Protein AF-A0A1F7AB33-F1 (afdb_monomer)

Mean predicted aligned error: 7.62 Å

pLDDT: mean 84.94, std 16.11, range [28.11, 98.56]

Sequence (469 aa):
MPIAGVINIPAQRDTFKGDIYNGSHLNGDQIRVYEGKLGSKKPYADSPWEANNLVTTDEFKSMKGKPRTVGSAVHKLANFASGGYGFSIGANCYIWDFAAALPIIRGAGGDMLIWDEEQWKRYEDIDPSKFDHKHSFPIIAASRENLSLLTKNITFSADKKQEFVSEPSNIPILQSDEKPTDYDPEVLKRFQALTPSICEISRKNILGASVGTVSFKEDQSEQTPADVRIEEELKALLLGEFPDFGFVGEETETQSTKSRYNFVVDPIDGTSNYSNGLPIFSTTISLTCDGKPIGGIIYFPKLDMVVFDDDKNTFVNRFNRHGDWRPEEVSIRDDIFDCEDDKIPFGFDSNARSKARYGQEISKILNQPRTFGGATSIIAYTACGKLGGFVLSDAKLFDYAGGVSLVGKAGGQVFVLDEESGEWKEFTDMADILLQNPNEKRFVVGGGPKTVKKILENIHPTPHKKTTG

Radius of gyration: 22.6 Å; Cα contacts (8 Å, |Δi|>4): 1037; chains: 1; bounding box: 60×55×63 Å

Nearest PDB structures (foldseek):
  2p3v-assembly1_A  TM=8.620E-01  e=3.550E-15  Thermotoga maritima MSB8
  5yht-assembly1_A  TM=7.913E-01  e=1.103E-15  Mycobacterium tuberculosis H37Rv
  1vdw-assembly1_A  TM=8.104E-01  e=1.411E-13  Pyrococcus horikoshii
  1xi6-assembly1_A  TM=8.121E-01  e=3.811E-13  Pyrococcus furiosus
  1g0i-assembly1_B  TM=7.352E-01  e=5.412E-13  Methanocaldococcus jannaschii

Foldseek 3Di:
DQFWAWDADVLLRWIWIFGLPQAIDIVNHGAAAAPDDFLPCQAEEEFVVLCLFKAFDVVVLNRNYFYFYPPAQLVRLRLRLRHLGQKYKDRFAACVRPVRSQRNNNSNQKHKWWDDPFDTDGPVPDDVVQRDPPDGTIMMIHHPVVVVVDRVGITGHPDGDDDFDDDDDDDDDDDDPDDDDPDDQVVQVVVVVCQVVLLVLLQVLQPPDDQADWDADPVRDIDTPSQVSSLVVVCCVVCVSVVQEWEAEPVDDTRDHPAQKYKQWGSWFQSSSSNSVHQDIWTKIFIGGNLAGQWIWTARNSSQKIWIDHNAFIWIARQDPVRDGDTDTAAADQCQVVDPPDQQEAEEESVCCSPVVNVVLCPSPHGHYGYHRGLVRRLRCRLRNRHQKYKYWQDFCSRPNNRQNSQVSNQKFKWKQDLVVLAIDTCVVCRNVRVVVRNGTIIMIMTHSNSVVVCRVRDRDNHDPPPPD

Solvent-accessible surface area (backbone atoms only — not comparable to full-atom values): 24727 Å² total; per-residue (Å²): 122,64,58,55,20,66,47,77,42,74,72,59,72,41,38,40,39,15,20,71,84,83,26,17,25,49,76,80,44,80,35,38,36,32,77,72,74,85,52,39,78,53,31,28,32,46,41,76,87,49,32,66,28,57,43,69,39,70,72,54,72,67,39,55,39,44,58,28,24,83,90,48,63,46,61,42,46,48,42,22,21,58,28,31,16,51,30,31,43,38,39,68,37,37,57,87,41,42,47,40,41,50,12,22,24,41,22,12,63,24,43,60,37,36,52,53,95,88,36,82,34,47,72,81,74,50,65,70,86,57,69,47,98,83,43,62,29,30,36,42,34,25,19,67,74,52,40,66,59,46,62,77,31,45,51,67,53,94,83,52,78,86,83,88,84,83,86,85,84,94,76,85,86,84,79,82,84,78,74,80,80,93,68,65,67,67,58,52,52,56,56,52,70,41,50,68,59,54,47,47,51,48,32,62,53,55,60,91,46,78,62,71,70,75,46,66,49,96,88,66,48,64,43,37,62,45,38,54,52,35,41,55,53,49,49,53,54,51,43,68,79,39,71,63,46,18,42,37,46,78,88,51,78,69,44,82,52,92,45,56,36,32,38,36,30,23,50,44,39,17,39,68,26,51,72,34,72,37,67,51,33,28,34,33,36,12,40,22,51,67,45,30,46,68,33,19,34,40,32,24,62,52,49,38,32,36,38,34,42,57,100,64,43,13,31,39,29,62,46,52,101,84,62,53,88,64,70,39,81,34,44,37,36,58,53,63,86,77,37,97,80,56,72,52,32,26,23,29,31,49,52,33,52,66,41,62,72,51,35,54,56,45,60,75,73,48,46,53,74,28,17,68,55,22,53,50,60,35,42,50,35,14,23,55,38,67,19,38,18,35,40,38,39,68,40,32,43,54,47,42,44,20,38,47,29,24,25,41,34,11,62,23,47,47,34,30,48,36,62,86,81,58,42,80,37,52,44,76,84,42,15,58,64,42,65,77,39,40,81,52,62,30,42,36,37,30,22,7,64,65,44,38,51,57,47,64,76,66,58,80,73,77,53,76,73,80,75,88,124

Structure (mmCIF, N/CA/C/O backbone):
data_AF-A0A1F7AB33-F1
#
_entry.id   AF-A0A1F7AB33-F1
#
loop_
_atom_site.group_PDB
_atom_site.id
_atom_site.type_symbol
_atom_site.label_atom_id
_atom_site.label_alt_id
_atom_site.label_comp_id
_atom_site.label_asym_id
_atom_site.label_entity_id
_atom_site.label_seq_id
_atom_site.pdbx_PDB_ins_code
_atom_site.Cartn_x
_atom_site.Cartn_y
_atom_site.Cartn_z
_atom_site.occupancy
_atom_site.B_iso_or_equiv
_atom_site.auth_seq_id
_atom_site.auth_comp_id
_atom_site.auth_asym_id
_atom_site.auth_atom_id
_atom_site.pdbx_PDB_model_num
ATOM 1 N N . MET A 1 1 ? 21.919 -8.267 -26.581 1.00 83.12 1 MET A N 1
ATOM 2 C CA . MET A 1 1 ? 20.583 -7.874 -26.087 1.00 83.12 1 MET A CA 1
ATOM 3 C C . MET A 1 1 ? 19.805 -9.125 -25.689 1.00 83.12 1 MET A C 1
ATOM 5 O O . MET A 1 1 ? 19.793 -10.063 -26.482 1.00 83.12 1 MET A O 1
ATOM 9 N N . PRO A 1 2 ? 19.178 -9.160 -24.501 1.00 90.00 2 PRO A N 1
ATOM 10 C CA . PRO A 1 2 ? 18.193 -10.178 -24.135 1.00 90.00 2 PRO A CA 1
ATOM 11 C C . PRO A 1 2 ? 17.045 -10.235 -25.155 1.00 90.00 2 PRO A C 1
ATOM 13 O O . PRO A 1 2 ? 16.421 -9.219 -25.445 1.00 90.00 2 PRO A O 1
ATOM 16 N N . ILE A 1 3 ? 16.779 -11.416 -25.714 1.00 92.69 3 ILE A N 1
ATOM 17 C CA . ILE A 1 3 ? 15.772 -11.605 -26.778 1.00 92.69 3 ILE A CA 1
ATOM 18 C C . ILE A 1 3 ? 14.394 -12.016 -26.246 1.00 92.69 3 ILE A C 1
ATOM 20 O O . ILE A 1 3 ? 13.385 -11.737 -26.885 1.00 92.69 3 ILE A O 1
ATOM 24 N N . ALA A 1 4 ? 14.360 -12.649 -25.074 1.00 96.06 4 ALA A N 1
ATOM 25 C CA . ALA A 1 4 ? 13.159 -13.104 -24.389 1.00 96.06 4 ALA A CA 1
ATOM 26 C C . ALA A 1 4 ? 13.372 -13.012 -22.875 1.00 96.06 4 ALA A C 1
ATOM 28 O O . ALA A 1 4 ? 14.509 -13.064 -22.397 1.00 96.06 4 ALA A O 1
ATOM 29 N N . GLY A 1 5 ? 12.282 -12.861 -22.131 1.00 96.69 5 GLY A N 1
ATOM 30 C CA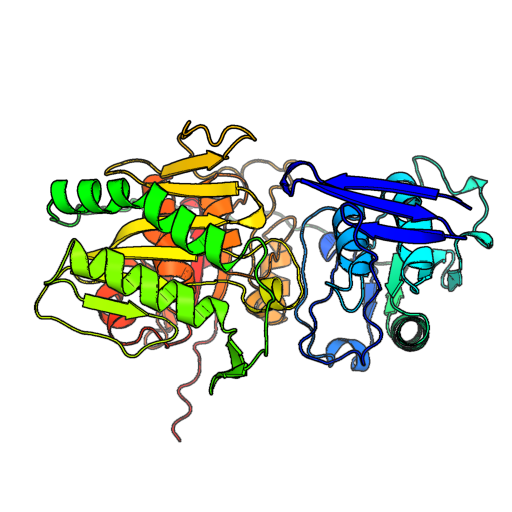 . GLY A 1 5 ? 12.323 -12.683 -20.688 1.00 96.69 5 GLY A CA 1
ATOM 31 C C . GLY A 1 5 ? 11.117 -13.294 -19.998 1.00 96.69 5 GLY A C 1
ATOM 32 O O . GLY A 1 5 ? 10.021 -13.366 -20.559 1.00 96.69 5 GLY A O 1
ATOM 33 N N . VAL A 1 6 ? 11.343 -13.734 -18.763 1.00 97.56 6 VAL A N 1
ATOM 34 C CA . VAL A 1 6 ? 10.303 -14.225 -17.861 1.00 97.56 6 VAL A CA 1
ATOM 35 C C . VAL A 1 6 ? 10.526 -13.593 -16.495 1.00 97.56 6 VAL A C 1
ATOM 37 O O . VAL A 1 6 ? 11.630 -13.666 -15.957 1.00 97.56 6 VAL A O 1
ATOM 40 N N . ILE A 1 7 ? 9.481 -12.992 -15.932 1.00 97.56 7 ILE A N 1
ATOM 41 C CA . ILE A 1 7 ? 9.468 -12.489 -14.556 1.00 97.56 7 ILE A CA 1
ATOM 42 C C . ILE A 1 7 ? 8.332 -13.198 -13.832 1.00 97.56 7 ILE A C 1
ATOM 44 O O . ILE A 1 7 ? 7.180 -13.116 -14.249 1.00 97.56 7 ILE A O 1
ATOM 48 N N . ASN A 1 8 ? 8.660 -13.899 -12.751 1.00 96.12 8 ASN A N 1
ATOM 49 C CA . ASN A 1 8 ? 7.684 -14.542 -11.881 1.00 96.12 8 ASN A CA 1
ATOM 50 C C . ASN A 1 8 ? 7.601 -13.762 -10.565 1.00 96.12 8 ASN A C 1
ATOM 52 O O . ASN A 1 8 ? 8.630 -13.547 -9.922 1.00 96.12 8 ASN A O 1
ATOM 56 N N . ILE A 1 9 ? 6.393 -13.369 -10.162 1.00 93.31 9 ILE A N 1
ATOM 57 C CA . ILE A 1 9 ? 6.098 -12.715 -8.884 1.00 93.31 9 ILE A CA 1
ATOM 58 C C . ILE A 1 9 ? 5.155 -13.640 -8.099 1.00 93.31 9 ILE A C 1
ATOM 60 O O . ILE A 1 9 ? 3.931 -13.500 -8.165 1.00 93.31 9 ILE A O 1
ATOM 64 N N . PRO A 1 10 ? 5.704 -14.607 -7.334 1.00 89.81 10 PRO A N 1
ATOM 65 C CA . PRO A 1 10 ? 4.907 -15.669 -6.718 1.00 89.81 10 PRO A CA 1
ATOM 66 C C . PRO A 1 10 ? 3.829 -15.159 -5.762 1.00 89.81 10 PRO A C 1
ATOM 68 O O . PRO A 1 10 ? 2.733 -15.710 -5.730 1.00 89.81 10 PRO A O 1
ATOM 71 N N . ALA A 1 11 ? 4.125 -14.090 -5.014 1.00 86.44 11 ALA A N 1
ATOM 72 C CA . ALA A 1 11 ? 3.200 -13.503 -4.045 1.00 86.44 11 ALA A CA 1
ATOM 73 C C . ALA A 1 11 ? 1.914 -12.950 -4.686 1.00 86.44 11 ALA A C 1
ATOM 75 O O . ALA A 1 11 ? 0.899 -12.860 -4.009 1.00 86.44 11 ALA A O 1
ATOM 76 N N . GLN A 1 12 ? 1.957 -12.602 -5.975 1.00 88.75 12 GLN A N 1
ATOM 77 C CA . GLN A 1 12 ? 0.811 -12.109 -6.751 1.00 88.75 12 GLN A CA 1
ATOM 78 C C . GLN A 1 12 ? 0.235 -13.186 -7.677 1.00 88.75 12 GLN A C 1
ATOM 80 O O . GLN A 1 12 ? -0.797 -12.979 -8.302 1.00 88.75 12 GLN A O 1
ATOM 85 N N . ARG A 1 13 ? 0.905 -14.347 -7.765 1.00 89.06 13 ARG A N 1
ATOM 86 C CA . ARG A 1 13 ? 0.657 -15.393 -8.770 1.00 89.06 13 ARG A CA 1
ATOM 87 C C . ARG A 1 13 ? 0.773 -14.870 -10.206 1.00 89.06 13 ARG A C 1
ATOM 89 O O . ARG A 1 13 ? 0.138 -15.404 -11.109 1.00 89.06 13 ARG A O 1
ATOM 96 N N . ASP A 1 14 ? 1.631 -13.874 -10.404 1.00 93.50 14 ASP A N 1
ATOM 97 C CA . ASP A 1 14 ? 1.826 -13.217 -11.688 1.00 93.50 14 ASP A CA 1
ATOM 98 C C . ASP A 1 14 ? 3.079 -13.732 -12.392 1.00 93.50 14 ASP A C 1
ATOM 100 O O . ASP A 1 14 ? 4.170 -13.789 -11.824 1.00 93.50 14 ASP A O 1
ATOM 104 N N . THR A 1 15 ? 2.930 -14.098 -13.661 1.00 97.38 15 THR A N 1
ATOM 105 C CA . THR A 1 15 ? 4.030 -14.453 -14.554 1.00 97.38 15 THR A CA 1
ATOM 106 C C . THR A 1 15 ? 3.970 -13.597 -15.810 1.00 97.38 15 THR A C 1
ATOM 108 O O . THR A 1 15 ? 3.083 -13.756 -16.650 1.00 97.38 15 THR A O 1
ATOM 111 N N . PHE A 1 16 ? 4.969 -12.736 -15.964 1.00 97.88 16 PHE A N 1
ATOM 112 C CA . PHE A 1 16 ? 5.192 -11.940 -17.161 1.00 97.88 16 PHE A CA 1
ATOM 113 C C . PHE A 1 16 ? 6.107 -12.709 -18.108 1.00 97.88 16 PHE A C 1
ATOM 115 O O . PHE A 1 16 ? 7.148 -13.225 -17.692 1.00 97.88 16 PHE A O 1
ATOM 122 N N . LYS A 1 17 ? 5.736 -12.777 -19.384 1.00 97.62 17 LYS A N 1
ATOM 123 C CA . LYS A 1 17 ? 6.534 -13.400 -20.446 1.00 97.62 17 LYS A CA 1
ATOM 124 C C . LYS A 1 17 ? 6.505 -12.510 -21.668 1.00 97.62 17 LYS A C 1
ATOM 126 O O . LYS A 1 17 ? 5.454 -11.980 -22.010 1.00 97.62 17 LYS A O 1
ATOM 131 N N . GLY A 1 18 ? 7.626 -12.379 -22.351 1.00 95.50 18 GLY A N 1
ATOM 132 C CA . GLY A 1 18 ? 7.654 -11.614 -23.585 1.00 95.50 18 GLY A CA 1
ATOM 133 C C . GLY A 1 18 ? 8.939 -11.803 -24.353 1.00 95.50 18 GLY A C 1
ATOM 134 O O . GLY A 1 18 ? 9.985 -12.140 -23.788 1.00 95.50 18 GLY A O 1
ATOM 135 N N . ASP A 1 19 ? 8.835 -11.571 -25.649 1.00 92.00 19 ASP A N 1
ATOM 136 C CA . ASP A 1 19 ? 9.962 -11.524 -26.559 1.00 92.00 19 ASP A CA 1
ATOM 137 C C . ASP A 1 19 ? 9.768 -10.395 -27.577 1.00 92.00 19 ASP A C 1
ATOM 139 O O . ASP A 1 19 ? 8.681 -9.836 -27.743 1.00 92.00 19 ASP A O 1
ATOM 143 N N . ILE A 1 20 ? 10.861 -10.029 -28.240 1.00 79.25 20 ILE A N 1
ATOM 144 C CA . ILE A 1 20 ? 10.900 -8.890 -29.165 1.00 79.25 20 ILE A CA 1
ATOM 145 C C . ILE A 1 20 ? 10.108 -9.110 -30.469 1.00 79.25 20 ILE A C 1
ATOM 147 O O . ILE A 1 20 ? 10.007 -8.178 -31.265 1.00 79.25 20 ILE A O 1
ATOM 151 N N . TYR A 1 21 ? 9.571 -10.311 -30.704 1.00 84.50 21 TYR A N 1
ATOM 152 C CA . TYR A 1 21 ? 8.867 -10.695 -31.929 1.00 84.50 21 TYR A CA 1
ATOM 153 C C . TYR A 1 21 ? 7.367 -10.922 -31.705 1.00 84.50 21 TYR A C 1
ATOM 155 O O . TYR A 1 21 ? 6.560 -10.494 -32.526 1.00 84.50 21 TYR A O 1
ATOM 163 N N . ASN A 1 22 ? 6.987 -11.575 -30.604 1.00 87.25 22 ASN A N 1
ATOM 164 C CA . ASN A 1 22 ? 5.622 -12.055 -30.352 1.00 87.25 22 ASN A CA 1
ATOM 165 C C . ASN A 1 22 ? 4.853 -11.216 -29.318 1.00 87.25 22 ASN A C 1
ATOM 167 O O . ASN A 1 22 ? 3.720 -11.546 -28.966 1.00 87.25 22 ASN A O 1
ATOM 171 N N . GLY A 1 23 ? 5.454 -10.129 -28.831 1.00 93.69 23 GLY A N 1
ATOM 172 C CA . GLY A 1 23 ? 4.859 -9.270 -27.815 1.00 93.69 23 GLY A CA 1
ATOM 173 C C . GLY A 1 23 ? 4.974 -9.843 -26.403 1.00 93.69 23 GLY A C 1
ATOM 174 O O . GLY A 1 23 ? 5.751 -10.765 -26.139 1.00 93.69 23 GLY A O 1
ATOM 175 N N . SER A 1 24 ? 4.199 -9.272 -25.482 1.00 97.50 24 SER A N 1
ATOM 176 C CA . SER A 1 24 ? 4.298 -9.560 -24.049 1.00 97.50 24 SER A CA 1
ATOM 177 C C . SER A 1 24 ? 2.955 -9.891 -23.428 1.00 97.50 24 SER A C 1
ATOM 179 O O . SER A 1 24 ? 1.921 -9.354 -23.827 1.00 97.50 24 SER A O 1
ATOM 181 N N . HIS A 1 25 ? 2.995 -10.756 -22.418 1.00 97.75 25 HIS A N 1
ATOM 182 C CA . HIS A 1 25 ? 1.828 -11.299 -21.746 1.00 97.75 25 HIS A CA 1
ATOM 183 C C . HIS A 1 25 ? 2.021 -11.330 -20.226 1.00 97.75 25 HIS A C 1
ATOM 185 O O . HIS A 1 25 ? 3.121 -11.612 -19.743 1.00 97.75 25 HIS A O 1
ATOM 191 N N . LEU A 1 26 ? 0.938 -11.112 -19.484 1.00 96.44 26 LEU A N 1
ATOM 192 C CA . LEU A 1 26 ? 0.802 -11.340 -18.047 1.00 96.44 26 LEU A CA 1
ATOM 193 C C . LEU A 1 26 ? -0.205 -12.472 -17.848 1.00 96.44 26 LEU A C 1
ATOM 195 O O . LEU A 1 26 ? -1.355 -12.346 -18.246 1.00 96.44 26 LEU A O 1
ATOM 199 N N . ASN A 1 27 ? 0.226 -13.600 -17.279 1.00 94.75 27 ASN A N 1
ATOM 200 C CA . ASN A 1 27 ? -0.622 -14.783 -17.054 1.00 94.75 27 ASN A CA 1
ATOM 201 C C . ASN A 1 27 ? -1.354 -15.308 -18.308 1.00 94.75 27 ASN A C 1
ATOM 203 O O . ASN A 1 27 ? -2.338 -16.030 -18.196 1.00 94.75 27 ASN A O 1
ATOM 207 N N . GLY A 1 28 ? -0.836 -15.000 -19.501 1.00 93.50 28 GLY A N 1
ATOM 208 C CA . GLY A 1 28 ? -1.431 -15.375 -20.787 1.00 93.50 28 GLY A CA 1
ATOM 209 C C . GLY A 1 28 ? -2.173 -14.236 -21.488 1.00 93.50 28 GLY A C 1
ATOM 210 O O . GLY A 1 28 ? -2.315 -14.294 -22.705 1.00 93.50 28 GLY A O 1
ATOM 211 N N . ASP A 1 29 ? -2.546 -13.177 -20.771 1.00 93.75 29 ASP A N 1
ATOM 212 C CA . ASP A 1 29 ? -3.215 -12.011 -21.346 1.00 93.75 29 ASP A CA 1
ATOM 213 C C . ASP A 1 29 ? -2.198 -11.036 -21.931 1.00 93.75 29 ASP A C 1
ATOM 215 O O . ASP A 1 29 ? -1.181 -10.732 -21.306 1.00 93.75 29 ASP A O 1
ATOM 219 N N . GLN A 1 30 ? -2.461 -10.533 -23.136 1.00 95.75 30 GLN A N 1
ATOM 220 C CA . GLN A 1 30 ? -1.581 -9.570 -23.791 1.00 95.75 30 GLN A CA 1
ATOM 221 C C . GLN A 1 30 ? -1.532 -8.255 -23.003 1.00 95.75 30 GLN A C 1
ATOM 223 O O . GLN A 1 30 ? -2.565 -7.699 -22.634 1.00 95.75 30 GLN A O 1
ATOM 228 N N . ILE A 1 31 ? -0.326 -7.723 -22.804 1.00 96.62 31 ILE A N 1
ATOM 229 C CA . ILE A 1 31 ? -0.101 -6.471 -22.077 1.00 96.62 31 ILE A CA 1
ATOM 230 C C . ILE A 1 31 ? 0.485 -5.377 -22.965 1.00 96.62 31 ILE A C 1
ATOM 232 O O . ILE A 1 31 ? 1.129 -5.650 -23.981 1.00 96.62 31 ILE A O 1
ATOM 236 N N . ARG A 1 32 ? 0.264 -4.123 -22.561 1.00 95.88 32 ARG A N 1
ATOM 237 C CA . ARG A 1 32 ? 0.835 -2.933 -23.195 1.00 95.88 32 ARG A CA 1
ATOM 238 C C . ARG A 1 32 ? 1.273 -1.922 -22.148 1.00 95.88 32 ARG A C 1
ATOM 240 O O . ARG A 1 32 ? 0.626 -1.778 -21.113 1.00 95.88 32 ARG A O 1
ATOM 247 N N . VAL A 1 33 ? 2.337 -1.188 -22.457 1.00 96.12 33 VAL A N 1
ATOM 248 C CA . VAL A 1 33 ? 2.755 -0.038 -21.649 1.00 96.12 33 VAL A CA 1
ATOM 249 C C . VAL A 1 33 ? 1.733 1.094 -21.739 1.00 96.12 33 VAL A C 1
ATOM 251 O O . VAL A 1 33 ? 0.938 1.178 -22.674 1.00 96.12 33 VAL A O 1
ATOM 254 N N . TYR A 1 34 ? 1.782 2.012 -20.779 1.00 93.94 34 TYR A N 1
ATOM 255 C CA . TYR A 1 34 ? 0.977 3.225 -20.825 1.00 93.94 34 TYR A CA 1
ATOM 256 C C . TYR A 1 34 ? 1.525 4.216 -21.867 1.00 93.94 34 TYR A C 1
ATOM 258 O O . TYR A 1 34 ? 2.650 4.703 -21.747 1.00 93.94 34 TYR A O 1
ATOM 266 N N . GLU A 1 35 ? 0.708 4.549 -22.868 1.00 90.44 35 GLU A N 1
ATOM 267 C CA . GLU A 1 35 ? 1.052 5.489 -23.951 1.00 90.44 35 GLU A CA 1
ATOM 268 C C . GLU A 1 35 ? 0.439 6.886 -23.765 1.00 90.44 35 GLU A C 1
ATOM 270 O O . GLU A 1 35 ? 0.674 7.779 -24.570 1.00 90.44 35 GLU A O 1
ATOM 275 N N . GLY A 1 36 ? -0.338 7.107 -22.703 1.00 88.06 36 GLY A N 1
ATOM 276 C CA . GLY A 1 36 ? -0.947 8.411 -22.456 1.00 88.06 36 GLY A CA 1
ATOM 277 C C . GLY A 1 36 ? 0.060 9.478 -22.010 1.00 88.06 36 GLY A C 1
ATOM 278 O O . GLY A 1 36 ? 1.209 9.204 -21.650 1.00 88.06 36 GLY A O 1
ATOM 279 N N . LYS A 1 37 ? -0.411 10.729 -21.970 1.00 83.94 37 LYS A N 1
ATOM 280 C CA . LYS A 1 37 ? 0.400 11.884 -21.571 1.00 83.94 37 LYS A CA 1
ATOM 281 C C . LYS A 1 37 ? 0.843 11.783 -20.104 1.00 83.94 37 LYS A C 1
ATOM 283 O O . LYS A 1 37 ? 0.024 11.526 -19.206 1.00 83.94 37 LYS A O 1
ATOM 288 N N . LEU A 1 38 ? 2.132 12.027 -19.861 1.00 80.50 38 LEU A N 1
ATOM 289 C CA . LEU A 1 38 ? 2.687 12.179 -18.513 1.00 80.50 38 LEU A CA 1
ATOM 290 C C . LEU A 1 38 ? 2.186 13.468 -17.844 1.00 80.50 38 LEU A C 1
ATOM 292 O O . LEU A 1 38 ? 1.848 14.446 -18.509 1.00 80.50 38 LEU A O 1
ATOM 296 N N . GLY A 1 39 ? 2.096 13.455 -16.513 1.00 64.69 39 GLY A N 1
ATOM 297 C CA . GLY A 1 39 ? 1.488 14.541 -15.733 1.00 64.69 39 GLY A CA 1
ATOM 298 C C . GLY A 1 39 ? -0.027 14.404 -15.512 1.00 64.69 39 GLY A C 1
ATOM 299 O O . GLY A 1 39 ? -0.633 15.281 -14.899 1.00 64.69 39 GLY A O 1
ATOM 300 N N . SER A 1 40 ? -0.633 13.303 -15.965 1.00 65.56 40 SER A N 1
ATOM 301 C CA . SER A 1 40 ? -1.928 12.809 -15.470 1.00 65.56 40 SER A CA 1
ATOM 302 C C . SER A 1 40 ? -1.786 12.217 -14.051 1.00 65.56 40 SER A C 1
ATOM 304 O O . SER A 1 40 ? -0.669 12.073 -13.556 1.00 65.56 40 SER A O 1
ATOM 306 N N . LYS A 1 41 ? -2.893 11.838 -13.384 1.00 76.94 41 LYS A N 1
ATOM 307 C CA . LYS A 1 41 ? -2.873 11.155 -12.064 1.00 76.94 41 LYS A CA 1
ATOM 308 C C . LYS A 1 41 ? -2.202 9.764 -12.094 1.00 76.94 41 LYS A C 1
ATOM 310 O O . LYS A 1 41 ? -2.087 9.123 -11.053 1.00 76.94 41 LYS A O 1
ATOM 315 N N . LYS A 1 42 ? -1.732 9.307 -13.266 1.00 88.94 42 LYS A N 1
ATOM 316 C CA . LYS A 1 42 ? -1.055 8.023 -13.464 1.00 88.94 42 LYS A CA 1
ATOM 317 C C . LYS A 1 42 ? 0.133 7.889 -12.496 1.00 88.94 42 LYS A C 1
ATOM 319 O O . LYS A 1 42 ? 1.007 8.763 -12.491 1.00 88.94 42 LYS A O 1
ATOM 324 N N . PRO A 1 43 ? 0.203 6.817 -11.693 1.00 90.94 43 PRO A N 1
ATOM 325 C CA . PRO A 1 43 ? 1.347 6.593 -10.826 1.00 90.94 43 PRO A CA 1
ATOM 326 C C . PRO A 1 43 ? 2.602 6.281 -11.648 1.00 90.94 43 PRO A C 1
ATOM 328 O O . PRO A 1 43 ? 2.534 5.790 -12.780 1.00 90.94 43 PRO A O 1
ATOM 331 N N . TYR A 1 44 ? 3.764 6.533 -11.060 1.00 90.19 44 TYR A N 1
ATOM 332 C CA . TYR A 1 44 ? 5.053 6.149 -11.629 1.00 90.19 44 TYR A CA 1
ATOM 333 C C . TYR A 1 44 ? 5.919 5.475 -10.571 1.00 90.19 44 TYR A C 1
ATOM 335 O O . TYR A 1 44 ? 5.728 5.681 -9.371 1.00 90.19 44 TYR A O 1
ATOM 343 N N . ALA A 1 45 ? 6.871 4.664 -11.018 1.00 88.50 45 ALA A N 1
ATOM 344 C CA . ALA A 1 45 ? 7.739 3.915 -10.125 1.00 88.50 45 ALA A CA 1
ATOM 345 C C . ALA A 1 45 ? 9.131 4.546 -10.039 1.00 88.50 45 ALA A C 1
ATOM 347 O O . ALA A 1 45 ? 9.716 4.907 -11.059 1.00 88.50 45 ALA A O 1
ATOM 348 N N . ASP A 1 46 ? 9.684 4.649 -8.832 1.00 79.81 46 ASP A N 1
ATOM 349 C CA . ASP A 1 46 ? 10.999 5.252 -8.603 1.00 79.81 46 ASP A CA 1
ATOM 350 C C . ASP A 1 46 ? 11.842 4.520 -7.536 1.00 79.81 46 ASP A C 1
ATOM 352 O O . ASP A 1 46 ? 11.407 3.536 -6.927 1.00 79.81 46 ASP A O 1
ATOM 356 N N . SER A 1 47 ? 13.111 4.926 -7.400 1.00 69.38 47 SER A N 1
ATOM 357 C CA . SER A 1 47 ? 14.097 4.436 -6.413 1.00 69.38 47 SER A CA 1
ATOM 358 C C . SER A 1 47 ? 14.790 5.636 -5.737 1.00 69.38 47 SER A C 1
ATOM 360 O O . SER A 1 47 ? 15.884 6.017 -6.149 1.00 69.38 47 SER A O 1
ATOM 362 N N . PRO A 1 48 ? 14.186 6.272 -4.722 1.00 55.09 48 PRO A N 1
ATOM 363 C CA . PRO A 1 48 ? 14.730 7.490 -4.110 1.00 55.09 48 PRO A CA 1
ATOM 364 C C . PRO A 1 48 ? 16.100 7.331 -3.429 1.00 55.09 48 PRO A C 1
ATOM 366 O O . PRO A 1 48 ? 16.887 8.265 -3.478 1.00 55.09 48 PRO A O 1
ATOM 369 N N . TRP A 1 49 ? 16.432 6.182 -2.825 1.00 51.25 49 TRP A N 1
ATOM 370 C CA . TRP A 1 49 ? 17.729 6.009 -2.132 1.00 51.25 49 TRP A CA 1
ATOM 371 C C . TRP A 1 49 ? 18.907 5.767 -3.086 1.00 51.25 49 TRP A C 1
ATOM 373 O O . TRP A 1 49 ? 20.063 5.899 -2.704 1.00 51.25 49 TRP A O 1
ATOM 383 N N . GLU A 1 50 ? 18.619 5.397 -4.331 1.00 50.69 50 GLU A N 1
ATOM 384 C CA . GLU A 1 50 ? 19.623 5.206 -5.384 1.00 50.69 50 GLU A CA 1
ATOM 385 C C . GLU A 1 50 ? 19.867 6.519 -6.149 1.00 50.69 50 GLU A C 1
ATOM 387 O O . GLU A 1 50 ? 20.780 6.624 -6.961 1.00 50.69 50 GLU A O 1
ATOM 392 N N . ALA A 1 51 ? 19.046 7.535 -5.874 1.00 49.91 51 ALA A N 1
ATOM 393 C CA . ALA A 1 51 ? 18.907 8.768 -6.630 1.00 49.91 51 ALA A CA 1
ATOM 394 C C . ALA A 1 51 ? 19.691 9.954 -6.037 1.00 49.91 51 ALA A C 1
ATOM 396 O O . ALA A 1 51 ? 19.376 11.097 -6.356 1.00 49.91 51 ALA A O 1
ATOM 397 N N . ASN A 1 52 ? 20.739 9.725 -5.235 1.00 55.00 52 ASN A N 1
ATOM 398 C CA . ASN A 1 52 ? 21.615 10.811 -4.743 1.00 55.00 52 ASN A CA 1
ATOM 399 C C . ASN A 1 52 ? 22.228 11.636 -5.886 1.00 55.00 52 ASN A C 1
ATOM 401 O O . ASN A 1 52 ? 22.509 12.825 -5.742 1.00 55.00 52 ASN A O 1
ATOM 405 N N . ASN A 1 53 ? 22.354 10.993 -7.042 1.00 63.22 53 ASN A N 1
ATOM 406 C CA . ASN A 1 53 ? 22.858 11.563 -8.273 1.00 63.22 53 ASN A CA 1
ATOM 407 C C . ASN A 1 53 ? 21.750 11.994 -9.243 1.00 63.22 53 ASN A C 1
ATOM 409 O O . ASN A 1 53 ? 22.068 12.590 -10.263 1.00 63.22 53 ASN A O 1
ATOM 413 N N . LEU A 1 54 ? 20.471 11.719 -8.968 1.00 73.69 54 LEU A N 1
ATOM 414 C CA . LEU A 1 54 ? 19.370 12.071 -9.867 1.00 73.69 54 LEU A CA 1
ATOM 415 C C . LEU A 1 54 ? 19.190 13.591 -9.911 1.00 73.69 54 LEU A C 1
ATOM 417 O O . LEU A 1 54 ? 18.924 14.240 -8.898 1.00 73.69 54 LEU A O 1
ATOM 421 N N . VAL A 1 55 ? 19.271 14.155 -11.107 1.00 72.38 55 VAL A N 1
ATOM 422 C CA . VAL A 1 55 ? 19.021 15.569 -11.367 1.00 72.38 55 VAL A CA 1
ATOM 423 C C . VAL A 1 55 ? 17.735 15.675 -12.173 1.00 72.38 55 VAL A C 1
ATOM 425 O O . VAL A 1 55 ? 17.585 15.036 -13.213 1.00 72.38 55 VAL A O 1
ATOM 428 N N . THR A 1 56 ? 16.790 16.469 -11.670 1.00 77.19 56 THR A N 1
ATOM 429 C CA . THR A 1 56 ? 15.487 16.689 -12.308 1.00 77.19 56 THR A CA 1
ATOM 430 C C . THR A 1 56 ? 15.226 18.172 -12.524 1.00 77.19 56 THR A C 1
ATOM 432 O O . THR A 1 56 ? 15.555 19.007 -11.674 1.00 77.19 56 THR A O 1
ATOM 435 N N . THR A 1 57 ? 14.620 18.502 -13.661 1.00 76.81 57 THR A N 1
ATOM 436 C CA . THR A 1 57 ? 14.159 19.861 -13.971 1.00 76.81 57 THR A CA 1
ATOM 437 C C . THR A 1 57 ? 12.886 20.203 -13.194 1.00 76.81 57 THR A C 1
ATOM 439 O O . THR A 1 57 ? 12.187 19.327 -12.678 1.00 76.81 57 THR A O 1
ATOM 442 N N . ASP A 1 58 ? 12.533 21.487 -13.135 1.00 74.50 58 ASP A N 1
ATOM 443 C CA . ASP A 1 58 ? 11.256 21.906 -12.542 1.00 74.50 58 ASP A CA 1
ATOM 444 C C . ASP A 1 58 ? 10.049 21.441 -13.371 1.00 74.50 58 ASP A C 1
ATOM 446 O O . ASP A 1 58 ? 8.991 21.162 -12.808 1.00 74.50 58 ASP A O 1
ATOM 450 N N . GLU A 1 59 ? 10.224 21.253 -14.685 1.00 76.56 59 GLU A N 1
ATOM 451 C CA . GLU A 1 59 ? 9.218 20.622 -15.545 1.00 76.56 59 GLU A CA 1
ATOM 452 C C . GLU A 1 59 ? 8.895 19.204 -15.048 1.00 76.56 59 GLU A C 1
ATOM 454 O O . GLU A 1 59 ? 7.722 18.877 -14.859 1.00 76.56 59 GLU A O 1
ATOM 459 N N . PHE A 1 60 ? 9.913 18.392 -14.724 1.00 76.69 60 PHE A N 1
ATOM 460 C CA . PHE A 1 60 ? 9.699 17.061 -14.149 1.00 76.69 60 PHE A CA 1
ATOM 461 C C . PHE A 1 60 ? 8.967 17.121 -12.807 1.00 76.69 60 PHE A C 1
ATOM 463 O O . PHE A 1 60 ? 7.995 16.396 -12.599 1.00 76.69 60 PHE A O 1
ATOM 470 N N . LYS A 1 61 ? 9.398 18.016 -11.910 1.00 72.94 61 LYS A N 1
ATOM 471 C CA . LYS A 1 61 ? 8.788 18.18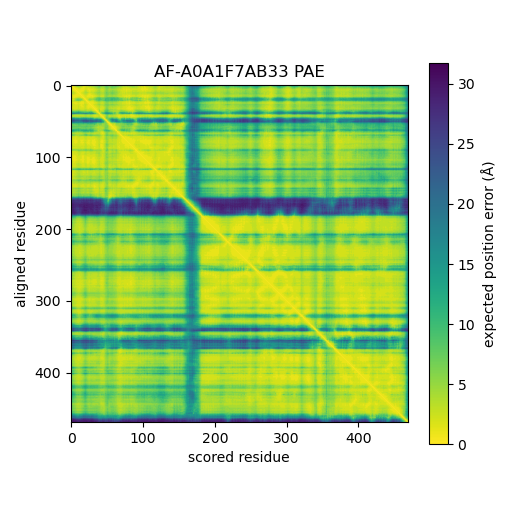5 -10.579 1.00 72.94 61 LYS A CA 1
ATOM 472 C C . LYS A 1 61 ? 7.332 18.651 -10.645 1.00 72.94 61 LYS A C 1
ATOM 474 O O . LYS A 1 61 ? 6.581 18.417 -9.704 1.00 72.94 61 LYS A O 1
ATOM 479 N N . SER A 1 62 ? 6.932 19.305 -11.735 1.00 70.31 62 SER A N 1
ATOM 480 C CA . SER A 1 62 ? 5.560 19.779 -11.942 1.00 70.31 62 SER A CA 1
ATOM 481 C C . SER A 1 62 ? 4.578 18.687 -12.395 1.00 70.31 62 SER A C 1
ATOM 483 O O . SER A 1 62 ? 3.364 18.917 -12.414 1.00 70.31 62 SER A O 1
ATOM 485 N N . MET A 1 63 ? 5.064 17.491 -12.752 1.00 74.00 63 MET A N 1
ATOM 486 C CA . MET A 1 63 ? 4.198 16.380 -13.149 1.00 74.00 63 MET A CA 1
ATOM 487 C C . MET A 1 63 ? 3.380 15.849 -11.962 1.00 74.00 63 MET A C 1
ATOM 489 O O . MET A 1 63 ? 3.914 15.557 -10.899 1.00 74.00 63 MET A O 1
ATOM 493 N N . LYS A 1 64 ? 2.068 15.665 -12.161 1.00 67.94 64 LYS A N 1
ATOM 494 C CA . LYS A 1 64 ? 1.101 15.315 -11.098 1.00 67.94 64 LYS A CA 1
ATOM 495 C C . LYS A 1 64 ? 1.004 13.819 -10.747 1.00 67.94 64 LYS A C 1
ATOM 497 O O . LYS A 1 64 ? 0.082 13.426 -10.032 1.00 67.94 64 LYS A O 1
ATOM 502 N N . GLY A 1 65 ? 1.899 12.977 -11.260 1.00 76.25 65 GLY A N 1
ATOM 503 C CA . GLY A 1 65 ? 1.893 11.547 -10.941 1.00 76.25 65 GLY A CA 1
ATOM 504 C C . GLY A 1 65 ? 2.287 11.303 -9.482 1.00 76.25 65 GLY A C 1
ATOM 505 O O . GLY A 1 65 ? 3.130 12.014 -8.940 1.00 76.25 65 GLY A O 1
ATOM 506 N N . LYS A 1 66 ? 1.694 10.298 -8.829 1.00 80.88 66 LYS A N 1
ATOM 507 C CA . LYS A 1 66 ? 2.096 9.911 -7.467 1.00 80.88 66 LYS A CA 1
ATOM 508 C C . LYS A 1 66 ? 3.217 8.858 -7.529 1.00 80.88 66 LYS A C 1
ATOM 510 O O . LYS A 1 66 ? 3.022 7.829 -8.185 1.00 80.88 66 LYS A O 1
ATOM 515 N N . PRO A 1 67 ? 4.356 9.054 -6.841 1.00 83.12 67 PRO A N 1
ATOM 516 C CA . PRO A 1 67 ? 5.447 8.087 -6.858 1.00 83.12 67 PRO A CA 1
ATOM 517 C C . PRO A 1 67 ? 5.080 6.790 -6.127 1.00 83.12 67 PRO A C 1
ATOM 519 O O . PRO A 1 67 ? 4.272 6.778 -5.188 1.00 83.12 67 PRO A O 1
ATOM 522 N N . ARG A 1 68 ? 5.714 5.693 -6.547 1.00 88.06 68 ARG A N 1
ATOM 523 C CA . ARG A 1 68 ? 5.657 4.371 -5.919 1.00 88.06 68 ARG A CA 1
ATOM 524 C C . ARG A 1 68 ? 7.058 3.806 -5.749 1.00 88.06 68 ARG A C 1
ATOM 526 O O . ARG A 1 68 ? 7.831 3.713 -6.700 1.00 88.06 68 ARG A O 1
ATOM 533 N N . THR A 1 69 ? 7.343 3.341 -4.541 1.00 85.94 69 THR A N 1
ATOM 534 C CA . THR A 1 69 ? 8.625 2.748 -4.174 1.00 85.94 69 THR A CA 1
ATOM 535 C C . THR A 1 69 ? 8.392 1.430 -3.456 1.00 85.94 69 THR A C 1
ATOM 537 O O . THR A 1 69 ? 8.154 1.394 -2.251 1.00 85.94 69 THR A O 1
ATOM 540 N N . VAL A 1 70 ? 8.462 0.340 -4.221 1.00 81.31 70 VAL A N 1
ATOM 541 C CA . VAL A 1 70 ? 8.157 -1.022 -3.752 1.00 81.31 70 VAL A CA 1
ATOM 542 C C . VAL A 1 70 ? 9.390 -1.825 -3.319 1.00 81.31 70 VAL A C 1
ATOM 544 O O . VAL A 1 70 ? 9.241 -2.884 -2.724 1.00 81.31 70 VAL A O 1
ATOM 547 N N . GLY A 1 71 ? 10.612 -1.339 -3.581 1.00 82.38 71 GLY A N 1
ATOM 548 C CA . GLY A 1 71 ? 11.849 -2.003 -3.135 1.00 82.38 71 GLY A CA 1
ATOM 549 C C . GLY A 1 71 ? 12.454 -3.041 -4.089 1.00 82.38 71 GLY A C 1
ATOM 550 O O . GLY A 1 71 ? 13.443 -3.662 -3.729 1.00 82.38 71 GLY A O 1
ATOM 551 N N . SER A 1 72 ? 11.894 -3.242 -5.288 1.00 88.56 72 SER A N 1
ATOM 552 C CA . SER A 1 72 ? 12.407 -4.199 -6.284 1.00 88.56 72 SER A CA 1
ATOM 553 C C . SER A 1 72 ? 12.378 -3.594 -7.688 1.00 88.56 72 SER A C 1
ATOM 555 O O . SER A 1 72 ? 11.318 -3.192 -8.167 1.00 88.56 72 SER A O 1
ATOM 557 N N . ALA A 1 73 ? 13.537 -3.518 -8.350 1.00 90.25 73 ALA A N 1
ATOM 558 C CA . ALA A 1 73 ? 13.665 -2.953 -9.694 1.00 90.25 73 ALA A CA 1
ATOM 559 C C . ALA A 1 73 ? 12.862 -3.751 -10.733 1.00 90.25 73 ALA A C 1
ATOM 561 O O . ALA A 1 73 ? 12.024 -3.179 -11.431 1.00 90.25 73 ALA A O 1
ATOM 562 N N . VAL A 1 74 ? 13.033 -5.075 -10.767 1.00 93.12 74 VAL A N 1
ATOM 563 C CA . VAL A 1 74 ? 12.335 -5.947 -11.722 1.00 93.12 74 VAL A CA 1
ATOM 564 C C . VAL A 1 74 ? 10.813 -5.924 -11.535 1.00 93.12 74 VAL A C 1
ATOM 566 O O . VAL A 1 74 ? 10.074 -5.899 -12.516 1.00 93.12 74 VAL A O 1
ATOM 569 N N . HIS A 1 75 ? 10.327 -5.841 -10.290 1.00 93.31 75 HIS A N 1
ATOM 570 C CA . HIS A 1 75 ? 8.894 -5.734 -10.000 1.00 93.31 75 HIS A CA 1
ATOM 571 C C . HIS A 1 75 ? 8.305 -4.418 -10.532 1.00 93.31 75 HIS A C 1
ATOM 573 O O . HIS A 1 75 ? 7.222 -4.417 -11.118 1.00 93.31 75 HIS A O 1
ATOM 579 N N . LYS A 1 76 ? 9.036 -3.300 -10.399 1.00 93.38 76 LYS A N 1
ATOM 580 C CA . LYS A 1 76 ? 8.623 -2.010 -10.977 1.00 93.38 76 LYS A CA 1
ATOM 581 C C . LYS A 1 76 ? 8.514 -2.080 -12.496 1.00 93.38 76 LYS A C 1
ATOM 583 O O . LYS A 1 76 ? 7.531 -1.613 -13.063 1.00 93.38 76 LYS A O 1
ATOM 588 N N . LEU A 1 77 ? 9.510 -2.683 -13.142 1.00 96.06 77 LEU A N 1
ATOM 589 C CA . LEU A 1 77 ? 9.553 -2.830 -14.594 1.00 96.06 77 LEU A CA 1
ATOM 590 C C . LEU A 1 77 ? 8.434 -3.743 -15.116 1.00 96.06 77 LEU A C 1
ATOM 592 O O . LEU A 1 77 ? 7.835 -3.428 -16.141 1.00 96.06 77 LEU A O 1
ATOM 596 N N . ALA A 1 78 ? 8.107 -4.820 -14.397 1.00 96.38 78 ALA A N 1
ATOM 597 C CA . ALA A 1 78 ? 6.985 -5.698 -14.729 1.00 96.38 78 ALA A CA 1
ATOM 598 C C . ALA A 1 78 ? 5.641 -4.948 -14.682 1.00 96.38 78 ALA A C 1
ATOM 600 O O . ALA A 1 78 ? 4.909 -4.929 -15.669 1.00 96.38 78 ALA A O 1
ATOM 601 N N . ASN A 1 79 ? 5.370 -4.232 -13.588 1.00 95.75 79 ASN A N 1
ATOM 602 C CA . ASN A 1 79 ? 4.155 -3.421 -13.443 1.00 95.75 79 ASN A CA 1
ATOM 603 C C . ASN A 1 79 ? 4.093 -2.245 -14.435 1.00 95.75 79 ASN A C 1
ATOM 605 O O . ASN A 1 79 ? 3.013 -1.804 -14.821 1.00 95.75 79 ASN A O 1
ATOM 609 N N . PHE A 1 80 ? 5.240 -1.721 -14.873 1.00 96.56 80 PHE A N 1
ATOM 610 C CA . PHE A 1 80 ? 5.285 -0.769 -15.982 1.00 96.56 80 PHE A CA 1
ATOM 611 C C . PHE A 1 80 ? 4.912 -1.440 -17.315 1.00 96.56 80 PHE A C 1
ATOM 613 O O . PHE A 1 80 ? 4.131 -0.876 -18.081 1.00 96.56 80 PHE A O 1
ATOM 620 N N . ALA A 1 81 ? 5.417 -2.648 -17.583 1.00 96.94 81 ALA A N 1
ATOM 621 C CA . ALA A 1 81 ? 5.125 -3.390 -18.810 1.00 96.94 81 ALA A CA 1
ATOM 622 C C . ALA A 1 81 ? 3.636 -3.754 -18.960 1.00 96.94 81 ALA A C 1
ATOM 624 O O . ALA A 1 81 ? 3.140 -3.801 -20.084 1.00 96.94 81 ALA A O 1
ATOM 625 N N . SER A 1 82 ? 2.914 -3.963 -17.852 1.00 96.00 82 SER A N 1
ATOM 626 C CA . SER A 1 82 ? 1.448 -4.121 -17.847 1.00 96.00 82 SER A CA 1
ATOM 627 C C . SER A 1 82 ? 0.668 -2.807 -17.928 1.00 96.00 82 SER A C 1
ATOM 629 O O . SER A 1 82 ? -0.559 -2.818 -17.877 1.00 96.00 82 SER A O 1
ATOM 631 N N . GLY A 1 83 ? 1.362 -1.673 -18.045 1.00 94.88 83 GLY A N 1
ATOM 632 C CA . GLY A 1 83 ? 0.747 -0.356 -18.134 1.00 94.88 83 GLY A CA 1
ATOM 633 C C . GLY A 1 83 ? 0.288 0.198 -16.789 1.00 94.88 83 GLY A C 1
ATOM 634 O O . GLY A 1 83 ? -0.377 1.232 -16.770 1.00 94.88 83 GLY A O 1
ATOM 635 N N . GLY A 1 84 ? 0.644 -0.429 -15.664 1.00 94.12 84 GLY A N 1
ATOM 636 C CA . GLY A 1 84 ? 0.274 0.055 -14.334 1.00 94.12 84 GLY A CA 1
ATOM 637 C C . GLY A 1 84 ? 0.987 1.341 -13.933 1.00 94.12 84 GLY A C 1
ATOM 638 O O . GLY A 1 84 ? 0.407 2.193 -13.260 1.00 94.12 84 GLY A O 1
ATOM 639 N N . TYR A 1 85 ? 2.201 1.549 -14.441 1.00 94.88 85 TYR A N 1
ATOM 640 C CA . TYR A 1 85 ? 2.937 2.804 -14.299 1.00 94.88 85 TYR A CA 1
ATOM 641 C C . TYR A 1 85 ? 2.998 3.589 -15.607 1.00 94.88 85 TYR A C 1
ATOM 643 O O . TYR A 1 85 ? 3.054 3.010 -16.689 1.00 94.88 85 TYR A O 1
ATOM 651 N N . GLY A 1 86 ? 3.041 4.920 -15.505 1.00 93.38 86 GLY A N 1
ATOM 652 C CA . GLY A 1 86 ? 3.319 5.785 -16.655 1.00 93.38 86 GLY A CA 1
ATOM 653 C C . GLY A 1 86 ? 4.770 5.681 -17.137 1.00 93.38 86 GLY A C 1
ATOM 654 O O . GLY A 1 86 ? 5.039 5.742 -18.334 1.00 93.38 86 GLY A O 1
ATOM 655 N N . PHE A 1 87 ? 5.698 5.505 -16.196 1.00 93.38 87 PHE A N 1
ATOM 656 C CA . PHE A 1 87 ? 7.118 5.249 -16.427 1.00 93.38 87 PHE A CA 1
ATOM 657 C C . PHE A 1 87 ? 7.752 4.630 -15.171 1.00 93.38 87 PHE A C 1
ATOM 659 O O . PHE A 1 87 ? 7.159 4.644 -14.086 1.00 93.38 87 PHE A O 1
ATOM 666 N N . SER A 1 88 ? 8.966 4.099 -15.313 1.00 93.50 88 SER A N 1
ATOM 667 C CA . SER A 1 88 ? 9.756 3.533 -14.219 1.00 93.50 88 SER A CA 1
ATOM 668 C C . SER A 1 88 ? 11.191 4.052 -14.253 1.00 93.50 88 SER A C 1
ATOM 670 O O . SER A 1 88 ? 11.824 4.054 -15.306 1.00 93.50 88 SER A O 1
ATOM 672 N N . ILE A 1 89 ? 11.712 4.437 -13.088 1.00 89.44 89 ILE A N 1
ATOM 673 C CA . ILE A 1 89 ? 13.109 4.832 -12.875 1.00 89.44 89 ILE A CA 1
ATOM 674 C C . ILE A 1 89 ? 13.750 3.867 -11.871 1.00 89.44 89 ILE A C 1
ATOM 676 O O . ILE A 1 89 ? 13.178 3.556 -10.817 1.00 89.44 89 ILE A O 1
ATOM 680 N N . GLY A 1 90 ? 14.952 3.400 -12.188 1.00 87.00 90 GLY A N 1
ATOM 681 C CA . GLY A 1 90 ? 15.861 2.726 -11.260 1.00 87.00 90 GLY A CA 1
ATOM 682 C C . GLY A 1 90 ? 17.206 3.434 -11.308 1.00 87.00 90 GLY A C 1
ATOM 683 O O . GLY A 1 90 ? 17.592 3.888 -12.377 1.00 87.00 90 GLY A O 1
ATOM 684 N N . ALA A 1 91 ? 17.892 3.604 -10.182 1.00 80.88 91 ALA A N 1
ATOM 685 C CA . ALA A 1 91 ? 19.132 4.383 -10.178 1.00 80.88 91 ALA A CA 1
ATOM 686 C C . ALA A 1 91 ? 20.379 3.552 -9.842 1.00 80.88 91 ALA A C 1
ATOM 688 O O . ALA A 1 91 ? 21.484 3.981 -10.151 1.00 80.88 91 ALA A O 1
ATOM 689 N N . ASN A 1 92 ? 20.211 2.341 -9.304 1.00 81.69 92 ASN A N 1
ATOM 690 C CA . ASN A 1 92 ? 21.306 1.417 -9.016 1.00 81.69 92 ASN A CA 1
ATOM 691 C C . ASN A 1 92 ? 20.935 -0.012 -9.445 1.00 81.69 92 ASN A C 1
ATOM 693 O O . ASN A 1 92 ? 20.816 -0.907 -8.613 1.00 81.69 92 ASN A O 1
ATOM 697 N N . CYS A 1 93 ? 20.701 -0.222 -10.742 1.00 88.56 93 CYS A N 1
ATOM 698 C CA . CYS A 1 93 ? 20.269 -1.515 -11.269 1.00 88.56 93 CYS A CA 1
ATOM 699 C C . CYS A 1 93 ? 21.425 -2.255 -11.942 1.00 88.56 93 CYS A C 1
ATOM 701 O O . CYS A 1 93 ? 22.027 -1.757 -12.891 1.00 88.56 93 CYS A O 1
ATOM 703 N N . TYR A 1 94 ? 21.709 -3.470 -11.493 1.00 91.94 94 TYR A N 1
ATOM 704 C CA . TYR A 1 94 ? 22.610 -4.375 -12.196 1.00 91.94 94 TYR A CA 1
ATOM 705 C C . TYR A 1 94 ? 21.888 -5.052 -13.359 1.00 91.94 94 TYR A C 1
ATOM 707 O O . TYR A 1 94 ? 20.659 -5.074 -13.425 1.00 91.94 94 TYR A O 1
ATOM 715 N N . ILE A 1 95 ? 22.643 -5.662 -14.276 1.00 94.31 95 ILE A N 1
ATOM 716 C CA . ILE A 1 95 ? 22.059 -6.335 -15.445 1.00 94.31 95 ILE A CA 1
ATOM 717 C C . ILE A 1 95 ? 20.973 -7.353 -15.062 1.00 94.31 95 ILE A C 1
ATOM 719 O O . ILE A 1 95 ? 19.932 -7.419 -15.716 1.00 94.31 95 ILE A O 1
ATOM 723 N N . TRP A 1 96 ? 21.159 -8.115 -13.982 1.00 92.75 96 TRP A N 1
ATOM 724 C CA . TRP A 1 96 ? 20.176 -9.105 -13.531 1.00 92.75 96 TRP A CA 1
ATOM 725 C C . TRP A 1 96 ? 18.882 -8.484 -12.979 1.00 92.75 96 TRP A C 1
ATOM 727 O O . TRP A 1 96 ? 17.863 -9.169 -12.939 1.00 92.75 96 TRP A O 1
ATOM 737 N N . ASP A 1 97 ? 18.881 -7.195 -12.627 1.00 93.06 97 ASP A N 1
ATOM 738 C CA . ASP A 1 97 ? 17.694 -6.482 -12.145 1.00 93.06 97 ASP A CA 1
ATOM 739 C C . ASP A 1 97 ? 16.732 -6.084 -13.278 1.00 93.06 97 ASP A C 1
ATOM 741 O O . ASP A 1 97 ? 15.551 -5.839 -13.023 1.00 93.06 97 ASP A O 1
ATOM 745 N N . PHE A 1 98 ? 17.206 -6.011 -14.530 1.00 94.38 98 PHE A N 1
ATOM 746 C CA . PHE A 1 98 ? 16.401 -5.517 -15.659 1.00 94.38 98 PHE A CA 1
ATOM 747 C C . PHE A 1 98 ? 16.474 -6.352 -16.942 1.00 94.38 98 PHE A C 1
ATOM 749 O O . PHE A 1 98 ? 15.603 -6.201 -17.800 1.00 94.38 98 PHE A O 1
ATOM 756 N N . ALA A 1 99 ? 17.465 -7.233 -17.117 1.00 95.00 99 ALA A N 1
ATOM 757 C CA . ALA A 1 99 ? 17.665 -7.952 -18.380 1.00 95.00 99 ALA A CA 1
ATOM 758 C C . ALA A 1 99 ? 16.440 -8.778 -18.797 1.00 95.00 99 ALA A C 1
ATOM 760 O O . ALA A 1 99 ? 16.072 -8.775 -19.970 1.00 95.00 99 ALA A O 1
ATOM 761 N N . ALA A 1 100 ? 15.775 -9.432 -17.838 1.00 96.56 100 ALA A N 1
ATOM 762 C CA . ALA A 1 100 ? 14.536 -10.167 -18.092 1.00 96.56 100 ALA A CA 1
ATOM 763 C C . ALA A 1 100 ? 13.359 -9.239 -18.445 1.00 96.56 100 ALA A C 1
ATOM 765 O O . ALA A 1 100 ? 12.473 -9.630 -19.199 1.00 96.56 100 ALA A O 1
ATOM 766 N N . ALA A 1 101 ? 13.346 -8.006 -17.932 1.00 96.75 101 ALA A N 1
ATOM 767 C CA . ALA A 1 101 ? 12.275 -7.048 -18.181 1.00 96.75 101 ALA A CA 1
ATOM 768 C C . ALA A 1 101 ? 12.376 -6.378 -19.554 1.00 96.75 101 ALA A C 1
ATOM 770 O O . ALA A 1 101 ? 11.349 -6.046 -20.137 1.00 96.75 101 ALA A O 1
ATOM 771 N N . LEU A 1 102 ? 13.583 -6.191 -20.094 1.00 96.00 102 LEU A N 1
ATOM 772 C CA . LEU A 1 102 ? 13.798 -5.487 -21.362 1.00 96.00 102 LEU A CA 1
ATOM 773 C C . LEU A 1 102 ? 12.975 -6.043 -22.549 1.00 96.00 102 LEU A C 1
ATOM 775 O O . LEU A 1 102 ? 12.250 -5.260 -23.170 1.00 96.00 102 LEU A O 1
ATOM 779 N N . PRO A 1 103 ? 13.023 -7.349 -22.884 1.00 96.88 103 PRO A N 1
ATOM 780 C CA . PRO A 1 103 ? 12.221 -7.896 -23.979 1.00 96.88 103 PRO A CA 1
ATOM 781 C C . PRO A 1 103 ? 10.720 -7.844 -23.673 1.00 96.88 103 PRO A C 1
ATOM 783 O O . PRO A 1 103 ? 9.929 -7.621 -24.583 1.00 96.88 103 PRO A O 1
ATOM 786 N N . ILE A 1 104 ? 10.327 -7.954 -22.398 1.00 97.69 104 ILE A N 1
ATOM 787 C CA . ILE A 1 104 ? 8.929 -7.822 -21.965 1.00 97.69 104 ILE A CA 1
ATOM 788 C C . ILE A 1 104 ? 8.431 -6.383 -22.190 1.00 97.69 104 ILE A C 1
ATOM 790 O O . ILE A 1 104 ? 7.355 -6.173 -22.743 1.00 97.69 104 ILE A O 1
ATOM 794 N N . ILE A 1 105 ? 9.217 -5.373 -21.824 1.00 96.69 105 ILE A N 1
ATOM 795 C CA . ILE A 1 105 ? 8.872 -3.960 -22.030 1.00 96.69 105 ILE A CA 1
ATOM 796 C C . ILE A 1 105 ? 8.755 -3.643 -23.521 1.00 96.69 105 ILE A C 1
ATOM 798 O O . ILE A 1 105 ? 7.782 -3.017 -23.944 1.00 96.69 105 ILE A O 1
ATOM 802 N N . ARG A 1 106 ? 9.717 -4.100 -24.330 1.00 95.50 106 ARG A N 1
ATOM 803 C CA . ARG A 1 106 ? 9.709 -3.868 -25.780 1.00 95.50 106 ARG A CA 1
ATOM 804 C C . ARG A 1 106 ? 8.553 -4.581 -26.473 1.00 95.50 106 ARG A C 1
ATOM 806 O O . ARG A 1 106 ? 7.878 -3.964 -27.294 1.00 95.50 106 ARG A O 1
ATOM 813 N N . GLY A 1 107 ? 8.275 -5.831 -26.100 1.00 95.38 107 GLY A N 1
ATOM 814 C CA . GLY A 1 107 ? 7.115 -6.577 -26.591 1.00 95.38 107 GLY A CA 1
ATOM 815 C C . GLY A 1 107 ? 5.773 -5.948 -26.189 1.00 95.38 107 GLY A C 1
ATOM 816 O O . GLY A 1 107 ? 4.790 -6.088 -26.911 1.00 95.38 107 GLY A O 1
ATOM 817 N N . ALA A 1 108 ? 5.735 -5.187 -25.089 1.00 95.81 108 ALA A N 1
ATOM 818 C CA . ALA A 1 108 ? 4.571 -4.418 -24.645 1.00 95.81 108 ALA A CA 1
ATOM 819 C C . ALA A 1 108 ? 4.462 -3.019 -25.300 1.00 95.81 108 ALA A C 1
ATOM 821 O O . ALA A 1 108 ? 3.561 -2.254 -24.956 1.00 95.81 108 ALA A O 1
ATOM 822 N N . GLY A 1 109 ? 5.362 -2.658 -26.225 1.00 94.12 109 GLY A N 1
ATOM 823 C CA . GLY A 1 109 ? 5.356 -1.369 -26.938 1.00 94.12 109 GLY A CA 1
ATOM 824 C C . GLY A 1 109 ? 6.174 -0.246 -26.283 1.00 94.12 109 GLY A C 1
ATOM 825 O O . GLY A 1 109 ? 6.224 0.868 -26.807 1.00 94.12 109 GLY A O 1
ATOM 826 N N . GLY A 1 110 ? 6.849 -0.519 -25.165 1.00 94.88 110 GLY A N 1
ATOM 827 C CA . GLY A 1 110 ? 7.750 0.427 -24.504 1.00 94.88 110 GLY A CA 1
ATOM 828 C C . GLY A 1 110 ? 9.200 0.313 -24.962 1.00 94.88 110 GLY A C 1
ATOM 829 O O . GLY A 1 110 ? 9.539 -0.414 -25.897 1.00 94.88 110 GLY A O 1
ATOM 830 N N . ASP A 1 111 ? 10.078 1.036 -24.276 1.00 94.94 111 ASP A N 1
ATOM 831 C CA . ASP A 1 111 ? 11.524 0.852 -24.383 1.00 94.94 111 ASP A CA 1
ATOM 832 C C . ASP A 1 111 ? 12.210 1.252 -23.067 1.00 94.94 111 ASP A C 1
ATOM 834 O O . ASP A 1 111 ? 11.584 1.831 -22.173 1.00 94.94 111 ASP A O 1
ATOM 838 N N . MET A 1 112 ? 13.493 0.920 -22.942 1.00 95.31 112 MET A N 1
ATOM 839 C CA . MET A 1 112 ? 14.301 1.223 -21.764 1.00 95.31 112 MET A CA 1
ATOM 840 C C . MET A 1 112 ? 15.669 1.760 -22.175 1.00 95.31 112 MET A C 1
ATOM 842 O O . MET A 1 112 ? 16.311 1.225 -23.081 1.00 95.31 112 MET A O 1
ATOM 846 N N . LEU A 1 113 ? 16.111 2.810 -21.488 1.00 95.19 113 LEU A N 1
ATOM 847 C CA . LEU A 1 113 ? 17.414 3.438 -21.672 1.00 95.19 113 LEU A CA 1
ATOM 848 C C . LEU A 1 113 ? 18.257 3.276 -20.410 1.00 95.19 113 LEU A C 1
ATOM 850 O O . LEU A 1 113 ? 17.731 3.222 -19.298 1.00 95.19 113 LEU A O 1
ATOM 854 N N . ILE A 1 114 ? 19.565 3.202 -20.617 1.00 94.06 114 ILE A N 1
ATOM 855 C CA . ILE A 1 114 ? 20.594 3.002 -19.602 1.00 94.06 114 ILE A CA 1
ATOM 856 C C . ILE A 1 114 ? 21.461 4.259 -19.589 1.00 94.06 114 ILE A C 1
ATOM 858 O O . ILE A 1 114 ? 21.882 4.728 -20.646 1.00 94.06 114 ILE A O 1
ATOM 862 N N . TRP A 1 115 ? 21.691 4.835 -18.414 1.00 91.19 115 TRP A N 1
ATOM 863 C CA . TRP A 1 115 ? 22.596 5.968 -18.267 1.00 91.19 115 TRP A CA 1
ATOM 864 C C . TRP A 1 115 ? 24.037 5.463 -18.206 1.00 91.19 115 TRP A C 1
ATOM 866 O O . TRP A 1 115 ? 24.393 4.714 -17.297 1.00 91.19 115 TRP A O 1
ATOM 876 N N . ASP A 1 116 ? 24.860 5.877 -19.164 1.00 88.81 116 ASP A N 1
ATOM 877 C CA . ASP A 1 116 ? 26.270 5.504 -19.270 1.00 88.81 116 ASP A CA 1
ATOM 878 C C . ASP A 1 116 ? 27.088 6.708 -19.743 1.00 88.81 116 ASP A C 1
ATOM 880 O O . ASP A 1 116 ? 26.774 7.297 -20.778 1.00 88.81 116 ASP A O 1
ATOM 884 N N . GLU A 1 117 ? 28.132 7.065 -18.987 1.00 82.69 117 GLU A N 1
ATOM 885 C CA . GLU A 1 117 ? 29.055 8.168 -19.317 1.00 82.69 117 GLU A CA 1
ATOM 886 C C . GLU A 1 117 ? 28.329 9.477 -19.681 1.00 82.69 117 GLU A C 1
ATOM 888 O O . GLU A 1 117 ? 28.574 10.080 -20.721 1.00 82.69 117 GLU A O 1
ATOM 893 N N . GLU A 1 118 ? 27.403 9.904 -18.817 1.00 81.56 118 GLU A N 1
ATOM 894 C CA . GLU A 1 118 ? 26.628 11.151 -18.957 1.00 81.56 118 GLU A CA 1
ATOM 895 C C . GLU A 1 118 ? 25.600 11.174 -20.102 1.00 81.56 118 GLU A C 1
ATOM 897 O O . GLU A 1 118 ? 25.054 12.230 -20.435 1.00 81.56 118 GLU A O 1
ATOM 902 N N . GLN A 1 119 ? 25.293 10.021 -20.703 1.00 89.69 119 GLN A N 1
ATOM 903 C CA . GLN A 1 119 ? 24.310 9.929 -21.779 1.00 89.69 119 GLN A CA 1
ATOM 904 C C . GLN A 1 119 ? 23.340 8.764 -21.586 1.00 89.69 119 GLN A C 1
ATOM 906 O O . GLN A 1 119 ? 23.693 7.686 -21.112 1.00 89.69 119 GLN A O 1
ATOM 911 N N . TRP A 1 120 ? 22.095 8.972 -22.016 1.00 93.56 120 TRP A N 1
ATOM 912 C CA . TRP A 1 120 ? 21.119 7.895 -22.156 1.00 93.56 120 TRP A CA 1
ATOM 913 C C . TRP A 1 120 ? 21.420 7.089 -23.421 1.00 93.56 120 TRP A C 1
ATOM 915 O O . TRP A 1 120 ? 21.296 7.606 -24.532 1.00 93.56 120 TRP A O 1
ATOM 925 N N . LYS A 1 121 ? 21.772 5.816 -23.254 1.00 94.81 121 LYS A N 1
ATOM 926 C CA . LYS A 1 121 ? 22.071 4.874 -24.337 1.00 94.81 121 LYS A CA 1
ATOM 927 C C . LYS A 1 121 ? 21.059 3.729 -24.340 1.00 94.81 121 LYS A C 1
ATOM 929 O O . LYS A 1 121 ? 20.456 3.403 -23.313 1.00 94.81 121 LYS A O 1
ATOM 934 N N . ARG A 1 122 ? 20.838 3.109 -25.501 1.00 94.38 122 ARG A N 1
ATOM 935 C CA . ARG A 1 122 ? 20.075 1.854 -25.563 1.00 94.38 122 ARG A CA 1
ATOM 936 C C . ARG A 1 122 ? 20.952 0.712 -25.061 1.00 94.38 122 ARG A C 1
ATOM 938 O O . ARG A 1 122 ? 22.173 0.817 -25.081 1.00 94.38 122 ARG A O 1
ATOM 945 N N . TYR A 1 123 ? 20.332 -0.400 -24.667 1.00 94.44 123 TYR A N 1
ATOM 946 C CA . TYR A 1 123 ? 21.060 -1.600 -24.238 1.00 94.44 123 TYR A CA 1
ATOM 947 C C . TYR A 1 123 ? 22.131 -2.029 -25.253 1.00 94.44 123 TYR A C 1
ATOM 949 O O . TYR A 1 123 ? 23.213 -2.459 -24.870 1.00 94.44 123 TYR A O 1
ATOM 957 N N . GLU A 1 124 ? 21.818 -1.941 -26.547 1.00 93.94 124 GLU A N 1
ATOM 958 C CA . GLU A 1 124 ? 22.693 -2.379 -27.642 1.00 93.94 124 GLU A CA 1
ATOM 959 C C . GLU A 1 124 ? 23.961 -1.532 -27.782 1.00 93.94 124 GLU A C 1
ATOM 961 O O . GLU A 1 124 ? 24.949 -2.019 -28.325 1.00 93.94 124 GLU A O 1
ATOM 966 N N . ASP A 1 125 ? 23.922 -0.300 -27.277 1.00 94.81 125 ASP A N 1
ATOM 967 C CA . ASP A 1 125 ? 24.993 0.687 -27.402 1.00 94.81 125 ASP A CA 1
ATOM 968 C C . ASP A 1 125 ? 25.909 0.710 -26.162 1.00 94.81 125 ASP A C 1
ATOM 970 O O . ASP A 1 125 ? 26.872 1.477 -26.111 1.00 94.81 125 ASP A O 1
ATOM 974 N N . ILE A 1 126 ? 25.610 -0.108 -25.145 1.00 94.44 126 ILE A N 1
ATOM 975 C CA . ILE A 1 126 ? 26.453 -0.283 -23.957 1.00 94.44 126 ILE A CA 1
ATOM 976 C C . ILE A 1 126 ? 27.549 -1.303 -24.260 1.00 94.44 126 ILE A C 1
ATOM 978 O O . ILE A 1 126 ? 27.265 -2.388 -24.771 1.00 94.44 126 ILE A O 1
ATOM 982 N N . ASP A 1 127 ? 28.792 -0.984 -23.885 1.00 93.44 127 ASP A N 1
ATOM 983 C CA . ASP A 1 127 ? 29.894 -1.950 -23.915 1.00 93.44 127 ASP A CA 1
ATOM 984 C C . ASP A 1 127 ? 29.528 -3.184 -23.066 1.00 93.44 127 ASP A C 1
ATOM 986 O O . ASP A 1 127 ? 29.372 -3.059 -21.846 1.00 93.44 127 ASP A O 1
ATOM 990 N N . PRO A 1 128 ? 29.417 -4.383 -23.671 1.00 92.12 128 PRO A N 1
ATOM 991 C CA . PRO A 1 128 ? 29.049 -5.593 -22.949 1.00 92.12 128 PRO A CA 1
ATOM 992 C C . PRO A 1 128 ? 29.979 -5.935 -21.782 1.00 92.12 128 PRO A C 1
ATOM 994 O O . PRO A 1 128 ? 29.544 -6.622 -20.859 1.00 92.12 128 PRO A O 1
ATOM 997 N N . SER A 1 129 ? 31.233 -5.466 -21.799 1.00 92.69 129 SER A N 1
ATOM 998 C CA . SER A 1 129 ? 32.188 -5.680 -20.706 1.00 92.69 129 SER A CA 1
ATOM 999 C C . SER A 1 129 ? 31.753 -5.018 -19.391 1.00 92.69 129 SER A C 1
ATOM 1001 O O . SER A 1 129 ? 32.119 -5.498 -18.319 1.00 92.69 129 SER A O 1
ATOM 1003 N N . LYS A 1 130 ? 30.913 -3.972 -19.462 1.00 91.69 130 LYS A N 1
ATOM 1004 C CA . LYS A 1 130 ? 30.343 -3.284 -18.296 1.00 91.69 130 LYS A CA 1
ATOM 1005 C C . LYS A 1 130 ? 29.206 -4.071 -17.638 1.00 91.69 130 LYS A C 1
ATOM 1007 O O . LYS A 1 130 ? 28.787 -3.725 -16.542 1.00 91.69 130 LYS A O 1
ATOM 1012 N N . PHE A 1 131 ? 28.677 -5.124 -18.263 1.00 92.62 131 PHE A N 1
ATOM 1013 C CA . PHE A 1 131 ? 27.658 -5.972 -17.642 1.00 92.62 131 PHE A CA 1
ATOM 1014 C C . PHE A 1 131 ? 28.297 -7.032 -16.737 1.00 92.62 131 PHE A C 1
ATOM 1016 O O . PHE A 1 131 ? 28.340 -8.217 -17.068 1.00 92.62 131 PHE A O 1
ATOM 1023 N N . ASP A 1 132 ? 28.786 -6.594 -15.580 1.00 88.81 132 ASP A N 1
ATOM 1024 C CA . ASP A 1 132 ? 29.423 -7.443 -14.575 1.00 88.81 132 ASP A CA 1
ATOM 1025 C C . ASP A 1 132 ? 28.793 -7.260 -13.179 1.00 88.81 132 ASP A C 1
ATOM 1027 O O . ASP A 1 132 ? 27.729 -6.663 -13.019 1.00 88.81 132 ASP A O 1
ATOM 1031 N N . HIS A 1 133 ? 29.442 -7.810 -12.147 1.00 88.50 133 HIS A N 1
ATOM 1032 C CA . HIS A 1 133 ? 28.969 -7.702 -10.766 1.00 88.50 133 HIS A CA 1
ATOM 1033 C C . HIS A 1 133 ? 29.371 -6.411 -10.039 1.00 88.50 133 HIS A C 1
ATOM 1035 O O . HIS A 1 133 ? 29.075 -6.260 -8.855 1.00 88.50 133 HIS A O 1
ATOM 1041 N N . LYS A 1 134 ? 30.091 -5.511 -10.707 1.00 86.62 134 LYS A N 1
ATOM 1042 C CA . LYS A 1 134 ? 30.676 -4.300 -10.121 1.00 86.62 134 LYS A CA 1
ATOM 1043 C C . LYS A 1 134 ? 30.020 -3.028 -10.640 1.00 86.62 134 LYS A C 1
ATOM 1045 O O . LYS A 1 134 ? 30.086 -2.008 -9.960 1.00 86.62 134 LYS A O 1
ATOM 1050 N N . HIS A 1 135 ? 29.400 -3.090 -11.812 1.00 88.00 135 HIS A N 1
ATOM 1051 C CA . HIS A 1 135 ? 28.764 -1.949 -12.445 1.00 88.00 135 HIS A CA 1
ATOM 1052 C C . HIS A 1 135 ? 27.245 -2.066 -12.367 1.00 88.00 135 HIS A C 1
ATOM 1054 O O . HIS A 1 135 ? 26.623 -2.990 -12.895 1.00 88.00 135 HIS A O 1
ATOM 1060 N N . SER A 1 136 ? 26.650 -1.078 -11.717 1.00 89.19 136 SER A N 1
ATOM 1061 C CA . SER A 1 136 ? 25.224 -0.814 -11.765 1.00 89.19 136 SER A CA 1
ATOM 1062 C C . SER A 1 136 ? 24.950 0.378 -12.670 1.00 89.19 136 SER A C 1
ATOM 1064 O O . SER A 1 136 ? 25.816 1.218 -12.923 1.00 89.19 136 SER A O 1
ATOM 1066 N N . PHE A 1 137 ? 23.716 0.454 -13.148 1.00 89.06 137 PHE A N 1
ATOM 1067 C CA . PHE A 1 137 ? 23.281 1.484 -14.064 1.00 89.06 137 PHE A CA 1
ATOM 1068 C C . PHE A 1 137 ? 22.004 2.147 -13.566 1.00 89.06 137 PHE A C 1
ATOM 1070 O O . PHE A 1 137 ? 21.071 1.462 -13.122 1.00 89.06 137 PHE A O 1
ATOM 1077 N N . PRO A 1 138 ? 21.897 3.470 -13.719 1.00 90.50 138 PRO A N 1
ATOM 1078 C CA . PRO A 1 138 ? 20.605 4.108 -13.773 1.00 90.50 138 PRO A CA 1
ATOM 1079 C C . PRO A 1 138 ? 19.868 3.710 -15.052 1.00 90.50 138 PRO A C 1
ATOM 1081 O O . PRO A 1 138 ? 20.441 3.663 -16.140 1.00 90.50 138 PRO A O 1
ATOM 1084 N N . ILE A 1 139 ? 18.578 3.435 -14.917 1.00 92.50 139 ILE A N 1
ATOM 1085 C CA . ILE A 1 139 ? 17.698 3.022 -16.001 1.00 92.50 139 ILE A CA 1
ATOM 1086 C C . ILE A 1 139 ? 16.413 3.842 -15.988 1.00 92.50 139 ILE A C 1
ATOM 1088 O O . ILE A 1 139 ? 15.889 4.213 -14.932 1.00 92.50 139 ILE A O 1
ATOM 1092 N N . ILE A 1 140 ? 15.863 4.062 -17.176 1.00 93.31 140 ILE A N 1
ATOM 1093 C CA . ILE A 1 140 ? 14.529 4.623 -17.348 1.00 93.31 140 ILE A CA 1
ATOM 1094 C C . ILE A 1 140 ? 13.745 3.814 -18.372 1.00 93.31 140 ILE A C 1
ATOM 1096 O O . ILE A 1 140 ? 14.250 3.511 -19.450 1.00 93.31 140 ILE A O 1
ATOM 1100 N N . ALA A 1 141 ? 12.509 3.463 -18.033 1.00 95.31 141 ALA A N 1
ATOM 1101 C CA . ALA A 1 141 ? 11.587 2.761 -18.914 1.00 95.31 141 ALA A CA 1
ATOM 1102 C C . ALA A 1 141 ? 10.294 3.566 -19.069 1.00 95.31 141 ALA A C 1
ATOM 1104 O O . ALA A 1 141 ? 9.701 3.992 -18.075 1.00 95.31 141 ALA A O 1
ATOM 1105 N N . ALA A 1 142 ? 9.870 3.784 -20.312 1.00 95.19 142 ALA A N 1
ATOM 1106 C CA . ALA A 1 142 ? 8.635 4.489 -20.652 1.00 95.19 142 ALA A CA 1
ATOM 1107 C C . ALA A 1 142 ? 8.159 4.092 -22.063 1.00 95.19 142 ALA A C 1
ATOM 1109 O O . ALA A 1 142 ? 8.828 3.328 -22.768 1.00 95.19 142 ALA A O 1
ATOM 1110 N N . SER A 1 143 ? 6.993 4.590 -22.487 1.00 93.38 143 SER A N 1
ATOM 1111 C CA . SER A 1 143 ? 6.615 4.529 -23.904 1.00 93.38 143 SER A CA 1
ATOM 1112 C C . SER A 1 143 ? 7.624 5.310 -24.754 1.00 93.38 143 SER A C 1
ATOM 1114 O O . SER A 1 143 ? 8.311 6.210 -24.260 1.00 93.38 143 SER A O 1
ATOM 1116 N N . ARG A 1 144 ? 7.712 4.996 -26.052 1.00 85.25 144 ARG A N 1
ATOM 1117 C CA . ARG A 1 144 ? 8.656 5.672 -26.962 1.00 85.25 144 ARG A CA 1
ATOM 1118 C C . ARG A 1 144 ? 8.465 7.190 -26.993 1.00 85.25 144 ARG A C 1
ATOM 1120 O O . ARG A 1 144 ? 9.449 7.922 -27.008 1.00 85.25 144 ARG A O 1
ATOM 1127 N N . GLU A 1 145 ? 7.216 7.649 -26.971 1.00 85.31 145 GLU A N 1
ATOM 1128 C CA . GLU A 1 145 ? 6.876 9.074 -26.926 1.00 85.31 145 GLU A CA 1
ATOM 1129 C C . GLU A 1 145 ? 7.327 9.719 -25.606 1.00 85.31 145 GLU A C 1
ATOM 1131 O O . GLU A 1 145 ? 7.987 10.760 -25.602 1.00 85.31 145 GLU A O 1
ATOM 1136 N N . ASN A 1 146 ? 7.060 9.050 -24.482 1.00 90.56 146 ASN A N 1
ATOM 1137 C CA . ASN A 1 146 ? 7.366 9.567 -23.152 1.00 90.56 146 ASN A CA 1
ATOM 1138 C C . ASN A 1 146 ? 8.868 9.552 -22.825 1.00 90.56 146 ASN A C 1
ATOM 1140 O O . ASN A 1 146 ? 9.329 10.409 -22.068 1.00 90.56 146 ASN A O 1
ATOM 1144 N N . LEU A 1 147 ? 9.659 8.649 -23.418 1.00 90.56 147 LEU A N 1
ATOM 1145 C CA . LEU A 1 147 ? 11.113 8.621 -23.224 1.00 90.56 147 LEU A CA 1
ATOM 1146 C C . LEU A 1 147 ? 11.772 9.941 -23.629 1.00 90.56 147 LEU A C 1
ATOM 1148 O O . LEU A 1 147 ? 12.596 10.447 -22.875 1.00 90.56 147 LEU A O 1
ATOM 1152 N N . SER A 1 148 ? 11.380 10.544 -24.758 1.00 85.12 148 SER A N 1
ATOM 1153 C CA . SER A 1 148 ? 11.983 11.813 -25.190 1.00 85.12 148 SER A CA 1
ATOM 1154 C C . SER A 1 148 ? 11.702 12.968 -24.227 1.00 85.12 148 SER A C 1
ATOM 1156 O O . SER A 1 148 ? 12.504 13.901 -24.171 1.00 85.12 148 SER A O 1
ATOM 1158 N N . LEU A 1 149 ? 10.560 12.957 -23.536 1.00 85.75 149 LEU A N 1
ATOM 1159 C CA . LEU A 1 149 ? 10.234 13.964 -22.530 1.00 85.75 149 LEU A CA 1
ATOM 1160 C C . LEU A 1 149 ? 11.062 13.739 -21.263 1.00 85.75 149 LEU A C 1
ATOM 1162 O O . LEU A 1 149 ? 11.621 14.684 -20.710 1.00 85.75 149 LEU A O 1
ATOM 1166 N N . LEU A 1 150 ? 11.150 12.487 -20.815 1.00 87.19 150 LEU A N 1
ATOM 1167 C CA . LEU A 1 150 ? 11.824 12.133 -19.574 1.00 87.19 150 LEU A CA 1
ATOM 1168 C C . LEU A 1 150 ? 13.342 12.320 -19.662 1.00 87.19 150 LEU A C 1
ATOM 1170 O O . LEU A 1 150 ? 13.923 12.910 -18.760 1.00 87.19 150 LEU A O 1
ATOM 1174 N N . THR A 1 151 ? 13.994 11.896 -20.746 1.00 87.44 151 THR A N 1
ATOM 1175 C CA . THR A 1 151 ? 15.463 11.982 -20.874 1.00 87.44 151 THR A CA 1
ATOM 1176 C C . THR A 1 151 ? 15.993 13.410 -20.972 1.00 87.44 151 THR A C 1
ATOM 1178 O O . THR A 1 151 ? 17.152 13.650 -20.650 1.00 87.44 151 THR A O 1
ATOM 1181 N N . LYS A 1 152 ? 15.160 14.370 -21.397 1.00 84.94 152 LYS A N 1
ATOM 1182 C CA . LYS A 1 152 ? 15.486 15.808 -21.368 1.00 84.94 152 LYS A CA 1
ATOM 1183 C C . LYS A 1 152 ? 15.429 16.390 -19.960 1.00 84.94 152 LYS A C 1
ATOM 1185 O O . LYS A 1 152 ? 16.079 17.389 -19.676 1.00 84.94 152 LYS A O 1
ATOM 1190 N N . ASN A 1 153 ? 14.611 15.782 -19.111 1.00 82.56 153 ASN A N 1
ATOM 1191 C CA . ASN A 1 153 ? 14.225 16.320 -17.819 1.00 82.56 153 ASN A CA 1
ATOM 1192 C C . ASN A 1 153 ? 14.837 15.558 -16.637 1.00 82.56 153 ASN A C 1
ATOM 1194 O O . ASN A 1 153 ? 14.681 15.986 -15.493 1.00 82.56 153 ASN A O 1
ATOM 1198 N N . ILE A 1 154 ? 15.522 14.445 -16.914 1.00 83.50 154 ILE A N 1
ATOM 1199 C CA . ILE A 1 154 ? 16.121 13.549 -15.931 1.00 83.50 154 ILE A CA 1
ATOM 1200 C C . ILE A 1 154 ? 17.522 13.153 -16.387 1.00 83.50 154 ILE A C 1
ATOM 1202 O O . ILE A 1 154 ? 17.698 12.544 -17.446 1.00 83.50 154 ILE A O 1
ATOM 1206 N N . THR A 1 155 ? 18.508 13.448 -15.549 1.00 82.44 155 THR A N 1
ATOM 1207 C CA . THR A 1 155 ? 19.913 13.068 -15.738 1.00 82.44 155 THR A CA 1
ATOM 1208 C C . THR A 1 155 ? 20.509 12.546 -14.430 1.00 82.44 155 THR A C 1
ATOM 1210 O O . THR A 1 155 ? 19.851 12.578 -13.386 1.00 82.44 155 THR A O 1
ATOM 1213 N N . PHE A 1 156 ? 21.749 12.046 -14.476 1.00 77.50 156 PHE A N 1
ATOM 1214 C CA . PHE A 1 156 ? 22.498 11.645 -13.284 1.00 77.50 156 PHE A CA 1
ATOM 1215 C C . PHE A 1 156 ? 23.853 12.365 -13.204 1.00 77.50 156 PHE A C 1
ATOM 1217 O O . PHE A 1 156 ? 24.582 12.427 -14.189 1.00 77.50 156 PHE A O 1
ATOM 1224 N N . SER A 1 157 ? 24.182 12.910 -12.030 1.00 70.56 157 SER A N 1
ATOM 1225 C CA . SER A 1 157 ? 25.448 13.585 -11.705 1.00 70.56 157 SER A CA 1
ATOM 1226 C C . SER A 1 157 ? 26.480 12.602 -11.138 1.00 70.56 157 SER A C 1
ATOM 1228 O O . SER A 1 157 ? 26.113 11.637 -10.481 1.00 70.56 157 SER A O 1
ATOM 1230 N N . ALA A 1 158 ? 27.775 12.843 -11.348 1.00 59.84 158 ALA A N 1
ATOM 1231 C CA . ALA A 1 158 ? 28.841 12.007 -10.789 1.00 59.84 158 ALA A CA 1
ATOM 1232 C C . ALA A 1 158 ? 29.179 12.312 -9.307 1.00 59.84 158 ALA A C 1
ATOM 1234 O O . ALA A 1 158 ? 29.779 11.471 -8.638 1.00 59.84 158 ALA A O 1
ATOM 1235 N N . ASP A 1 159 ? 28.769 13.471 -8.769 1.00 52.19 159 ASP A N 1
ATOM 1236 C CA . ASP A 1 159 ? 29.472 14.121 -7.644 1.00 52.19 159 ASP A CA 1
ATOM 1237 C C . ASP A 1 159 ? 28.754 14.137 -6.276 1.00 52.19 159 ASP A C 1
ATOM 1239 O O . ASP A 1 159 ? 29.218 14.814 -5.357 1.00 52.19 159 ASP A O 1
ATOM 1243 N N . LYS A 1 160 ? 27.639 13.421 -6.060 1.00 46.12 160 LYS A N 1
ATOM 1244 C CA . LYS A 1 160 ? 26.913 13.488 -4.772 1.00 46.12 160 LYS A CA 1
ATOM 1245 C C . LYS A 1 160 ? 26.909 12.168 -3.998 1.00 46.12 160 LYS A C 1
ATOM 1247 O O . LYS A 1 160 ? 26.026 11.328 -4.148 1.00 46.12 160 LYS A O 1
ATOM 1252 N N . LYS A 1 161 ? 27.861 12.028 -3.067 1.00 39.16 161 LYS A N 1
ATOM 1253 C CA . LYS A 1 161 ? 27.752 11.109 -1.918 1.00 39.16 161 LYS A CA 1
ATOM 1254 C C . LYS A 1 161 ? 27.251 11.895 -0.706 1.00 39.16 161 LYS A C 1
ATOM 1256 O O . LYS A 1 161 ? 27.773 12.966 -0.419 1.00 39.16 161 LYS A O 1
ATOM 1261 N N . GLN A 1 162 ? 26.226 11.391 -0.025 1.00 37.62 162 GLN A N 1
ATOM 1262 C CA . GLN A 1 162 ? 25.702 12.012 1.191 1.00 37.62 162 GLN A CA 1
ATOM 1263 C C . GLN A 1 162 ? 26.575 11.607 2.391 1.00 37.62 162 GLN A C 1
ATOM 1265 O O . GLN A 1 162 ? 26.885 10.427 2.549 1.00 37.62 162 GLN A O 1
ATOM 1270 N N . GLU A 1 163 ? 26.970 12.580 3.212 1.00 29.03 163 GLU A N 1
ATOM 1271 C CA . GLU A 1 163 ? 27.566 12.352 4.533 1.00 29.03 163 GLU A CA 1
ATOM 1272 C C . GLU A 1 163 ? 26.448 12.104 5.556 1.00 29.03 163 GLU A C 1
ATOM 1274 O O . GLU A 1 163 ? 25.487 12.874 5.632 1.00 29.03 163 GLU A O 1
ATOM 1279 N N . PHE A 1 164 ? 26.571 11.025 6.331 1.00 33.16 164 PHE A N 1
ATOM 1280 C CA . PHE A 1 164 ? 25.705 10.733 7.474 1.00 33.16 164 PHE A CA 1
ATOM 1281 C C . PHE A 1 164 ? 26.294 11.396 8.724 1.00 33.16 164 PHE A C 1
ATOM 1283 O O . PHE A 1 164 ? 27.485 11.252 8.996 1.00 33.16 164 PHE A O 1
ATOM 1290 N N . VAL A 1 165 ? 25.472 12.127 9.479 1.00 28.11 165 VAL A N 1
ATOM 1291 C CA . VAL A 1 165 ? 25.871 12.785 10.734 1.00 28.11 165 VAL A CA 1
ATOM 1292 C C . VAL A 1 165 ? 25.247 12.034 11.910 1.00 28.11 165 VAL A C 1
ATOM 1294 O O . VAL A 1 165 ? 24.058 11.724 11.881 1.00 28.11 165 VAL A O 1
ATOM 1297 N N . SER A 1 166 ? 26.052 11.749 12.934 1.00 31.45 166 SER A N 1
ATOM 1298 C CA . SER A 1 166 ? 25.687 10.967 14.121 1.00 31.45 166 SER A CA 1
ATOM 1299 C C . SER A 1 166 ? 25.183 11.805 15.311 1.00 31.45 166 SER A C 1
ATOM 1301 O O . SER A 1 166 ? 25.738 12.862 15.603 1.00 31.45 166 SER A O 1
ATOM 1303 N N . GLU A 1 167 ? 24.197 11.209 16.000 1.00 31.34 167 GLU A N 1
ATOM 1304 C CA . GLU A 1 167 ? 23.687 11.314 17.389 1.00 31.34 167 GLU A CA 1
ATOM 1305 C C . GLU A 1 167 ? 23.253 12.647 18.035 1.00 31.34 167 GLU A C 1
ATOM 1307 O O . GLU A 1 167 ? 23.969 13.647 18.043 1.00 31.34 167 GLU A O 1
ATOM 1312 N N . PRO A 1 168 ? 22.134 12.579 18.792 1.00 33.09 168 PRO A N 1
ATOM 1313 C CA . PRO A 1 168 ? 22.117 13.177 20.122 1.00 33.09 168 PRO A CA 1
ATOM 1314 C C . PRO A 1 168 ? 21.622 12.254 21.259 1.00 33.09 168 PRO A C 1
ATOM 1316 O O . PRO A 1 168 ? 20.895 11.283 21.074 1.00 33.09 168 PRO A O 1
ATOM 1319 N N . SER A 1 169 ? 22.051 12.693 22.443 1.00 28.23 169 SER A N 1
ATOM 1320 C CA . SER A 1 169 ? 22.031 12.227 23.840 1.00 28.23 169 SER A CA 1
ATOM 1321 C C . SER A 1 169 ? 20.794 11.556 24.483 1.00 28.23 169 SER A C 1
ATOM 1323 O O . SER A 1 169 ? 19.647 11.886 24.201 1.00 28.23 169 SER A O 1
ATOM 1325 N N . ASN A 1 170 ? 21.105 10.733 25.504 1.00 33.22 170 ASN A N 1
ATOM 1326 C CA . ASN A 1 170 ? 20.248 10.035 26.486 1.00 33.22 170 ASN A CA 1
ATOM 1327 C C . ASN A 1 170 ? 19.217 10.906 27.227 1.00 33.22 170 ASN A C 1
ATOM 1329 O O . ASN A 1 170 ? 19.617 11.783 27.994 1.00 33.22 170 ASN A O 1
ATOM 1333 N N . ILE A 1 171 ? 17.919 10.571 27.128 1.00 33.41 171 ILE A N 1
ATOM 1334 C CA . ILE A 1 171 ? 16.813 11.147 27.930 1.00 33.41 171 ILE A CA 1
ATOM 1335 C C . ILE A 1 171 ? 15.675 10.100 28.101 1.00 33.41 171 ILE A C 1
ATOM 1337 O O . ILE A 1 171 ? 15.457 9.308 27.177 1.00 33.41 171 ILE A O 1
ATOM 1341 N N . PRO A 1 172 ? 14.951 10.063 29.247 1.00 30.02 172 PRO A N 1
ATOM 1342 C CA . PRO A 1 172 ? 14.206 8.894 29.728 1.00 30.02 172 PRO A CA 1
ATOM 1343 C C . PRO A 1 172 ? 13.007 8.432 28.884 1.00 30.02 172 PRO A C 1
ATOM 1345 O O . PRO A 1 172 ? 12.526 9.109 27.974 1.00 30.02 172 PRO A O 1
ATOM 1348 N N . ILE A 1 173 ? 12.558 7.227 29.233 1.00 32.66 173 ILE A N 1
ATOM 1349 C CA . ILE A 1 173 ? 11.471 6.437 28.645 1.00 32.66 173 ILE A CA 1
ATOM 1350 C C . ILE A 1 173 ? 10.117 7.050 29.034 1.00 32.66 173 ILE A C 1
ATOM 1352 O O . ILE A 1 173 ? 9.870 7.269 30.219 1.00 32.66 173 ILE A O 1
ATOM 1356 N N . LEU A 1 174 ? 9.237 7.296 28.058 1.00 35.66 174 LEU A N 1
ATOM 1357 C CA . LEU A 1 174 ? 7.818 7.553 28.316 1.00 35.66 174 LEU A CA 1
ATOM 1358 C C . LEU A 1 174 ? 7.109 6.198 28.369 1.00 35.66 174 LEU A C 1
ATOM 1360 O O . LEU A 1 174 ? 7.096 5.469 27.381 1.00 35.66 174 LEU A O 1
ATOM 1364 N N . GLN A 1 175 ? 6.589 5.844 29.542 1.00 32.75 175 GLN A N 1
ATOM 1365 C CA . GLN A 1 175 ? 5.692 4.705 29.707 1.00 32.75 175 GLN A CA 1
ATOM 1366 C C . GLN A 1 175 ? 4.275 5.154 29.344 1.00 32.75 175 GLN A C 1
ATOM 1368 O O . GLN A 1 175 ? 3.800 6.166 29.858 1.00 32.75 175 GLN A O 1
ATOM 1373 N N . SER A 1 176 ? 3.620 4.417 28.450 1.00 39.25 176 SER A N 1
ATOM 1374 C CA . SER A 1 176 ? 2.189 4.556 28.194 1.00 39.25 176 SER A CA 1
ATOM 1375 C C . SER A 1 176 ? 1.420 3.811 29.284 1.00 39.25 176 SER A C 1
ATOM 1377 O O . SER A 1 176 ? 1.400 2.579 29.310 1.00 39.25 176 SER A O 1
ATOM 1379 N N . ASP A 1 177 ? 0.783 4.553 30.184 1.00 35.72 177 ASP A N 1
ATOM 1380 C CA . ASP A 1 177 ? -0.210 4.009 31.111 1.00 35.72 177 ASP A CA 1
ATOM 1381 C C . ASP A 1 177 ? -1.550 3.851 30.368 1.00 35.72 177 ASP A C 1
ATOM 1383 O O . ASP A 1 177 ? -2.495 4.615 30.581 1.00 35.72 177 ASP A O 1
ATOM 1387 N N . GLU A 1 178 ? -1.647 2.877 29.456 1.00 44.41 178 GLU A N 1
ATOM 1388 C CA . GLU A 1 178 ? -2.935 2.548 28.841 1.00 44.41 178 GLU A CA 1
ATOM 1389 C C . GLU A 1 178 ? -3.891 2.005 29.909 1.00 44.41 178 GLU A C 1
ATOM 1391 O O . GLU A 1 178 ? -3.677 0.951 30.514 1.00 44.41 178 GLU A O 1
ATOM 1396 N N . LYS A 1 179 ? -5.002 2.712 30.124 1.00 44.03 179 LYS A N 1
ATOM 1397 C CA . LYS A 1 179 ? -6.184 2.110 30.740 1.00 44.03 179 LYS A CA 1
ATOM 1398 C C . LYS A 1 179 ? -6.929 1.339 29.647 1.00 44.03 179 LYS A C 1
ATOM 1400 O O . LYS A 1 179 ? -7.314 1.972 28.661 1.00 44.03 179 LYS A O 1
ATOM 1405 N N . PRO A 1 180 ? -7.178 0.027 29.809 1.00 54.66 180 PRO A N 1
ATOM 1406 C CA . PRO A 1 180 ? -7.959 -0.744 28.851 1.00 54.66 180 PRO A CA 1
ATOM 1407 C C . PRO A 1 180 ? -9.305 -0.067 28.591 1.00 54.66 180 PRO A C 1
ATOM 1409 O O . PRO A 1 180 ? -9.988 0.348 29.531 1.00 54.66 180 PRO A O 1
ATOM 1412 N N . THR A 1 181 ? -9.686 0.052 27.320 1.00 63.22 181 THR A N 1
ATOM 1413 C CA . THR A 1 181 ? -11.046 0.476 26.972 1.00 63.22 181 THR A CA 1
ATOM 1414 C C . THR A 1 181 ? -12.004 -0.618 27.439 1.00 63.22 181 THR A C 1
ATOM 1416 O O . THR A 1 181 ? -11.847 -1.773 27.057 1.00 63.22 181 THR A O 1
ATOM 1419 N N . ASP A 1 182 ? -12.972 -0.268 28.283 1.00 80.69 182 ASP A N 1
ATOM 1420 C CA . ASP A 1 182 ? -13.990 -1.198 28.782 1.00 80.69 182 ASP A CA 1
ATOM 1421 C C . ASP A 1 182 ? -15.015 -1.478 27.668 1.00 80.69 182 ASP A C 1
ATOM 1423 O O . ASP A 1 182 ? -15.970 -0.716 27.481 1.00 80.69 182 ASP A O 1
ATOM 1427 N N . TYR A 1 183 ? -14.759 -2.514 26.865 1.00 87.12 183 TYR A N 1
ATOM 1428 C CA . TYR A 1 183 ? -15.647 -3.032 25.821 1.00 87.12 183 TYR A CA 1
ATOM 1429 C C . TYR A 1 183 ? -15.980 -4.504 26.082 1.00 87.12 183 TYR A C 1
ATOM 1431 O O . TYR A 1 183 ? -15.241 -5.205 26.768 1.00 87.12 183 TYR A O 1
ATOM 1439 N N . ASP A 1 184 ? -17.088 -4.985 25.516 1.00 89.75 184 ASP A N 1
ATOM 1440 C CA . ASP A 1 184 ? -17.483 -6.393 25.625 1.00 89.75 184 ASP A CA 1
ATOM 1441 C C . ASP A 1 184 ? -16.597 -7.272 24.714 1.00 89.75 184 ASP A C 1
ATOM 1443 O O . ASP A 1 184 ? -16.675 -7.136 23.486 1.00 89.75 184 ASP A O 1
ATOM 1447 N N . PRO A 1 185 ? -15.775 -8.193 25.259 1.00 89.69 185 PRO A N 1
ATOM 1448 C CA . PRO A 1 185 ? -14.903 -9.049 24.454 1.00 89.69 185 PRO A CA 1
ATOM 1449 C C . PRO A 1 185 ? -15.659 -9.942 23.462 1.00 89.69 185 PRO A C 1
ATOM 1451 O O . PRO A 1 185 ? -15.110 -10.310 22.422 1.00 89.69 185 PRO A O 1
ATOM 1454 N N . GLU A 1 186 ? -16.924 -10.281 23.739 1.00 93.12 186 GLU A N 1
ATOM 1455 C CA . GLU A 1 186 ? -17.722 -11.102 22.825 1.00 93.12 186 GLU A CA 1
ATOM 1456 C C . GLU A 1 186 ? -18.104 -10.325 21.556 1.00 93.12 186 GLU A C 1
ATOM 1458 O O . GLU A 1 186 ? -18.198 -10.915 20.480 1.00 93.12 186 GLU A O 1
ATOM 1463 N N . VAL A 1 187 ? -18.246 -8.995 21.636 1.00 95.44 187 VAL A N 1
ATOM 1464 C CA . VAL A 1 187 ? -18.458 -8.142 20.453 1.00 95.44 187 VAL A CA 1
ATOM 1465 C C . VAL A 1 187 ? -17.251 -8.223 19.521 1.00 95.44 187 VAL A C 1
ATOM 1467 O O . VAL A 1 187 ? -17.414 -8.468 18.324 1.00 95.44 187 VAL A O 1
ATOM 1470 N N . LEU A 1 188 ? -16.043 -8.071 20.070 1.00 94.56 188 LEU A N 1
ATOM 1471 C CA . LEU A 1 188 ? -14.801 -8.137 19.301 1.00 94.56 188 LEU A CA 1
ATOM 1472 C C . LEU A 1 188 ? -14.616 -9.516 18.648 1.00 94.56 188 LEU A C 1
ATOM 1474 O O . LEU A 1 188 ? -14.348 -9.615 17.450 1.00 94.56 188 LEU A O 1
ATOM 1478 N N . LYS A 1 189 ? -14.852 -10.585 19.410 1.00 95.06 189 LYS A N 1
ATOM 1479 C CA . LYS A 1 189 ? -14.767 -11.963 18.917 1.00 95.06 189 LYS A CA 1
ATOM 1480 C C . LYS A 1 189 ? -15.763 -12.249 17.788 1.00 95.06 189 LYS A C 1
ATOM 1482 O O . LYS A 1 189 ? -15.401 -12.881 16.795 1.00 95.06 189 LYS A O 1
ATOM 1487 N N . ARG A 1 190 ? -17.012 -11.779 17.908 1.00 97.06 190 ARG A N 1
ATOM 1488 C CA . ARG A 1 190 ? -18.022 -11.898 16.839 1.00 97.06 190 ARG A CA 1
ATOM 1489 C C . ARG A 1 190 ? -17.611 -11.124 15.590 1.00 97.06 190 ARG A C 1
ATOM 1491 O O . ARG A 1 190 ? -17.738 -11.656 14.493 1.00 97.06 190 ARG A O 1
ATOM 1498 N N . PHE A 1 191 ? -17.066 -9.917 15.744 1.00 97.50 191 PHE A N 1
ATOM 1499 C CA . PHE A 1 191 ? -16.530 -9.139 14.625 1.00 97.50 191 PHE A CA 1
ATOM 1500 C C . PHE A 1 191 ? -15.395 -9.885 13.907 1.00 97.50 191 PHE A C 1
ATOM 1502 O O . PHE A 1 191 ? -15.427 -10.038 12.688 1.00 97.50 191 PHE A O 1
ATOM 1509 N N . GLN A 1 192 ? -14.444 -10.446 14.652 1.00 95.19 192 GLN A N 1
ATOM 1510 C CA . GLN A 1 192 ? -13.330 -11.217 14.089 1.00 95.19 192 GLN A CA 1
ATOM 1511 C C . GLN A 1 192 ? -13.792 -12.489 13.374 1.00 95.19 192 GLN A C 1
ATOM 1513 O O . GLN A 1 192 ? -13.216 -12.863 12.348 1.00 95.19 192 GLN A O 1
ATOM 1518 N N . ALA A 1 193 ? -14.869 -13.125 13.842 1.00 95.75 193 ALA A N 1
ATOM 1519 C CA . ALA A 1 193 ? -15.469 -14.273 13.166 1.00 95.75 193 ALA A CA 1
ATOM 1520 C C . ALA A 1 193 ? -15.998 -13.938 11.754 1.00 95.75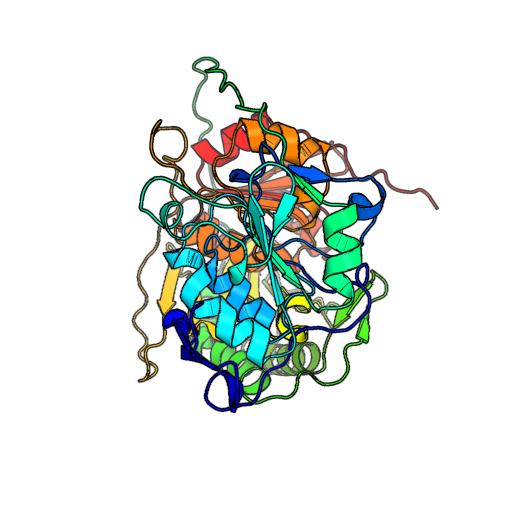 193 ALA A C 1
ATOM 1522 O O . ALA A 1 193 ? -16.125 -14.840 10.925 1.00 95.75 193 ALA A O 1
ATOM 1523 N N . LEU A 1 194 ? -16.243 -12.657 11.442 1.00 97.12 194 LEU A N 1
ATOM 1524 C CA . LEU A 1 194 ? -16.648 -12.205 10.107 1.00 97.12 194 LEU A CA 1
ATOM 1525 C C . LEU A 1 194 ? -15.478 -12.084 9.117 1.00 97.12 194 LEU A C 1
ATOM 1527 O O . LEU A 1 194 ? -15.725 -11.916 7.920 1.00 97.12 194 LEU A O 1
ATOM 1531 N N . THR A 1 195 ? -14.219 -12.198 9.564 1.00 96.38 195 THR A N 1
ATOM 1532 C CA . THR A 1 195 ? -13.026 -11.991 8.716 1.00 96.38 195 THR A CA 1
ATOM 1533 C C . THR A 1 195 ? -13.054 -12.792 7.405 1.00 96.38 195 THR A C 1
ATOM 1535 O O . THR A 1 195 ? -12.797 -12.197 6.353 1.00 96.38 195 THR A O 1
ATOM 1538 N N . PRO A 1 196 ? -13.406 -14.097 7.385 1.00 94.00 196 PRO A N 1
ATOM 1539 C CA . PRO A 1 196 ? -13.486 -14.852 6.133 1.00 94.00 196 PRO A CA 1
ATOM 1540 C C . PRO A 1 196 ? -14.535 -14.298 5.158 1.00 94.00 196 PRO A C 1
ATOM 1542 O O . PRO A 1 196 ? -14.260 -14.195 3.963 1.00 94.00 196 PRO A O 1
ATOM 1545 N N . SER A 1 197 ? -15.707 -13.896 5.661 1.00 96.44 197 SER A N 1
ATOM 1546 C CA . SER A 1 197 ? -16.791 -13.318 4.853 1.00 96.44 197 SER A CA 1
ATOM 1547 C C . SER A 1 197 ? -16.402 -11.958 4.275 1.00 96.44 197 SER A C 1
ATOM 1549 O O . SER A 1 197 ? -16.645 -11.702 3.098 1.00 96.44 197 SER A O 1
ATOM 1551 N N . ILE A 1 198 ? -15.733 -11.116 5.069 1.00 97.19 198 ILE A N 1
ATOM 1552 C CA . ILE A 1 198 ? -15.179 -9.826 4.629 1.00 97.19 198 ILE A CA 1
ATOM 1553 C C . ILE A 1 198 ? -14.162 -10.035 3.501 1.00 97.19 198 ILE A C 1
ATOM 1555 O O . ILE A 1 198 ? -14.251 -9.394 2.451 1.00 97.19 198 ILE A O 1
ATOM 1559 N N . CYS A 1 199 ? -13.226 -10.975 3.686 1.00 95.94 199 CYS A N 1
ATOM 1560 C CA . CYS A 1 199 ? -12.236 -11.307 2.664 1.00 95.94 199 CYS A CA 1
ATOM 1561 C C . CYS A 1 199 ? -12.912 -11.781 1.373 1.00 95.94 199 CYS A C 1
ATOM 1563 O O . CYS A 1 199 ? -12.494 -11.400 0.286 1.00 95.94 199 CYS A O 1
ATOM 1565 N N . GLU A 1 200 ? -13.963 -12.597 1.475 1.00 95.00 200 GLU A N 1
ATOM 1566 C CA . GLU A 1 200 ? -14.671 -13.112 0.305 1.00 95.00 200 GLU A CA 1
ATOM 1567 C C . GLU A 1 200 ? -15.453 -12.031 -0.451 1.00 95.00 200 GLU A C 1
ATOM 1569 O O . GLU A 1 200 ? -15.403 -11.998 -1.682 1.00 95.00 200 GLU A O 1
ATOM 1574 N N . ILE A 1 201 ? -16.112 -11.107 0.259 1.00 97.19 201 ILE A N 1
ATOM 1575 C CA . ILE A 1 201 ? -16.803 -9.958 -0.352 1.00 97.19 201 ILE A CA 1
ATOM 1576 C C . ILE A 1 201 ? -15.826 -9.101 -1.160 1.00 97.19 201 ILE A C 1
ATOM 1578 O O . ILE A 1 201 ? -16.102 -8.775 -2.317 1.00 97.19 201 ILE A O 1
ATOM 1582 N N . SER A 1 202 ? -14.674 -8.774 -0.575 1.00 96.50 202 SER A N 1
ATOM 1583 C CA . SER A 1 202 ? -13.615 -8.028 -1.258 1.00 96.50 202 SER A CA 1
ATOM 1584 C C . SER A 1 202 ? -13.072 -8.817 -2.455 1.00 96.50 202 SER A C 1
ATOM 1586 O O . SER A 1 202 ? -13.068 -8.335 -3.591 1.00 96.50 202 SER A O 1
ATOM 1588 N N . ARG A 1 203 ? -12.698 -10.086 -2.240 1.00 94.25 203 ARG A N 1
ATOM 1589 C CA . ARG A 1 203 ? -12.096 -10.955 -3.258 1.00 94.25 203 ARG A CA 1
ATOM 1590 C C . ARG A 1 203 ? -12.977 -11.092 -4.494 1.00 94.25 203 ARG A C 1
ATOM 1592 O O . ARG A 1 203 ? -12.476 -10.885 -5.596 1.00 94.25 203 ARG A O 1
ATOM 1599 N N . LYS A 1 204 ? -14.264 -11.416 -4.343 1.00 94.06 204 LYS A N 1
ATOM 1600 C CA . LYS A 1 204 ? -15.166 -11.648 -5.486 1.00 94.06 204 LYS A CA 1
ATOM 1601 C C . LYS A 1 204 ? -15.455 -10.381 -6.297 1.00 94.06 204 LYS A C 1
ATOM 1603 O O . LYS A 1 204 ? -15.705 -10.468 -7.494 1.00 94.06 204 LYS A O 1
ATOM 1608 N N . ASN A 1 205 ? -15.413 -9.210 -5.656 1.00 95.25 205 ASN A N 1
ATOM 1609 C CA . ASN A 1 205 ? -15.652 -7.925 -6.314 1.00 95.25 205 ASN A CA 1
ATOM 1610 C C . ASN A 1 205 ? -14.396 -7.357 -6.993 1.00 95.25 205 ASN A C 1
ATOM 1612 O O . ASN A 1 205 ? -14.505 -6.444 -7.810 1.00 95.25 205 ASN A O 1
ATOM 1616 N N . ILE A 1 206 ? -13.216 -7.907 -6.689 1.00 93.88 206 ILE A N 1
ATOM 1617 C CA . ILE A 1 206 ? -11.919 -7.436 -7.192 1.00 93.88 206 ILE A CA 1
ATOM 1618 C C . ILE A 1 206 ? -11.306 -8.427 -8.182 1.00 93.88 206 ILE A C 1
ATOM 1620 O O . ILE A 1 206 ? -10.798 -8.030 -9.232 1.00 93.88 206 ILE A O 1
ATOM 1624 N N . LEU A 1 207 ? -11.308 -9.722 -7.863 1.00 88.25 207 LEU A N 1
ATOM 1625 C CA . LEU A 1 207 ? -10.712 -10.752 -8.707 1.00 88.25 207 LEU A CA 1
ATOM 1626 C C . LEU A 1 207 ? -11.676 -11.131 -9.835 1.00 88.25 207 LEU A C 1
ATOM 1628 O O . LEU A 1 207 ? -12.745 -11.681 -9.599 1.00 88.25 207 LEU A O 1
ATOM 1632 N N . GLY A 1 208 ? -11.278 -10.852 -11.078 1.00 76.50 208 GLY A N 1
ATOM 1633 C CA . GLY A 1 208 ? -12.068 -11.163 -12.277 1.00 76.50 208 GLY A CA 1
ATOM 1634 C C . GLY A 1 208 ? -13.107 -10.101 -12.649 1.00 76.50 208 GLY A C 1
ATOM 1635 O O . GLY A 1 208 ? -13.694 -10.180 -13.726 1.00 76.50 208 GLY A O 1
ATOM 1636 N N . ALA A 1 209 ? -13.300 -9.083 -11.809 1.00 81.19 209 ALA A N 1
ATOM 1637 C CA . ALA A 1 209 ? -14.115 -7.925 -12.143 1.00 81.19 209 ALA A CA 1
ATOM 1638 C C . ALA A 1 209 ? -13.337 -6.940 -13.030 1.00 81.19 209 ALA A C 1
ATOM 1640 O O . ALA A 1 209 ? -12.148 -6.690 -12.824 1.00 81.19 209 ALA A O 1
ATOM 1641 N N . SER A 1 210 ? -14.025 -6.341 -14.003 1.00 83.06 210 SER A N 1
ATOM 1642 C CA . SER A 1 210 ? -13.505 -5.159 -14.694 1.00 83.06 210 SER A CA 1
ATOM 1643 C C . SER A 1 210 ? -13.515 -3.965 -13.739 1.00 83.06 210 SER A C 1
ATOM 1645 O O . SER A 1 210 ? -14.508 -3.756 -13.040 1.00 83.06 210 SER A O 1
ATOM 1647 N N . VAL A 1 211 ? -12.449 -3.156 -13.771 1.00 87.56 211 VAL A N 1
ATOM 1648 C CA . VAL A 1 211 ? -12.340 -1.891 -13.017 1.00 87.56 211 VAL A CA 1
ATOM 1649 C C . VAL A 1 211 ? -13.539 -0.974 -13.290 1.00 87.56 211 VAL A C 1
ATOM 1651 O O . VAL A 1 211 ? -13.977 -0.243 -12.409 1.00 87.56 211 VAL A O 1
ATOM 1654 N N . GLY A 1 212 ? -14.112 -1.028 -14.497 1.00 88.94 212 GLY A N 1
ATOM 1655 C CA . GLY A 1 212 ? -15.220 -0.161 -14.889 1.00 88.94 212 GLY A CA 1
ATOM 1656 C C . GLY A 1 212 ? -14.790 1.293 -15.109 1.00 88.94 212 GLY A C 1
ATOM 1657 O O . GLY A 1 212 ? -13.633 1.577 -15.416 1.00 88.94 212 GLY A O 1
ATOM 1658 N N . THR A 1 213 ? -15.747 2.220 -15.015 1.00 91.38 213 THR A N 1
ATOM 1659 C CA . THR A 1 213 ? -15.480 3.658 -15.183 1.00 91.38 213 THR A CA 1
ATOM 1660 C C . THR A 1 213 ? -15.001 4.251 -13.865 1.00 91.38 213 THR A C 1
ATOM 1662 O O . THR A 1 213 ? -15.713 4.158 -12.871 1.00 91.38 213 THR A O 1
ATOM 1665 N N . VAL A 1 214 ? -13.828 4.884 -13.874 1.00 91.12 214 VAL A N 1
ATOM 1666 C CA . VAL A 1 214 ? -13.297 5.617 -12.718 1.00 91.12 214 VAL A CA 1
ATOM 1667 C C . VAL A 1 214 ? -13.991 6.979 -12.620 1.00 91.12 214 VAL A C 1
ATOM 1669 O O . VAL A 1 214 ? -13.930 7.774 -13.562 1.00 91.12 214 VAL A O 1
ATOM 1672 N N . SER A 1 215 ? -14.645 7.242 -11.491 1.00 91.19 215 SER A N 1
ATOM 1673 C CA . SER A 1 215 ? -15.213 8.539 -11.106 1.00 91.19 215 SER A CA 1
ATOM 1674 C C . SER A 1 215 ? -14.275 9.275 -10.142 1.00 91.19 215 SER A C 1
ATOM 1676 O O . SER A 1 215 ? -13.285 8.724 -9.656 1.00 91.19 215 SER A O 1
ATOM 1678 N N . PHE A 1 216 ? -14.561 10.555 -9.889 1.00 89.56 216 PHE A N 1
ATOM 1679 C CA . PHE A 1 216 ? -13.799 11.373 -8.947 1.00 89.56 216 PHE A CA 1
ATOM 1680 C C . PHE A 1 216 ? -14.726 12.008 -7.914 1.00 89.56 216 PHE A C 1
ATOM 1682 O O . PHE A 1 216 ? -15.738 12.602 -8.294 1.00 89.56 216 PHE A O 1
ATOM 1689 N N . LYS A 1 217 ? -14.349 11.916 -6.634 1.00 87.12 217 LYS A N 1
ATOM 1690 C CA . LYS A 1 217 ? -15.035 12.595 -5.525 1.00 87.12 217 LYS A CA 1
ATOM 1691 C C . LYS A 1 217 ? -14.714 14.099 -5.535 1.00 87.12 217 LYS A C 1
ATOM 1693 O O . LYS A 1 217 ? -13.829 14.556 -6.268 1.00 87.12 217 LYS A O 1
ATOM 1698 N N . GLU A 1 218 ? -15.404 14.882 -4.703 1.00 83.81 218 GLU A N 1
ATOM 1699 C CA . GLU A 1 218 ? -15.206 16.342 -4.606 1.00 83.81 218 GLU A CA 1
ATOM 1700 C C . GLU A 1 218 ? -13.749 16.725 -4.303 1.00 83.81 218 GLU A C 1
ATOM 1702 O O . GLU A 1 218 ? -13.190 17.643 -4.908 1.00 83.81 218 GLU A O 1
ATOM 1707 N N . ASP A 1 219 ? -13.091 15.954 -3.437 1.00 80.50 219 ASP A N 1
ATOM 1708 C CA . ASP A 1 219 ? -11.690 16.134 -3.050 1.00 80.50 219 ASP A CA 1
ATOM 1709 C C . ASP A 1 219 ? -10.676 15.590 -4.075 1.00 80.50 219 ASP A C 1
ATOM 1711 O O . ASP A 1 219 ? -9.472 15.554 -3.799 1.00 80.50 219 ASP A O 1
ATOM 1715 N N . GLN A 1 220 ? -11.149 15.194 -5.264 1.00 83.94 220 GLN A N 1
ATOM 1716 C CA . GLN A 1 220 ? -10.372 14.643 -6.373 1.00 83.94 220 GLN A CA 1
ATOM 1717 C C . GLN A 1 220 ? -9.783 13.244 -6.131 1.00 83.94 220 GLN A C 1
ATOM 1719 O O . GLN A 1 220 ? -8.964 12.798 -6.947 1.00 83.94 220 GLN A O 1
ATOM 1724 N N . SER A 1 221 ? -10.177 12.539 -5.070 1.00 84.75 221 SER A N 1
ATOM 1725 C CA . SER A 1 221 ? -9.897 11.104 -4.929 1.00 84.75 221 SER A CA 1
ATOM 1726 C C . SER A 1 221 ? -10.630 10.284 -6.003 1.00 84.75 221 SER A C 1
ATOM 1728 O O . SER A 1 221 ? -11.605 10.747 -6.599 1.00 84.75 221 SER A O 1
ATOM 1730 N N . GLU A 1 222 ? -10.076 9.118 -6.338 1.00 90.31 222 GLU A N 1
ATOM 1731 C CA . GLU A 1 222 ? -10.640 8.191 -7.329 1.00 90.31 222 GLU A CA 1
ATOM 1732 C C . GLU A 1 222 ? -11.673 7.286 -6.661 1.00 90.31 222 GLU A C 1
ATOM 1734 O O . GLU A 1 222 ? -11.508 6.937 -5.500 1.00 90.31 222 GLU A O 1
ATOM 1739 N N . GLN A 1 223 ? -12.697 6.889 -7.409 1.00 93.38 223 GLN A N 1
ATOM 1740 C CA . GLN A 1 223 ? -13.700 5.911 -6.995 1.00 93.38 223 GLN A CA 1
ATOM 1741 C C . GLN A 1 223 ? -14.008 4.994 -8.184 1.00 93.38 223 GLN A C 1
ATOM 1743 O O . GLN A 1 223 ? -14.000 5.428 -9.342 1.00 93.38 223 GLN A O 1
ATOM 1748 N N . THR A 1 224 ? -14.280 3.720 -7.921 1.00 95.31 224 THR A N 1
ATOM 1749 C CA . THR A 1 224 ? -14.716 2.743 -8.922 1.00 95.31 224 THR A CA 1
ATOM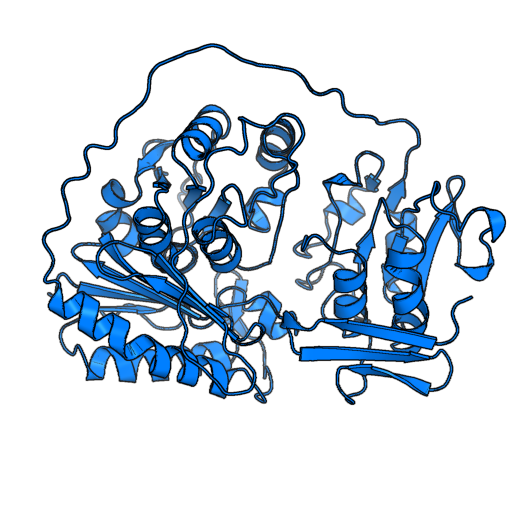 1750 C C . THR A 1 224 ? -16.045 2.091 -8.523 1.00 95.31 224 THR A C 1
ATOM 1752 O O . THR A 1 224 ? -16.457 2.138 -7.365 1.00 95.31 224 THR A O 1
ATOM 1755 N N . PRO A 1 225 ? -16.730 1.400 -9.453 1.00 95.19 225 PRO A N 1
ATOM 1756 C CA . PRO A 1 225 ? -17.902 0.596 -9.118 1.00 95.19 225 PRO A CA 1
ATOM 1757 C C . PRO A 1 225 ? -17.617 -0.541 -8.125 1.00 95.19 225 PRO A C 1
ATOM 1759 O O . PRO A 1 225 ? -18.562 -1.083 -7.556 1.00 95.19 225 PRO A O 1
ATOM 1762 N N . ALA A 1 226 ? -16.356 -0.961 -7.966 1.00 96.25 226 ALA A N 1
ATOM 1763 C CA . ALA A 1 226 ? -15.992 -1.976 -6.984 1.00 96.25 226 ALA A CA 1
ATOM 1764 C C . ALA A 1 226 ? -16.024 -1.410 -5.558 1.00 96.25 226 ALA A C 1
ATOM 1766 O O . ALA A 1 226 ? -16.540 -2.101 -4.685 1.00 96.25 226 ALA A O 1
ATOM 1767 N N . ASP A 1 227 ? -15.579 -0.164 -5.347 1.00 96.38 227 ASP A N 1
ATOM 1768 C CA . ASP A 1 227 ? -15.652 0.525 -4.049 1.00 96.38 227 ASP A CA 1
ATOM 1769 C C . ASP A 1 227 ? -17.095 0.521 -3.521 1.00 96.38 227 ASP A C 1
ATOM 1771 O O . ASP A 1 227 ? -17.374 0.003 -2.441 1.00 96.38 227 ASP A O 1
ATOM 1775 N N . VAL A 1 228 ? -18.038 0.973 -4.357 1.00 95.12 228 VAL A N 1
ATOM 1776 C CA . VAL A 1 228 ? -19.468 1.043 -4.016 1.00 95.12 228 VAL A CA 1
ATOM 1777 C C . VAL A 1 228 ? -20.043 -0.337 -3.682 1.00 95.12 228 VAL A C 1
ATOM 1779 O O . VAL A 1 228 ? -20.671 -0.506 -2.640 1.00 95.12 228 VAL A O 1
ATOM 1782 N N . ARG A 1 229 ? -19.805 -1.348 -4.532 1.00 96.12 229 ARG A N 1
ATOM 1783 C CA . ARG A 1 229 ? -20.339 -2.706 -4.307 1.00 96.12 229 ARG A CA 1
ATOM 1784 C C . ARG A 1 229 ? -19.787 -3.347 -3.038 1.00 96.12 229 ARG A C 1
ATOM 1786 O O . ARG A 1 229 ? -20.533 -3.995 -2.310 1.00 96.12 229 ARG A O 1
ATOM 1793 N N . ILE A 1 230 ? -18.488 -3.192 -2.784 1.00 97.62 230 ILE A N 1
ATOM 1794 C CA . ILE A 1 230 ? -17.855 -3.741 -1.584 1.00 97.62 230 ILE A CA 1
ATOM 1795 C C . ILE A 1 230 ? -18.440 -3.068 -0.347 1.00 97.62 230 ILE A C 1
ATOM 1797 O O . ILE A 1 230 ? -18.818 -3.774 0.583 1.00 97.62 230 ILE A O 1
ATOM 1801 N N . GLU A 1 231 ? -18.576 -1.740 -0.337 1.00 97.88 231 GLU A N 1
ATOM 1802 C CA . GLU A 1 231 ? -19.138 -1.037 0.816 1.00 97.88 231 GLU A CA 1
ATOM 1803 C C . GLU A 1 231 ? -20.596 -1.439 1.084 1.00 97.88 231 GLU A C 1
ATOM 1805 O O . GLU A 1 231 ? -20.939 -1.737 2.227 1.00 97.88 231 GLU A O 1
ATOM 1810 N N . GLU A 1 232 ? -21.439 -1.529 0.049 1.00 97.38 232 GLU A N 1
ATOM 1811 C CA . GLU A 1 232 ? -22.834 -1.972 0.178 1.00 97.38 232 GLU A CA 1
ATOM 1812 C C . GLU A 1 232 ? -22.942 -3.378 0.789 1.00 97.38 232 GLU A C 1
ATOM 1814 O O . GLU A 1 232 ? -23.718 -3.606 1.722 1.00 97.38 232 GLU A O 1
ATOM 1819 N N . GLU A 1 233 ? -22.144 -4.327 0.295 1.00 98.19 233 GLU A N 1
ATOM 1820 C CA . GLU A 1 233 ? -22.146 -5.704 0.788 1.00 98.19 233 GLU A CA 1
ATOM 1821 C C . GLU A 1 233 ? -21.569 -5.829 2.205 1.00 98.19 233 GLU A C 1
ATOM 1823 O O . GLU A 1 233 ? -22.114 -6.566 3.032 1.00 98.19 233 GLU A O 1
ATOM 1828 N N . LEU A 1 234 ? -20.493 -5.098 2.512 1.00 98.25 234 LEU A N 1
ATOM 1829 C CA . LEU A 1 234 ? -19.924 -5.051 3.859 1.00 98.25 234 LEU A CA 1
ATOM 1830 C C . LEU A 1 234 ? -20.903 -4.421 4.844 1.00 98.25 234 LEU A C 1
ATOM 1832 O O . LEU A 1 234 ? -21.100 -4.961 5.929 1.00 98.25 234 LEU A O 1
ATOM 1836 N N . LYS A 1 235 ? -21.562 -3.325 4.465 1.00 97.81 235 LYS A N 1
ATOM 1837 C CA . LYS A 1 235 ? -22.587 -2.678 5.285 1.00 97.81 235 LYS A CA 1
ATOM 1838 C C . LYS A 1 235 ? -23.740 -3.634 5.576 1.00 97.81 235 LYS A C 1
ATOM 1840 O O . LYS A 1 235 ? -24.161 -3.737 6.726 1.00 97.81 235 LYS A O 1
ATOM 1845 N N . ALA A 1 236 ? -24.209 -4.378 4.572 1.00 97.81 236 ALA A N 1
ATOM 1846 C CA . ALA A 1 236 ? -25.251 -5.387 4.750 1.00 97.81 236 ALA A CA 1
ATOM 1847 C C . ALA A 1 236 ? -24.816 -6.524 5.694 1.00 97.81 236 ALA A C 1
ATOM 1849 O O . ALA A 1 236 ? -25.589 -6.917 6.567 1.00 97.81 236 ALA A O 1
ATOM 1850 N N . LEU A 1 237 ? -23.582 -7.026 5.558 1.00 98.44 237 LEU A N 1
ATOM 1851 C CA . LEU A 1 237 ? -23.026 -8.054 6.444 1.00 98.44 237 LEU A CA 1
ATOM 1852 C C . LEU A 1 237 ? -22.911 -7.551 7.892 1.00 98.44 237 LEU A C 1
ATOM 1854 O O . LEU A 1 237 ? -23.393 -8.201 8.818 1.00 98.44 237 LEU A O 1
ATOM 1858 N N . LEU A 1 238 ? -22.276 -6.393 8.080 1.00 98.00 238 LEU A N 1
ATOM 1859 C CA . LEU A 1 238 ? -21.951 -5.842 9.394 1.00 98.00 238 LEU A CA 1
ATOM 1860 C C . LEU A 1 238 ? -23.207 -5.417 10.157 1.00 98.00 238 LEU A C 1
ATOM 1862 O O . LEU A 1 238 ? -23.365 -5.791 11.315 1.00 98.00 238 LEU A O 1
ATOM 1866 N N . LEU A 1 239 ? -24.127 -4.692 9.515 1.00 96.75 239 LEU A N 1
ATOM 1867 C CA . LEU A 1 239 ? -25.372 -4.255 10.158 1.00 96.75 239 LEU A CA 1
ATOM 1868 C C . LEU A 1 239 ? -26.411 -5.379 10.268 1.00 96.75 239 LEU A C 1
ATOM 1870 O O . LEU A 1 239 ? -27.328 -5.284 11.078 1.00 96.75 239 LEU A O 1
ATOM 1874 N N . GLY A 1 240 ? -26.266 -6.461 9.497 1.00 97.25 240 GLY A N 1
ATOM 1875 C CA . GLY A 1 240 ? -27.033 -7.688 9.709 1.00 97.25 240 GLY A CA 1
ATOM 1876 C C . GLY A 1 240 ? -26.655 -8.394 11.015 1.00 97.25 240 GLY A C 1
ATOM 1877 O O . GLY A 1 240 ? -27.536 -8.850 11.741 1.00 97.25 240 GLY A O 1
ATOM 1878 N N . GLU A 1 241 ? -25.357 -8.448 11.335 1.00 97.62 241 GLU A N 1
ATOM 1879 C CA . GLU A 1 241 ? -24.833 -9.058 12.569 1.00 97.62 241 GLU A CA 1
ATOM 1880 C C . GLU A 1 241 ? -24.922 -8.112 13.787 1.00 97.62 241 GLU A C 1
ATOM 1882 O O . GLU A 1 241 ? -25.145 -8.557 14.920 1.00 97.62 241 GLU A O 1
ATOM 1887 N N . PHE A 1 242 ? -24.781 -6.801 13.557 1.00 97.25 242 PHE A N 1
ATOM 1888 C CA . PHE A 1 242 ? -24.789 -5.750 14.580 1.00 97.25 242 PHE A CA 1
ATOM 1889 C C . PHE A 1 242 ? -25.756 -4.598 14.225 1.00 97.25 242 PHE A C 1
ATOM 1891 O O . PHE A 1 242 ? -25.312 -3.503 13.871 1.00 97.25 242 PHE A O 1
ATOM 1898 N N . PRO A 1 243 ? -27.084 -4.800 14.351 1.00 95.44 243 PRO A N 1
ATOM 1899 C CA . PRO A 1 243 ? -28.084 -3.832 13.879 1.00 95.44 243 PRO A CA 1
ATOM 1900 C C . PRO A 1 243 ? -28.044 -2.457 14.556 1.00 95.44 243 PRO A C 1
ATOM 1902 O O . PRO A 1 243 ? -28.442 -1.463 13.953 1.00 95.44 243 PRO A O 1
ATOM 1905 N N . ASP A 1 244 ? -27.571 -2.392 15.803 1.00 95.62 244 ASP A N 1
ATOM 1906 C CA . ASP A 1 244 ? -27.548 -1.156 16.592 1.00 95.62 244 ASP A CA 1
ATOM 1907 C C . ASP A 1 244 ? -26.264 -0.329 16.392 1.00 95.62 244 ASP A C 1
ATOM 1909 O O . ASP A 1 244 ? -26.152 0.774 16.932 1.00 95.62 244 ASP A O 1
ATOM 1913 N N . PHE A 1 245 ? -25.268 -0.842 15.662 1.00 96.81 245 PHE A N 1
ATOM 1914 C CA . PHE A 1 245 ? -23.957 -0.197 15.533 1.00 96.81 245 PHE A CA 1
ATOM 1915 C C . PHE A 1 245 ? -23.977 0.903 14.470 1.00 96.81 245 PHE A C 1
ATOM 1917 O O . PHE A 1 245 ? -24.751 0.856 13.514 1.00 96.81 245 PHE A O 1
ATOM 1924 N N . GLY A 1 246 ? -23.120 1.909 14.645 1.00 96.50 246 GLY A N 1
ATOM 1925 C CA . GLY A 1 246 ? -22.904 2.930 13.626 1.00 96.50 246 GLY A CA 1
ATOM 1926 C C . GLY A 1 246 ? -22.052 2.423 12.466 1.00 96.50 246 GLY A C 1
ATOM 1927 O O . GLY A 1 246 ? -21.302 1.453 12.595 1.00 96.50 246 GLY A O 1
ATOM 1928 N N . PHE A 1 247 ? -22.153 3.099 11.325 1.00 96.62 247 PHE A N 1
ATOM 1929 C CA . PHE A 1 247 ? -21.364 2.799 10.132 1.00 96.62 247 PHE A CA 1
ATOM 1930 C C . PHE A 1 247 ? -20.828 4.091 9.519 1.00 96.62 247 PHE A C 1
ATOM 1932 O O . PHE A 1 247 ? -21.599 4.975 9.148 1.00 96.62 247 PHE A O 1
ATOM 1939 N N . VAL A 1 248 ? -19.510 4.184 9.402 1.00 95.12 248 VAL A N 1
ATOM 1940 C CA . VAL A 1 248 ? -18.779 5.296 8.799 1.00 95.12 248 VAL A CA 1
ATOM 1941 C C . VAL A 1 248 ? -18.044 4.733 7.582 1.00 95.12 248 VAL A C 1
ATOM 1943 O O . VAL A 1 248 ? -16.994 4.109 7.724 1.00 95.12 248 VAL A O 1
ATOM 1946 N N . GLY A 1 249 ? -18.638 4.888 6.401 1.00 93.25 249 GLY A N 1
ATOM 1947 C CA . GLY A 1 249 ? -18.049 4.463 5.129 1.00 93.25 249 GLY A CA 1
ATOM 1948 C C . GLY A 1 249 ? -17.331 5.608 4.424 1.00 93.25 249 GLY A C 1
ATOM 1949 O O . GLY A 1 249 ? -17.602 6.778 4.701 1.00 93.25 249 GLY A O 1
ATOM 1950 N N . GLU A 1 250 ? -16.426 5.272 3.510 1.00 92.19 250 GLU A N 1
ATOM 1951 C CA . GLU A 1 250 ? -15.762 6.258 2.656 1.00 92.19 250 GLU A CA 1
ATOM 1952 C C . GLU A 1 250 ? -16.638 6.667 1.456 1.00 92.19 250 GLU A C 1
ATOM 1954 O O . GLU A 1 250 ? -16.470 7.760 0.903 1.00 92.19 250 GLU A O 1
ATOM 1959 N N . GLU A 1 251 ? -17.557 5.791 1.032 1.00 90.19 251 GLU A N 1
ATOM 1960 C CA . GLU A 1 251 ? -18.396 5.979 -0.158 1.00 90.19 251 GLU A CA 1
ATOM 1961 C C . GLU A 1 251 ? -19.823 6.434 0.154 1.00 90.19 251 GLU A C 1
ATOM 1963 O O . GLU A 1 251 ? -20.465 7.076 -0.682 1.00 90.19 251 GLU A O 1
ATOM 1968 N N . THR A 1 252 ? -20.334 6.119 1.344 1.00 86.94 252 THR A N 1
ATOM 1969 C CA . THR A 1 252 ? -21.688 6.475 1.784 1.00 86.94 252 THR A CA 1
ATOM 1970 C C . THR A 1 252 ? -21.678 7.426 2.974 1.00 86.94 252 THR A C 1
ATOM 1972 O O . THR A 1 252 ? -20.703 7.553 3.710 1.00 86.94 252 THR A O 1
ATOM 1975 N N . GLU A 1 253 ? -22.798 8.122 3.175 1.00 84.19 253 GLU A N 1
ATOM 1976 C CA . GLU A 1 253 ? -22.974 8.974 4.347 1.00 84.19 253 GLU A CA 1
ATOM 1977 C C . GLU A 1 253 ? -22.884 8.170 5.649 1.00 84.19 253 GLU A C 1
ATOM 1979 O O . GLU A 1 253 ? -23.377 7.039 5.758 1.00 84.19 253 GLU A O 1
ATOM 1984 N N . THR A 1 254 ? -22.308 8.808 6.667 1.00 87.06 254 THR A N 1
ATOM 1985 C CA . THR A 1 254 ? -22.229 8.258 8.016 1.00 87.06 254 THR A CA 1
ATOM 1986 C C . THR A 1 254 ? -23.619 7.941 8.559 1.00 87.06 254 THR A C 1
ATOM 1988 O O . THR A 1 254 ? -24.480 8.812 8.686 1.00 87.06 254 THR A O 1
ATOM 1991 N N . GLN A 1 255 ? -23.815 6.690 8.965 1.00 88.94 255 GLN A N 1
ATOM 1992 C CA . GLN A 1 255 ? -24.998 6.237 9.679 1.00 88.94 255 GLN A CA 1
ATOM 1993 C C . GLN A 1 255 ? -24.696 6.196 11.177 1.00 88.94 255 GLN A C 1
ATOM 1995 O O . GLN A 1 255 ? -24.240 5.183 11.709 1.00 88.94 255 GLN A O 1
ATOM 2000 N N . SER A 1 256 ? -24.955 7.310 11.857 1.00 82.25 256 SER A N 1
ATOM 2001 C CA . SER A 1 256 ? -24.779 7.412 13.307 1.00 82.25 256 SER A CA 1
ATOM 2002 C C . SER A 1 256 ? -25.915 6.723 14.062 1.00 82.25 256 SER A C 1
ATOM 2004 O O . SER A 1 256 ? -27.089 6.856 13.708 1.00 82.25 256 SER A O 1
ATOM 2006 N N . THR A 1 257 ? -25.582 6.043 15.158 1.00 83.56 257 THR A N 1
ATOM 2007 C CA . THR A 1 257 ? -26.559 5.484 16.103 1.00 83.56 257 THR A CA 1
ATOM 2008 C C . THR A 1 257 ? -26.286 5.995 17.521 1.00 83.56 257 THR A C 1
ATOM 2010 O O . THR A 1 257 ? -25.388 6.802 17.744 1.00 83.56 257 THR A O 1
ATOM 2013 N N . LYS A 1 258 ? -27.090 5.559 18.501 1.00 85.06 258 LYS A N 1
ATOM 2014 C CA . LYS A 1 258 ? -26.819 5.814 19.930 1.00 85.06 258 LYS A CA 1
ATOM 2015 C C . LYS A 1 258 ? -25.814 4.823 20.531 1.00 85.06 258 LYS A C 1
ATOM 2017 O O . LYS A 1 258 ? -25.520 4.920 21.719 1.00 85.06 258 LYS A O 1
ATOM 2022 N N . SER A 1 259 ? -25.362 3.836 19.757 1.00 90.38 259 SER A N 1
ATOM 2023 C CA . SER A 1 259 ? -24.387 2.853 20.217 1.00 90.38 259 SER A CA 1
ATOM 2024 C C . SER A 1 259 ? -23.020 3.504 20.390 1.00 90.38 259 SER A C 1
ATOM 2026 O O . SER A 1 259 ? -22.640 4.390 19.628 1.00 90.38 259 SER A O 1
ATOM 2028 N N . ARG A 1 260 ? -22.253 3.009 21.364 1.00 93.56 260 ARG A N 1
ATOM 2029 C CA . ARG A 1 260 ? -20.825 3.331 21.483 1.00 93.56 260 ARG A CA 1
ATOM 2030 C C . ARG A 1 260 ? -19.971 2.669 20.405 1.00 93.56 260 ARG A C 1
ATOM 2032 O O . ARG A 1 260 ? -18.825 3.064 20.218 1.00 93.56 260 ARG A O 1
ATOM 2039 N N . TYR A 1 261 ? -20.516 1.669 19.711 1.00 96.06 261 TYR A N 1
ATOM 2040 C CA . TYR A 1 261 ? -19.800 0.909 18.697 1.00 96.06 261 TYR A CA 1
ATOM 2041 C C . TYR A 1 261 ? -20.066 1.422 17.285 1.00 96.06 261 TYR A C 1
ATOM 2043 O O . TYR A 1 261 ? -21.225 1.596 16.896 1.00 96.06 261 TYR A O 1
ATOM 2051 N N . ASN A 1 262 ? -18.996 1.606 16.510 1.00 96.12 262 ASN A N 1
ATOM 2052 C CA . ASN A 1 262 ? -19.069 2.031 15.114 1.00 96.12 262 ASN A CA 1
ATOM 2053 C C . ASN A 1 262 ? -18.110 1.214 14.247 1.00 96.12 262 ASN A C 1
ATOM 2055 O O . ASN A 1 262 ? -16.998 0.896 14.670 1.00 96.12 262 ASN A O 1
ATOM 2059 N N . PHE A 1 263 ? -18.518 0.933 13.014 1.00 97.75 263 PHE A N 1
ATOM 2060 C CA . PHE A 1 263 ? -17.613 0.472 11.970 1.00 97.75 263 PHE A CA 1
ATOM 2061 C C . PHE A 1 263 ? -17.046 1.665 11.211 1.00 97.75 263 PHE A C 1
ATOM 2063 O O . PHE A 1 263 ? -17.802 2.554 10.831 1.00 97.75 263 PHE A O 1
ATOM 2070 N N . VAL A 1 264 ? -15.740 1.667 10.963 1.00 97.25 264 VAL A N 1
ATOM 2071 C CA . VAL A 1 264 ? -15.090 2.584 10.018 1.00 97.25 264 VAL A CA 1
ATOM 2072 C C . VAL A 1 264 ? -14.555 1.746 8.868 1.00 97.25 264 VAL A C 1
ATOM 2074 O O . VAL A 1 264 ? -13.765 0.832 9.105 1.00 97.25 264 VAL A O 1
ATOM 2077 N N . VAL A 1 265 ? -15.015 2.015 7.650 1.00 97.62 265 VAL A N 1
ATOM 2078 C CA . VAL A 1 265 ? -14.771 1.167 6.479 1.00 97.62 265 VAL A CA 1
ATOM 2079 C C . VAL A 1 265 ? -14.211 1.997 5.337 1.00 97.62 265 VAL A C 1
ATOM 2081 O O . VAL A 1 265 ? -14.777 3.031 4.997 1.00 97.62 265 VAL A O 1
ATOM 2084 N N . ASP A 1 266 ? -13.144 1.494 4.725 1.00 96.62 266 ASP A N 1
ATOM 2085 C CA . ASP A 1 266 ? -12.748 1.872 3.370 1.00 96.62 266 ASP A CA 1
ATOM 2086 C C . ASP A 1 266 ? -12.735 0.589 2.510 1.00 96.62 266 ASP A C 1
ATOM 2088 O O . ASP A 1 266 ? -12.028 -0.386 2.826 1.00 96.62 266 ASP A O 1
ATOM 2092 N N . PRO A 1 267 ? -13.594 0.526 1.473 1.00 96.81 267 PRO A N 1
ATOM 2093 C CA . PRO A 1 267 ? -13.743 -0.663 0.650 1.00 96.81 267 PRO A CA 1
ATOM 2094 C C . PRO A 1 267 ? -12.489 -0.980 -0.177 1.00 96.81 267 PRO A C 1
ATOM 2096 O O . PRO A 1 267 ? -12.214 -2.170 -0.388 1.00 96.81 267 PRO A O 1
ATOM 2099 N N . ILE A 1 268 ? -11.742 0.034 -0.637 1.00 96.81 268 ILE A N 1
ATOM 2100 C CA . ILE A 1 268 ? -10.501 -0.103 -1.412 1.00 96.81 268 ILE A CA 1
ATOM 2101 C C . ILE A 1 268 ? -9.519 1.046 -1.087 1.00 96.81 268 ILE A C 1
ATOM 2103 O O . ILE A 1 268 ? -9.337 1.973 -1.882 1.00 96.81 268 ILE A O 1
ATOM 2107 N N . ASP A 1 269 ? -8.727 0.901 -0.021 1.00 95.44 269 ASP A N 1
ATOM 2108 C CA . ASP A 1 269 ? -7.589 1.792 0.215 1.00 95.44 269 ASP A CA 1
ATOM 2109 C C . ASP A 1 269 ? -6.556 1.577 -0.893 1.00 95.44 269 ASP A C 1
ATOM 2111 O O . ASP A 1 269 ? -6.033 0.474 -1.119 1.00 95.44 269 ASP A O 1
ATOM 2115 N N . GLY A 1 270 ? -6.233 2.664 -1.587 1.00 93.31 270 GLY A N 1
ATOM 2116 C CA . GLY A 1 270 ? -5.413 2.629 -2.784 1.00 93.31 270 GLY A CA 1
ATOM 2117 C C . GLY A 1 270 ? -6.220 2.369 -4.057 1.00 93.31 270 GLY A C 1
ATOM 2118 O O . GLY A 1 270 ? -5.699 1.714 -4.964 1.00 93.31 270 GLY A O 1
ATOM 2119 N N . THR A 1 271 ? -7.423 2.941 -4.196 1.00 94.06 271 THR A N 1
ATOM 2120 C CA . THR A 1 271 ? -8.226 2.934 -5.439 1.00 94.06 271 THR A CA 1
ATOM 2121 C C . THR A 1 271 ? -7.400 3.293 -6.678 1.00 94.06 271 THR A C 1
ATOM 2123 O O . THR A 1 271 ? -7.551 2.681 -7.730 1.00 94.06 271 THR A O 1
ATOM 2126 N N . SER A 1 272 ? -6.433 4.212 -6.546 1.00 93.00 272 SER A N 1
ATOM 2127 C CA . SER A 1 272 ? -5.492 4.563 -7.622 1.00 93.00 272 SER A CA 1
ATOM 2128 C C . SER A 1 272 ? -4.585 3.407 -8.048 1.00 93.00 272 SER A C 1
ATOM 2130 O O . SER A 1 272 ? -4.236 3.282 -9.218 1.00 93.00 272 SER A O 1
ATOM 2132 N N . ASN A 1 273 ? -4.191 2.528 -7.130 1.00 94.56 273 ASN A N 1
ATOM 2133 C CA . ASN A 1 273 ? -3.482 1.311 -7.500 1.00 94.56 273 ASN A CA 1
ATOM 2134 C C . ASN A 1 273 ? -4.428 0.315 -8.176 1.00 94.56 273 ASN A C 1
ATOM 2136 O O . ASN A 1 273 ? -4.084 -0.188 -9.245 1.00 94.56 273 ASN A O 1
ATOM 2140 N N . TYR A 1 274 ? -5.615 0.091 -7.606 1.00 95.06 274 TYR A N 1
ATOM 2141 C CA . TYR A 1 274 ? -6.623 -0.807 -8.174 1.00 95.06 274 TYR A CA 1
ATOM 2142 C C . TYR A 1 274 ? -7.001 -0.417 -9.613 1.00 95.06 274 TYR A C 1
ATOM 2144 O O . TYR A 1 274 ? -6.894 -1.239 -10.525 1.00 95.06 274 TYR A O 1
ATOM 2152 N N . SER A 1 275 ? -7.329 0.858 -9.846 1.00 93.81 275 SER A N 1
ATOM 2153 C CA . SER A 1 275 ? -7.730 1.395 -11.152 1.00 93.81 275 SER A CA 1
ATOM 2154 C C . SER A 1 275 ? -6.629 1.292 -12.212 1.00 93.81 275 SER A C 1
ATOM 2156 O O . SER A 1 275 ? -6.904 1.187 -13.408 1.00 93.81 275 SER A O 1
ATOM 2158 N N . ASN A 1 276 ? -5.369 1.282 -11.772 1.00 93.06 276 ASN A N 1
ATOM 2159 C CA . ASN A 1 276 ? -4.195 1.140 -12.624 1.00 93.06 276 ASN A CA 1
ATOM 2160 C C . ASN A 1 276 ? -3.670 -0.302 -12.700 1.00 93.06 276 ASN A C 1
ATOM 2162 O O . ASN A 1 276 ? -2.623 -0.520 -13.300 1.00 93.06 276 ASN A O 1
ATOM 2166 N N . GLY A 1 277 ? -4.357 -1.290 -12.121 1.00 91.94 277 GLY A N 1
ATOM 2167 C CA . GLY A 1 277 ? -3.929 -2.692 -12.161 1.00 91.94 277 GLY A CA 1
ATOM 2168 C C . GLY A 1 277 ? -2.678 -2.994 -11.327 1.00 91.94 277 GLY A C 1
ATOM 2169 O O . GLY A 1 277 ? -2.023 -4.011 -11.546 1.00 91.94 277 GLY A O 1
ATOM 2170 N N . LEU A 1 278 ? -2.327 -2.124 -10.378 1.00 94.00 278 LEU A N 1
ATOM 2171 C CA . LEU A 1 278 ? -1.242 -2.353 -9.428 1.00 94.00 278 LEU A CA 1
ATOM 2172 C C . LEU A 1 278 ? -1.756 -3.187 -8.245 1.00 94.00 278 LEU A C 1
ATOM 2174 O O . LEU A 1 278 ? -2.835 -2.903 -7.740 1.00 94.00 278 LEU A O 1
ATOM 2178 N N . PRO A 1 279 ? -0.993 -4.167 -7.736 1.00 92.00 279 PRO A N 1
ATOM 2179 C CA . PRO A 1 279 ? -1.525 -5.213 -6.853 1.00 92.00 279 PRO A CA 1
ATOM 2180 C C . PRO A 1 279 ? -1.584 -4.846 -5.362 1.00 92.00 279 PRO A C 1
ATOM 2182 O O . PRO A 1 279 ? -1.926 -5.695 -4.544 1.00 92.00 279 PRO A O 1
ATOM 2185 N N . ILE A 1 280 ? -1.197 -3.626 -4.977 1.00 93.44 280 ILE A N 1
ATOM 2186 C CA . ILE A 1 280 ? -1.119 -3.222 -3.565 1.00 93.44 280 ILE A CA 1
ATOM 2187 C C . ILE A 1 280 ? -2.255 -2.252 -3.252 1.00 93.44 280 ILE A C 1
ATOM 2189 O O . ILE A 1 280 ? -2.109 -1.046 -3.409 1.00 93.44 280 ILE A O 1
ATOM 2193 N N . PHE A 1 281 ? -3.383 -2.796 -2.830 1.00 95.81 281 PHE A N 1
ATOM 2194 C CA . PHE A 1 281 ? -4.556 -2.086 -2.325 1.00 95.81 281 PHE A CA 1
ATOM 2195 C C . PHE A 1 281 ? -5.271 -3.029 -1.355 1.00 95.81 281 PHE A C 1
ATOM 2197 O O . PHE A 1 281 ? -4.996 -4.239 -1.371 1.00 95.81 281 PHE A O 1
ATOM 2204 N N . SER A 1 282 ? -6.130 -2.501 -0.492 1.00 97.31 282 SER A N 1
ATOM 2205 C CA . SER A 1 282 ? -6.747 -3.310 0.554 1.00 97.31 282 SER A CA 1
ATOM 2206 C C . SER A 1 282 ? -8.193 -2.922 0.830 1.00 97.31 282 SER A C 1
ATOM 2208 O O . SER A 1 282 ? -8.596 -1.807 0.552 1.00 97.31 282 SER A O 1
ATOM 2210 N N . THR A 1 283 ? -8.959 -3.843 1.398 1.00 97.88 283 THR A N 1
ATOM 2211 C CA . THR A 1 283 ? -10.219 -3.526 2.074 1.00 97.88 283 THR A CA 1
ATOM 2212 C C . THR A 1 283 ? -9.935 -3.435 3.568 1.00 97.88 283 THR A C 1
ATOM 2214 O O . THR A 1 283 ? -9.344 -4.365 4.128 1.00 97.88 283 THR A O 1
ATOM 2217 N N . THR A 1 284 ? -10.352 -2.346 4.214 1.00 97.56 284 THR A N 1
ATOM 2218 C CA . THR A 1 284 ? -10.058 -2.069 5.626 1.00 97.56 284 THR A CA 1
ATOM 2219 C C . THR A 1 284 ? -11.329 -1.842 6.432 1.00 97.56 284 THR A C 1
ATOM 2221 O O . THR A 1 284 ? -12.258 -1.162 5.995 1.00 97.56 284 THR A O 1
ATOM 2224 N N . ILE A 1 285 ? -11.379 -2.437 7.623 1.00 98.19 285 ILE A N 1
ATOM 2225 C CA . ILE A 1 285 ? -12.494 -2.305 8.559 1.00 98.19 285 ILE A CA 1
ATOM 2226 C C . ILE A 1 285 ? -11.935 -2.134 9.968 1.00 98.19 285 ILE A C 1
ATOM 2228 O O . ILE A 1 285 ? -11.129 -2.941 10.431 1.00 98.19 285 ILE A O 1
ATOM 2232 N N . SER A 1 286 ? -12.403 -1.100 10.659 1.00 97.62 286 SER A N 1
ATOM 2233 C CA . SER A 1 286 ? -12.174 -0.872 12.083 1.00 97.62 286 SER A CA 1
ATOM 2234 C C . SER A 1 286 ? -13.480 -1.036 12.844 1.00 97.62 286 SER A C 1
ATOM 2236 O O . SER A 1 286 ? -14.496 -0.470 12.443 1.00 97.62 286 SER A O 1
ATOM 2238 N N . LEU A 1 287 ? -13.449 -1.764 13.954 1.00 97.62 287 LEU A N 1
ATOM 2239 C CA . LEU A 1 287 ? -14.488 -1.718 14.975 1.00 97.62 287 LEU A CA 1
ATOM 2240 C C . LEU A 1 287 ? -14.016 -0.777 16.083 1.00 97.62 287 LEU A C 1
ATOM 2242 O O . LEU A 1 287 ? -12.979 -1.021 16.702 1.00 97.62 287 LEU A O 1
ATOM 2246 N N . THR A 1 288 ? -14.787 0.271 16.361 1.00 95.31 288 THR A N 1
ATOM 2247 C CA . THR A 1 288 ? -14.488 1.236 17.424 1.00 95.31 288 THR A CA 1
ATOM 2248 C C . THR A 1 288 ? -15.476 1.131 18.582 1.00 95.31 288 THR A C 1
ATOM 2250 O O . THR A 1 288 ? -16.610 0.701 18.387 1.00 95.31 288 THR A O 1
ATOM 2253 N N . CYS A 1 289 ? -15.048 1.520 19.784 1.00 94.00 289 CYS A N 1
ATOM 2254 C CA . CYS A 1 289 ? -15.863 1.674 20.989 1.00 94.00 289 CYS A CA 1
ATOM 2255 C C . CYS A 1 289 ? -15.543 3.039 21.616 1.00 94.00 289 CYS A C 1
ATOM 2257 O O . CYS A 1 289 ? -14.391 3.279 21.970 1.00 94.00 289 CYS A O 1
ATOM 2259 N N . ASP A 1 290 ? -16.529 3.939 21.699 1.00 90.94 290 ASP A N 1
ATOM 2260 C CA . ASP A 1 290 ? -16.331 5.360 22.052 1.00 90.94 290 ASP A CA 1
ATOM 2261 C C . ASP A 1 290 ? -15.202 5.996 21.219 1.00 90.94 290 ASP A C 1
ATOM 2263 O O . ASP A 1 290 ? -14.201 6.492 21.735 1.00 90.94 290 ASP A O 1
ATOM 2267 N N . GLY A 1 291 ? -15.289 5.826 19.896 1.00 89.75 291 GLY A N 1
ATOM 2268 C CA . GLY A 1 291 ? -14.289 6.311 18.941 1.00 89.75 291 GLY A CA 1
ATOM 2269 C C . GLY A 1 291 ? -12.986 5.510 18.891 1.00 89.75 291 GLY A C 1
ATOM 2270 O O . GLY A 1 291 ? -12.302 5.553 17.870 1.00 89.75 291 GLY A O 1
ATOM 2271 N N . LYS A 1 292 ? -12.625 4.757 19.939 1.00 92.12 292 LYS A N 1
ATOM 2272 C CA . LYS A 1 292 ? -11.343 4.038 20.026 1.00 92.12 292 LYS A CA 1
ATOM 2273 C C . LYS A 1 292 ? -11.385 2.719 19.246 1.00 92.12 292 LYS A C 1
ATOM 2275 O O . LYS A 1 292 ? -12.248 1.896 19.545 1.00 92.12 292 LYS A O 1
ATOM 2280 N N . PRO A 1 293 ? -10.477 2.469 18.284 1.00 93.62 293 PRO A N 1
ATOM 2281 C CA . PRO A 1 293 ? -10.341 1.184 17.606 1.00 93.62 293 PRO A CA 1
ATOM 2282 C C . PRO A 1 293 ? -10.059 0.058 18.600 1.00 93.62 293 PRO A C 1
ATOM 2284 O O . PRO A 1 293 ? -9.033 0.064 19.274 1.00 93.62 293 PRO A O 1
ATOM 2287 N N . ILE A 1 294 ? -10.971 -0.908 18.675 1.00 94.94 294 ILE A N 1
ATOM 2288 C CA . ILE A 1 294 ? -10.842 -2.117 19.500 1.00 94.94 294 ILE A CA 1
ATOM 2289 C C . ILE A 1 294 ? -10.591 -3.369 18.658 1.00 94.94 294 ILE A C 1
ATOM 2291 O O . ILE A 1 294 ? -10.202 -4.396 19.208 1.00 94.94 294 ILE A O 1
ATOM 2295 N N . GLY A 1 295 ? -10.804 -3.297 17.341 1.00 95.81 295 GLY A N 1
ATOM 2296 C CA . GLY A 1 295 ? -10.490 -4.370 16.404 1.00 95.81 295 GLY A CA 1
ATOM 2297 C C . GLY A 1 295 ? -10.255 -3.852 14.991 1.00 95.81 295 GLY A C 1
ATOM 2298 O O . GLY A 1 295 ? -10.875 -2.870 14.580 1.00 95.81 295 GLY A O 1
ATOM 2299 N N . GLY A 1 296 ? -9.370 -4.512 14.249 1.00 97.62 296 GLY A N 1
ATOM 2300 C CA . GLY A 1 296 ? -9.019 -4.146 12.878 1.00 97.62 296 GLY A CA 1
ATOM 2301 C C . GLY A 1 296 ? -8.932 -5.349 11.944 1.00 97.62 296 GLY A C 1
ATOM 2302 O O . GLY A 1 296 ? -8.543 -6.442 12.353 1.00 97.62 296 GLY A O 1
ATOM 2303 N N . ILE A 1 297 ? -9.286 -5.146 10.674 1.00 98.56 297 ILE A N 1
ATOM 2304 C CA . ILE A 1 297 ? -9.090 -6.104 9.578 1.00 98.56 297 ILE A CA 1
ATOM 2305 C C . ILE A 1 297 ? -8.607 -5.324 8.354 1.00 98.56 297 ILE A C 1
ATOM 2307 O O . ILE A 1 297 ? -9.288 -4.411 7.899 1.00 98.56 297 ILE A O 1
ATOM 2311 N N . ILE A 1 298 ? -7.459 -5.709 7.792 1.00 98.44 298 ILE A N 1
ATOM 2312 C CA . ILE A 1 298 ? -6.915 -5.177 6.537 1.00 98.44 298 ILE A CA 1
ATOM 2313 C C . ILE A 1 298 ? -6.643 -6.350 5.594 1.00 98.44 298 ILE A C 1
ATOM 2315 O O . ILE A 1 298 ? -5.748 -7.162 5.840 1.00 98.44 298 ILE A O 1
ATOM 2319 N N . TYR A 1 299 ? -7.396 -6.445 4.499 1.00 98.00 299 TYR A N 1
ATOM 2320 C CA . TYR A 1 299 ? -7.284 -7.535 3.529 1.00 98.00 299 TYR A CA 1
ATOM 2321 C C . TYR A 1 299 ? -6.742 -7.060 2.180 1.00 98.00 299 TYR A C 1
ATOM 2323 O O . TYR A 1 299 ? -7.315 -6.186 1.546 1.00 98.00 299 TYR A O 1
ATOM 2331 N N . PHE A 1 300 ? -5.665 -7.692 1.711 1.00 96.94 300 PHE A N 1
ATOM 2332 C CA . PHE A 1 300 ? -5.017 -7.471 0.420 1.00 96.94 300 PHE A CA 1
ATOM 2333 C C . PHE A 1 300 ? -5.422 -8.578 -0.566 1.00 96.94 300 PHE A C 1
ATOM 2335 O O . PHE A 1 300 ? -4.772 -9.632 -0.613 1.00 96.94 300 PHE A O 1
ATOM 2342 N N . PRO A 1 301 ? -6.457 -8.368 -1.396 1.00 94.12 301 PRO A N 1
ATOM 2343 C CA . PRO A 1 301 ? -7.027 -9.412 -2.249 1.00 94.12 301 PRO A CA 1
ATOM 2344 C C . PRO A 1 301 ? -6.054 -9.948 -3.299 1.00 94.12 301 PRO A C 1
ATOM 2346 O O . PRO A 1 301 ? -6.029 -11.147 -3.562 1.00 94.12 301 PRO A O 1
ATOM 2349 N N . LYS A 1 302 ? -5.200 -9.093 -3.874 1.00 92.38 302 LYS A N 1
ATOM 2350 C CA . LYS A 1 302 ? -4.193 -9.511 -4.866 1.00 92.38 302 LYS A CA 1
ATOM 2351 C C . LYS A 1 302 ? -2.983 -10.228 -4.272 1.00 92.38 302 LYS A C 1
ATOM 2353 O O . LYS A 1 302 ? -2.271 -10.904 -5.006 1.00 92.38 302 LYS A O 1
ATOM 2358 N N . LEU A 1 303 ? -2.758 -10.091 -2.967 1.00 92.50 303 LEU A N 1
ATOM 2359 C CA . LEU A 1 303 ? -1.682 -10.777 -2.249 1.00 92.50 303 LEU A CA 1
ATOM 2360 C C . LEU A 1 303 ? -2.188 -11.987 -1.464 1.00 92.50 303 LEU A C 1
ATOM 2362 O O . LEU A 1 303 ? -1.384 -12.670 -0.830 1.00 92.50 303 LEU A O 1
ATOM 2366 N N . ASP A 1 304 ? -3.507 -12.221 -1.472 1.00 92.12 304 ASP A N 1
ATOM 2367 C CA . ASP A 1 304 ? -4.164 -13.236 -0.655 1.00 92.12 304 ASP A CA 1
ATOM 2368 C C . ASP A 1 304 ? -3.683 -13.158 0.811 1.00 92.12 304 ASP A C 1
ATOM 2370 O O . ASP A 1 304 ? -3.358 -14.159 1.445 1.00 92.12 304 ASP A O 1
ATOM 2374 N N . MET A 1 305 ? -3.601 -11.940 1.353 1.00 95.75 305 MET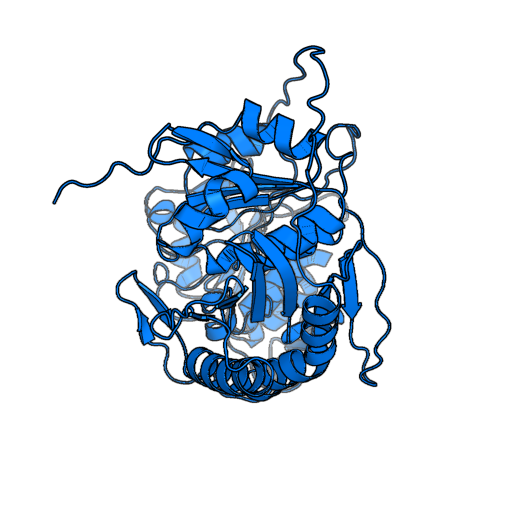 A N 1
ATOM 2375 C CA . MET A 1 305 ? -3.059 -11.665 2.686 1.00 95.75 305 MET A CA 1
ATOM 2376 C C . MET A 1 305 ? -4.058 -10.854 3.501 1.00 95.75 305 MET A C 1
ATOM 2378 O O . MET A 1 305 ? -4.518 -9.824 3.026 1.00 95.75 305 MET A O 1
ATOM 2382 N N . VAL A 1 306 ? -4.355 -11.268 4.729 1.00 97.88 306 VAL A N 1
ATOM 2383 C CA . VAL A 1 306 ? -5.146 -10.487 5.692 1.00 97.88 306 VAL A CA 1
ATOM 2384 C C . VAL A 1 306 ? -4.332 -10.254 6.957 1.00 97.88 306 VAL A C 1
ATOM 2386 O O . VAL A 1 306 ? -3.665 -11.173 7.429 1.00 97.88 306 VAL A O 1
ATOM 2389 N N . VAL A 1 307 ? -4.376 -9.035 7.486 1.00 98.50 307 VAL A N 1
ATOM 2390 C CA . VAL A 1 307 ? -3.881 -8.687 8.821 1.00 98.50 307 VAL A CA 1
ATOM 2391 C C . VAL A 1 307 ? -5.090 -8.348 9.680 1.00 98.50 307 VAL A C 1
ATOM 2393 O O . VAL A 1 307 ? -5.941 -7.571 9.255 1.00 98.50 307 VAL A O 1
ATOM 2396 N N . PHE A 1 308 ? -5.198 -8.965 10.846 1.00 98.19 308 PHE A N 1
ATOM 2397 C CA . PHE A 1 308 ? -6.320 -8.796 11.765 1.00 98.19 308 PHE A CA 1
ATOM 2398 C C . PHE A 1 308 ? -5.831 -8.985 13.201 1.00 98.19 308 PHE A C 1
ATOM 2400 O O . PHE A 1 308 ? -4.702 -9.427 13.401 1.00 98.19 308 PHE A O 1
ATOM 2407 N N . ASP A 1 309 ? -6.643 -8.662 14.197 1.00 96.56 309 ASP A N 1
ATOM 2408 C CA . ASP A 1 309 ? -6.279 -8.845 15.603 1.00 96.56 309 ASP A CA 1
ATOM 2409 C C . ASP A 1 309 ? -7.265 -9.728 16.375 1.00 96.56 309 ASP A C 1
ATOM 2411 O O . ASP A 1 309 ? -8.325 -10.062 15.850 1.00 96.56 309 ASP A O 1
ATOM 2415 N N . ASP A 1 310 ? -6.880 -10.132 17.592 1.00 92.50 310 ASP A N 1
ATOM 2416 C CA . ASP A 1 310 ? -7.750 -10.657 18.658 1.00 92.50 310 ASP A CA 1
ATOM 2417 C C . ASP A 1 310 ? -7.846 -9.657 19.834 1.00 92.50 310 ASP A C 1
ATOM 2419 O O . ASP A 1 310 ? -7.665 -8.462 19.628 1.00 92.50 310 ASP A O 1
ATOM 2423 N N . ASP A 1 311 ? -8.180 -10.072 21.058 1.00 88.19 311 ASP A N 1
ATOM 2424 C CA . ASP A 1 311 ? -8.203 -9.179 22.228 1.00 88.19 311 ASP A CA 1
ATOM 2425 C C . ASP A 1 311 ? -6.813 -8.646 22.629 1.00 88.19 311 ASP A C 1
ATOM 2427 O O . ASP A 1 311 ? -6.730 -7.629 23.320 1.00 88.19 311 ASP A O 1
ATOM 2431 N N . LYS A 1 312 ? -5.730 -9.306 22.203 1.00 89.88 312 LYS A N 1
ATOM 2432 C CA . LYS A 1 312 ? -4.364 -9.081 22.702 1.00 89.88 312 LYS A CA 1
ATOM 2433 C C . LYS A 1 312 ? -3.317 -8.905 21.617 1.00 89.88 312 LYS A C 1
ATOM 2435 O O . LYS A 1 312 ? -2.405 -8.110 21.799 1.00 89.88 312 LYS A O 1
ATOM 2440 N N . ASN A 1 313 ? -3.433 -9.654 20.533 1.00 95.69 313 ASN A N 1
ATOM 2441 C CA . ASN A 1 313 ? -2.382 -9.866 19.557 1.00 95.69 313 ASN A CA 1
ATOM 2442 C C . ASN A 1 313 ? -2.860 -9.524 18.149 1.00 95.69 313 ASN A C 1
ATOM 2444 O O . ASN A 1 313 ? -4.051 -9.561 17.834 1.00 95.69 313 ASN A O 1
ATOM 2448 N N . THR A 1 314 ? -1.893 -9.254 17.280 1.00 97.81 314 THR A N 1
ATOM 2449 C CA . THR A 1 314 ? -2.111 -9.076 15.846 1.00 97.81 314 THR A CA 1
ATOM 2450 C C . THR A 1 314 ? -1.604 -10.295 15.093 1.00 97.81 314 THR A C 1
ATOM 2452 O O . THR A 1 314 ? -0.564 -10.865 15.419 1.00 97.81 314 THR A O 1
ATOM 2455 N N . PHE A 1 315 ? -2.320 -10.671 14.040 1.00 98.00 315 PHE A N 1
ATOM 2456 C CA . PHE A 1 315 ? -2.022 -11.819 13.204 1.00 98.00 315 PHE A CA 1
ATOM 2457 C C . PHE A 1 315 ? -1.981 -11.441 11.732 1.00 98.00 315 PHE A C 1
ATOM 2459 O O . PHE A 1 315 ? -2.685 -10.545 11.265 1.00 98.00 315 PHE A O 1
ATOM 2466 N N . VAL A 1 316 ? -1.206 -12.203 10.970 1.00 97.81 316 VAL A N 1
ATOM 2467 C CA . VAL A 1 316 ? -1.270 -12.232 9.513 1.00 97.81 316 VAL A CA 1
ATOM 2468 C C . VAL A 1 316 ? -1.655 -13.628 9.049 1.00 97.81 316 VAL A C 1
ATOM 2470 O O . VAL A 1 316 ? -1.094 -14.622 9.498 1.00 97.81 316 VAL A O 1
ATOM 2473 N N . ASN A 1 317 ? -2.586 -13.723 8.105 1.00 96.19 317 ASN A N 1
ATOM 2474 C CA . ASN A 1 317 ? -2.851 -14.956 7.374 1.00 96.19 317 ASN A CA 1
ATOM 2475 C C . ASN A 1 317 ? -2.564 -14.743 5.886 1.00 96.19 317 ASN A C 1
ATOM 2477 O O . ASN A 1 317 ? -2.996 -13.752 5.296 1.00 96.19 317 ASN A O 1
ATOM 2481 N N . ARG A 1 318 ? -1.847 -15.688 5.270 1.00 93.06 318 ARG A N 1
ATOM 2482 C CA . ARG A 1 318 ? -1.584 -15.716 3.824 1.00 93.06 318 ARG A CA 1
ATOM 2483 C C . ARG A 1 318 ? -2.247 -16.949 3.232 1.00 93.06 318 ARG A C 1
ATOM 2485 O O . ARG A 1 318 ? -1.804 -18.069 3.483 1.00 93.06 318 ARG A O 1
ATOM 2492 N N . PHE A 1 319 ? -3.289 -16.752 2.433 1.00 88.00 319 PHE A N 1
ATOM 2493 C CA . PHE A 1 319 ? -3.999 -17.851 1.799 1.00 88.00 319 PHE A CA 1
ATOM 2494 C C . PHE A 1 319 ? -3.084 -18.532 0.778 1.00 88.00 319 PHE A C 1
ATOM 2496 O O . PHE A 1 319 ? -2.612 -17.941 -0.199 1.00 88.00 319 PHE A O 1
ATOM 2503 N N . ASN A 1 320 ? -2.832 -19.819 0.998 1.00 81.50 320 ASN A N 1
ATOM 2504 C CA . ASN A 1 320 ? -2.191 -20.650 -0.008 1.00 81.50 320 ASN A CA 1
ATOM 2505 C C . ASN A 1 320 ? -3.190 -20.980 -1.136 1.00 81.50 320 ASN A C 1
ATOM 2507 O O . ASN A 1 320 ? -4.363 -20.617 -1.092 1.00 81.50 320 ASN A O 1
ATOM 2511 N N . ARG A 1 321 ? -2.744 -21.726 -2.151 1.00 71.44 321 ARG A N 1
ATOM 2512 C CA . ARG A 1 321 ? -3.606 -22.168 -3.265 1.00 71.44 321 ARG A CA 1
ATOM 2513 C C . ARG A 1 321 ? -4.835 -22.998 -2.843 1.00 71.44 321 ARG A C 1
ATOM 2515 O O . ARG A 1 321 ? -5.715 -23.208 -3.666 1.00 71.44 321 ARG A O 1
ATOM 2522 N N . HIS A 1 322 ? -4.850 -23.525 -1.618 1.00 75.69 322 HIS A N 1
ATOM 2523 C CA . HIS A 1 322 ? -5.943 -24.320 -1.056 1.00 75.69 322 HIS A CA 1
ATOM 2524 C C . HIS A 1 322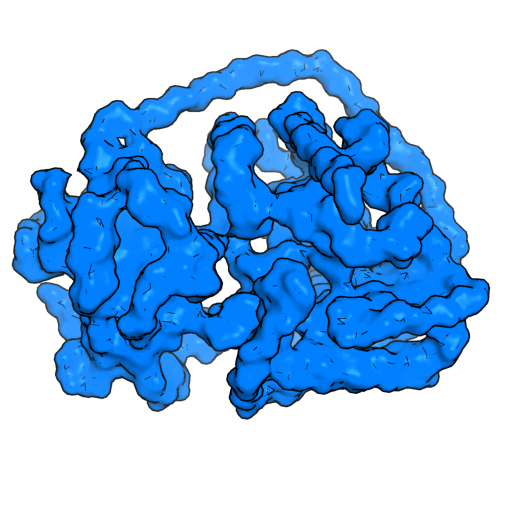 ? -6.895 -23.481 -0.188 1.00 75.69 322 HIS A C 1
ATOM 2526 O O . HIS A 1 322 ? -7.924 -23.995 0.233 1.00 75.69 322 HIS A O 1
ATOM 2532 N N . GLY A 1 323 ? -6.585 -22.198 0.041 1.00 79.12 323 GLY A N 1
ATOM 2533 C CA . GLY A 1 323 ? -7.390 -21.316 0.884 1.00 79.12 323 GLY A CA 1
ATOM 2534 C C . GLY A 1 323 ? -7.224 -21.573 2.382 1.00 79.12 323 GLY A C 1
ATOM 2535 O O . GLY A 1 323 ? -8.102 -21.200 3.153 1.00 79.12 323 GLY A O 1
ATOM 2536 N N . ASP A 1 324 ? -6.126 -22.209 2.803 1.00 85.56 324 ASP A N 1
ATOM 2537 C CA . ASP A 1 324 ? -5.930 -22.576 4.207 1.00 85.56 324 ASP A CA 1
ATOM 2538 C C . ASP A 1 324 ? -5.893 -21.342 5.126 1.00 85.56 324 ASP A C 1
ATOM 2540 O O . ASP A 1 324 ? -5.224 -20.346 4.834 1.00 85.56 324 ASP A O 1
ATOM 2544 N N . TRP A 1 325 ? -6.561 -21.453 6.277 1.00 90.50 325 TRP A N 1
ATOM 2545 C CA . TRP A 1 325 ? -6.504 -20.483 7.370 1.00 90.50 325 TRP A CA 1
ATOM 2546 C C . TRP A 1 325 ? -5.455 -20.916 8.400 1.00 90.50 325 TRP A C 1
ATOM 2548 O O . TRP A 1 325 ? -5.660 -21.878 9.143 1.00 90.50 325 TRP A O 1
ATOM 2558 N N . ARG A 1 326 ? -4.305 -20.237 8.408 1.00 92.06 326 ARG A N 1
ATOM 2559 C CA . ARG A 1 326 ? -3.165 -20.480 9.304 1.00 92.06 326 ARG A CA 1
ATOM 2560 C C . ARG A 1 326 ? -2.571 -19.138 9.744 1.00 92.06 326 ARG A C 1
ATOM 2562 O O . ARG A 1 326 ? -1.539 -18.732 9.213 1.00 92.06 326 ARG A O 1
ATOM 2569 N N . PRO A 1 327 ? -3.249 -18.423 10.653 1.00 94.25 327 PRO A N 1
ATOM 2570 C CA . PRO A 1 327 ? -2.763 -17.141 11.125 1.00 94.25 327 PRO A CA 1
ATOM 2571 C C . PRO A 1 327 ? -1.460 -17.303 11.907 1.00 94.25 327 PRO A C 1
ATOM 2573 O O . PRO A 1 327 ? -1.303 -18.229 12.703 1.00 94.25 327 PRO A O 1
ATOM 2576 N N . GLU A 1 328 ? -0.541 -16.379 11.669 1.00 96.75 328 GLU A N 1
ATOM 2577 C CA . GLU A 1 328 ? 0.730 -16.240 12.369 1.00 96.75 328 GLU A CA 1
ATOM 2578 C C . GLU A 1 328 ? 0.679 -14.955 13.189 1.00 96.75 328 GLU A C 1
ATOM 2580 O O . GLU A 1 328 ? 0.337 -13.901 12.652 1.00 96.75 328 GLU A O 1
ATOM 2585 N N . GLU A 1 329 ? 1.006 -15.041 14.477 1.00 97.81 329 GLU A N 1
ATOM 2586 C CA . GLU A 1 329 ? 1.163 -13.860 15.326 1.00 97.81 329 GLU A CA 1
ATOM 2587 C C . GLU A 1 329 ? 2.317 -12.998 14.803 1.00 97.81 329 GLU A C 1
ATOM 2589 O O . GLU A 1 329 ? 3.344 -13.512 14.344 1.00 97.81 329 GLU A O 1
ATOM 2594 N N . VAL A 1 330 ? 2.142 -11.681 14.853 1.00 97.44 330 VAL A N 1
ATOM 2595 C CA . VAL A 1 330 ? 3.149 -10.716 14.424 1.00 97.44 330 VAL A CA 1
ATOM 2596 C C . VAL A 1 330 ? 3.442 -9.705 15.516 1.00 97.44 330 VAL A C 1
ATOM 2598 O O . VAL A 1 330 ? 2.599 -9.395 16.351 1.00 97.44 330 VAL A O 1
ATOM 2601 N N . SER A 1 331 ? 4.644 -9.147 15.457 1.00 95.50 331 SER A N 1
ATOM 2602 C CA . SER A 1 331 ? 5.076 -8.068 16.328 1.00 95.50 331 SER A CA 1
ATOM 2603 C C . SER A 1 331 ? 5.761 -6.973 15.525 1.00 95.50 331 SER A C 1
ATOM 2605 O O . SER A 1 331 ? 6.419 -7.219 14.505 1.00 95.50 331 SER A O 1
ATOM 2607 N N . ILE A 1 332 ? 5.597 -5.743 16.000 1.00 93.31 332 ILE A N 1
ATOM 2608 C CA . ILE A 1 332 ? 6.299 -4.582 15.477 1.00 93.31 332 ILE A CA 1
ATOM 2609 C C . ILE A 1 332 ? 7.790 -4.689 15.784 1.00 93.31 332 ILE A C 1
ATOM 2611 O O . ILE A 1 332 ? 8.210 -5.199 16.823 1.00 93.31 332 ILE A O 1
ATOM 2615 N N . ARG A 1 333 ? 8.598 -4.172 14.857 1.00 86.94 333 ARG A N 1
ATOM 2616 C CA . ARG A 1 333 ? 10.024 -3.945 15.086 1.00 86.94 333 ARG A CA 1
ATOM 2617 C C . ARG A 1 333 ? 10.235 -2.584 15.724 1.00 86.94 333 ARG A C 1
ATOM 2619 O O . ARG A 1 333 ? 9.674 -1.599 15.254 1.00 86.94 333 ARG A O 1
ATOM 2626 N N . ASP A 1 334 ? 11.079 -2.537 16.746 1.00 84.25 334 ASP A N 1
ATOM 2627 C CA . ASP A 1 334 ? 11.451 -1.294 17.431 1.00 84.25 334 ASP A CA 1
ATOM 2628 C C . ASP A 1 334 ? 12.974 -1.134 17.580 1.00 84.25 334 ASP A C 1
ATOM 2630 O O . ASP A 1 334 ? 13.464 -0.410 18.439 1.00 84.25 334 ASP A O 1
ATOM 2634 N N . ASP A 1 335 ? 13.735 -1.830 16.737 1.00 77.25 335 ASP A N 1
ATOM 2635 C CA . ASP A 1 335 ? 15.200 -1.910 16.730 1.00 77.25 335 ASP A CA 1
ATOM 2636 C C . ASP A 1 335 ? 15.846 -1.160 15.549 1.00 77.25 335 ASP A C 1
ATOM 2638 O O . ASP A 1 335 ? 17.056 -1.220 15.355 1.00 77.25 335 ASP A O 1
ATOM 2642 N N . ILE A 1 336 ? 15.070 -0.397 14.771 1.00 71.00 336 ILE A N 1
ATOM 2643 C CA . ILE A 1 336 ? 15.528 0.285 13.537 1.00 71.00 336 ILE A CA 1
ATOM 2644 C C . ILE A 1 336 ? 16.714 1.215 13.771 1.00 71.00 336 ILE A C 1
ATOM 2646 O O . ILE A 1 336 ? 17.519 1.423 12.868 1.00 71.00 336 ILE A O 1
ATOM 2650 N N . PHE A 1 337 ? 16.798 1.803 14.961 1.00 68.31 337 PHE A N 1
ATOM 2651 C CA . PHE A 1 337 ? 17.872 2.716 15.338 1.00 68.31 337 PHE A CA 1
ATOM 2652 C C . PHE A 1 337 ? 19.007 2.033 16.105 1.00 68.31 337 PHE A C 1
ATOM 2654 O O . PHE A 1 337 ? 20.025 2.670 16.349 1.00 68.31 337 PHE A O 1
ATOM 2661 N N . ASP A 1 338 ? 18.850 0.760 16.474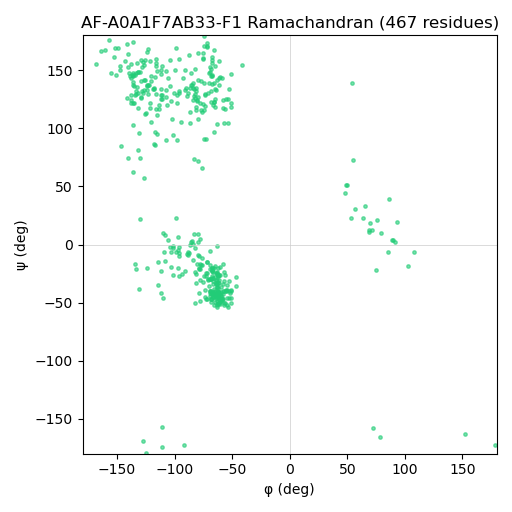 1.00 69.06 338 ASP A N 1
ATOM 2662 C CA . ASP A 1 338 ? 19.843 0.008 17.246 1.00 69.06 338 ASP A CA 1
ATOM 2663 C C . ASP A 1 338 ? 20.877 -0.683 16.329 1.00 69.06 338 ASP A C 1
ATOM 2665 O O . ASP A 1 338 ? 21.875 -1.227 16.804 1.00 69.06 338 ASP A O 1
ATOM 2669 N N . CYS A 1 339 ? 20.648 -0.683 15.013 1.00 58.25 339 CYS A N 1
ATOM 2670 C CA . CYS A 1 339 ? 21.461 -1.400 14.038 1.00 58.25 339 CYS A CA 1
ATOM 2671 C C . CYS A 1 339 ? 22.058 -0.426 13.014 1.00 58.25 339 CYS A C 1
ATOM 2673 O O . CYS A 1 339 ? 21.364 0.024 12.105 1.00 58.25 339 CYS A O 1
ATOM 2675 N N . GLU A 1 340 ? 23.358 -0.135 13.117 1.00 56.25 340 GLU A N 1
ATOM 2676 C CA . GLU A 1 340 ? 24.055 0.741 12.157 1.00 56.25 340 GLU A CA 1
ATOM 2677 C C . GLU A 1 340 ? 24.037 0.184 10.715 1.00 56.25 340 GLU A C 1
ATOM 2679 O O . GLU A 1 340 ? 24.056 0.954 9.753 1.00 56.25 340 GLU A O 1
ATOM 2684 N N . ASP A 1 341 ? 23.928 -1.143 10.558 1.00 53.22 341 ASP A N 1
ATOM 2685 C CA . ASP A 1 341 ? 24.013 -1.839 9.266 1.00 53.22 341 ASP A CA 1
ATOM 2686 C C . ASP A 1 341 ? 22.659 -2.297 8.681 1.00 53.22 341 ASP A C 1
ATOM 2688 O O . ASP A 1 341 ? 22.559 -2.529 7.467 1.00 53.22 341 ASP A O 1
ATOM 2692 N N . ASP A 1 342 ? 21.595 -2.398 9.491 1.00 53.19 342 ASP A N 1
ATOM 2693 C CA . ASP A 1 342 ? 20.301 -2.889 9.007 1.00 53.19 342 ASP A CA 1
ATOM 2694 C C . ASP A 1 342 ? 19.461 -1.756 8.420 1.00 53.19 342 ASP A C 1
ATOM 2696 O O . ASP A 1 342 ? 18.832 -0.937 9.089 1.00 53.19 342 ASP A O 1
ATOM 2700 N N . LYS A 1 343 ? 19.406 -1.743 7.090 1.00 68.19 343 LYS A N 1
ATOM 2701 C CA . LYS A 1 343 ? 18.591 -0.813 6.310 1.00 68.19 343 LYS A CA 1
ATOM 2702 C C . LYS A 1 343 ? 17.110 -1.219 6.339 1.00 68.19 343 LYS A C 1
ATOM 2704 O O . LYS A 1 343 ? 16.557 -1.610 5.305 1.00 68.19 343 LYS A O 1
ATOM 2709 N N . ILE A 1 344 ? 16.474 -1.162 7.509 1.00 76.00 344 ILE A N 1
ATOM 2710 C CA . ILE A 1 344 ? 15.047 -1.474 7.656 1.00 76.00 344 ILE A CA 1
ATOM 2711 C C . ILE A 1 344 ? 14.223 -0.440 6.872 1.00 76.00 344 ILE A C 1
ATOM 2713 O O . ILE A 1 344 ? 14.395 0.757 7.087 1.00 76.00 344 ILE A O 1
ATOM 2717 N N . PRO A 1 345 ? 13.338 -0.871 5.955 1.00 83.25 345 PRO A N 1
ATOM 2718 C CA . PRO A 1 345 ? 12.517 0.048 5.183 1.00 83.25 345 PRO A CA 1
ATOM 2719 C C . PRO A 1 345 ? 11.467 0.752 6.043 1.00 83.25 345 PRO A C 1
ATOM 2721 O O . PRO A 1 345 ? 10.901 0.170 6.969 1.00 83.25 345 PRO A O 1
ATOM 2724 N N . PHE A 1 346 ? 11.146 1.988 5.671 1.00 85.12 346 PHE A N 1
ATOM 2725 C CA . PHE A 1 346 ? 10.188 2.825 6.390 1.00 85.12 346 PHE A CA 1
ATOM 2726 C C . PHE A 1 346 ? 9.045 3.293 5.476 1.00 85.12 346 PHE A C 1
ATOM 2728 O O . PHE A 1 346 ? 9.283 3.660 4.327 1.00 85.12 346 PHE A O 1
ATOM 2735 N N . GLY A 1 347 ? 7.800 3.265 5.957 1.00 88.12 347 GLY A N 1
ATOM 2736 C CA . GLY A 1 347 ? 6.603 3.563 5.169 1.00 88.12 347 GLY A CA 1
ATOM 2737 C C . GLY A 1 347 ? 6.246 5.049 5.068 1.00 88.12 347 GLY A C 1
ATOM 2738 O O . GLY A 1 347 ? 6.233 5.771 6.058 1.00 88.12 347 GLY A O 1
ATOM 2739 N N . PHE A 1 348 ? 5.863 5.485 3.871 1.00 85.69 348 PHE A N 1
ATOM 2740 C CA . PHE A 1 348 ? 5.305 6.809 3.597 1.00 85.69 348 PHE A CA 1
ATOM 2741 C C . PHE A 1 348 ? 4.130 6.702 2.640 1.00 85.69 348 PHE A C 1
ATOM 2743 O O . PHE A 1 348 ? 4.196 5.949 1.660 1.00 85.69 348 PHE A O 1
ATOM 2750 N N . ASP A 1 349 ? 3.103 7.521 2.840 1.00 82.69 349 ASP A N 1
ATOM 2751 C CA . ASP A 1 349 ? 2.188 7.800 1.738 1.00 82.69 349 ASP A CA 1
ATOM 2752 C C . ASP A 1 349 ? 2.851 8.700 0.676 1.00 82.69 349 ASP A C 1
ATOM 2754 O O . ASP A 1 349 ? 3.964 9.223 0.827 1.00 82.69 349 ASP A O 1
ATOM 2758 N N . SER A 1 350 ? 2.180 8.857 -0.466 1.00 73.81 350 SER A N 1
ATOM 2759 C CA . SER A 1 350 ? 2.714 9.671 -1.560 1.00 73.81 350 SER A CA 1
ATOM 2760 C C . SER A 1 350 ? 2.807 11.162 -1.210 1.00 73.81 350 SER A C 1
ATOM 2762 O O . SER A 1 350 ? 3.681 11.848 -1.743 1.00 73.81 350 SER A O 1
ATOM 2764 N N . ASN A 1 351 ? 1.938 11.668 -0.332 1.00 69.50 351 ASN A N 1
ATOM 2765 C CA . ASN A 1 351 ? 1.850 13.091 -0.013 1.00 69.50 351 ASN A CA 1
ATOM 2766 C C . ASN A 1 351 ? 2.980 13.509 0.932 1.00 69.50 351 ASN A C 1
ATOM 2768 O O . ASN A 1 351 ? 3.703 14.461 0.632 1.00 69.50 351 ASN A O 1
ATOM 2772 N N . ALA A 1 352 ? 3.194 12.753 2.010 1.00 57.78 352 ALA A N 1
ATOM 2773 C CA . ALA A 1 352 ? 4.254 12.938 2.997 1.00 57.78 352 ALA A CA 1
ATOM 2774 C C . ALA A 1 352 ? 5.614 12.963 2.308 1.00 57.78 352 ALA A C 1
ATOM 2776 O O . ALA A 1 352 ? 6.459 13.812 2.592 1.00 57.78 352 ALA A O 1
ATOM 2777 N N . ARG A 1 353 ? 5.780 12.086 1.315 1.00 58.25 353 ARG A N 1
ATOM 2778 C CA . ARG A 1 353 ? 6.972 12.045 0.480 1.00 58.25 353 ARG A CA 1
ATOM 2779 C C . ARG A 1 353 ? 7.106 13.247 -0.459 1.00 58.25 353 ARG A C 1
ATOM 2781 O O . ARG A 1 353 ? 8.208 13.759 -0.630 1.00 58.25 353 ARG A O 1
ATOM 2788 N N . SER A 1 354 ? 6.016 13.691 -1.085 1.00 56.81 354 SER A N 1
ATOM 2789 C CA . SER A 1 354 ? 6.039 14.835 -2.013 1.00 56.81 354 SER A CA 1
ATOM 2790 C C . SER A 1 354 ? 6.239 16.192 -1.326 1.00 56.81 354 SER A C 1
ATOM 2792 O O . SER A 1 354 ? 6.749 17.129 -1.944 1.00 56.81 354 SER A O 1
ATOM 2794 N N . LYS A 1 355 ? 5.884 16.317 -0.039 1.00 56.97 355 LYS A N 1
ATOM 2795 C CA . LYS A 1 355 ? 6.128 17.523 0.756 1.00 56.97 355 LYS A CA 1
ATOM 2796 C C . LYS A 1 355 ? 7.630 17.599 1.070 1.00 56.97 355 LYS A C 1
ATOM 2798 O O . LYS A 1 355 ? 8.100 17.077 2.077 1.00 56.97 355 LYS A O 1
ATOM 2803 N N . ALA A 1 356 ? 8.378 18.277 0.191 1.00 43.75 356 ALA A N 1
ATOM 2804 C CA . ALA A 1 356 ? 9.846 18.385 0.176 1.00 43.75 356 ALA A CA 1
ATOM 2805 C C . ALA A 1 356 ? 10.502 18.713 1.534 1.00 43.75 356 ALA A C 1
ATOM 2807 O O . ALA A 1 356 ? 11.636 18.308 1.776 1.00 43.75 356 ALA A O 1
ATOM 2808 N N . ARG A 1 357 ? 9.785 19.404 2.431 1.00 48.91 357 ARG A N 1
ATOM 2809 C CA . ARG A 1 357 ? 10.242 19.726 3.790 1.00 48.91 357 ARG A CA 1
ATOM 2810 C C . ARG A 1 357 ? 10.355 18.490 4.686 1.00 48.91 357 ARG A C 1
ATOM 2812 O O . ARG A 1 357 ? 11.370 18.325 5.347 1.00 48.91 357 ARG A O 1
ATOM 2819 N N . TYR A 1 358 ? 9.347 17.618 4.696 1.00 52.84 358 TYR A N 1
ATOM 2820 C CA . TYR A 1 358 ? 9.385 16.409 5.520 1.00 52.84 358 TYR A CA 1
ATOM 2821 C C . TYR A 1 358 ? 10.241 15.350 4.854 1.00 52.84 358 TYR A C 1
ATOM 2823 O O . TYR A 1 358 ? 11.081 14.770 5.520 1.00 52.84 358 TYR A O 1
ATOM 2831 N N . GLY A 1 359 ? 10.132 15.183 3.531 1.00 50.84 359 GLY A N 1
ATOM 2832 C CA . GLY A 1 359 ? 10.972 14.250 2.782 1.00 50.84 359 GLY A CA 1
ATOM 2833 C C . GLY A 1 359 ? 12.471 14.431 3.052 1.00 50.84 359 GLY A C 1
ATOM 2834 O O . GLY A 1 359 ? 13.165 13.432 3.199 1.00 50.84 359 GLY A O 1
ATOM 2835 N N . GLN A 1 360 ? 12.972 15.667 3.187 1.00 54.69 360 GLN A N 1
ATOM 2836 C CA . GLN A 1 360 ? 14.382 15.928 3.510 1.00 54.69 360 GLN A CA 1
ATOM 2837 C C . GLN A 1 360 ? 14.752 15.609 4.961 1.00 54.69 360 GLN A C 1
ATOM 2839 O O . GLN A 1 360 ? 15.766 14.954 5.170 1.00 54.69 360 GLN A O 1
ATOM 2844 N N . GLU A 1 361 ? 13.963 16.036 5.951 1.00 56.81 361 GLU A N 1
ATOM 2845 C CA . GLU A 1 361 ? 14.250 15.739 7.366 1.00 56.81 361 GLU A CA 1
ATOM 2846 C C . GLU A 1 361 ? 14.117 14.242 7.665 1.00 56.81 361 GLU A C 1
ATOM 2848 O O . GLU A 1 361 ? 14.988 13.634 8.276 1.00 56.81 361 GLU A O 1
ATOM 2853 N N . ILE A 1 362 ? 13.084 13.613 7.115 1.00 55.25 362 ILE A N 1
ATOM 2854 C CA . ILE A 1 362 ? 12.839 12.175 7.186 1.00 55.25 362 ILE A CA 1
ATOM 2855 C C . ILE A 1 362 ? 13.973 11.395 6.513 1.00 55.25 362 ILE A C 1
ATOM 2857 O O . ILE A 1 362 ? 14.448 10.422 7.086 1.00 55.25 362 ILE A O 1
ATOM 2861 N N . SER A 1 363 ? 14.451 11.818 5.335 1.00 53.47 363 SER A N 1
ATOM 2862 C CA . SER A 1 363 ? 15.556 11.129 4.642 1.00 53.47 363 SER A CA 1
ATOM 2863 C C . SER A 1 363 ? 16.884 11.196 5.403 1.00 53.47 363 SER A C 1
ATOM 2865 O O . SER A 1 363 ? 17.772 10.402 5.113 1.00 53.47 363 SER A O 1
ATOM 2867 N N . LYS A 1 364 ? 17.040 12.121 6.362 1.00 58.97 364 LYS A N 1
ATOM 2868 C CA . LYS A 1 364 ? 18.213 12.160 7.254 1.00 58.97 364 LYS A CA 1
ATOM 2869 C C . LYS A 1 364 ? 18.131 11.132 8.384 1.00 58.97 364 LYS A C 1
ATOM 2871 O O . LYS A 1 364 ? 19.152 10.830 8.987 1.00 58.97 364 LYS A O 1
ATOM 2876 N N . ILE A 1 365 ? 16.932 10.640 8.697 1.00 56.31 365 ILE A N 1
ATOM 2877 C CA . ILE A 1 365 ? 16.657 9.850 9.907 1.00 56.31 365 ILE A CA 1
ATOM 2878 C C . ILE A 1 365 ? 16.262 8.420 9.554 1.00 56.31 365 ILE A C 1
ATOM 2880 O O . ILE A 1 365 ? 16.584 7.491 10.285 1.00 56.31 365 ILE A O 1
ATOM 2884 N N . LEU A 1 366 ? 15.548 8.232 8.446 1.00 62.34 366 LEU A N 1
ATOM 2885 C CA . LEU A 1 366 ? 14.882 6.984 8.112 1.00 62.34 366 LEU A CA 1
ATOM 2886 C C . LEU A 1 366 ? 15.483 6.390 6.841 1.00 62.34 366 LEU A C 1
ATOM 2888 O O . LEU A 1 366 ? 15.407 6.956 5.747 1.00 62.34 366 LEU A O 1
ATOM 2892 N N . ASN A 1 367 ? 16.074 5.210 7.004 1.00 62.50 367 ASN A N 1
ATOM 2893 C CA . ASN A 1 367 ? 16.686 4.458 5.924 1.00 62.50 367 ASN A CA 1
ATOM 2894 C C . ASN A 1 367 ? 15.604 3.819 5.027 1.00 62.50 367 ASN A C 1
ATOM 2896 O O . ASN A 1 367 ? 14.601 3.290 5.492 1.00 62.50 367 ASN A O 1
ATOM 2900 N N . GLN A 1 368 ? 15.811 3.857 3.705 1.00 74.50 368 GLN A N 1
ATOM 2901 C CA . GLN A 1 368 ? 14.989 3.166 2.697 1.00 74.50 368 GLN A CA 1
ATOM 2902 C C . GLN A 1 368 ? 13.464 3.458 2.724 1.00 74.50 368 GLN A C 1
ATOM 2904 O O . GLN A 1 368 ? 12.664 2.560 3.015 1.00 74.50 368 GLN A O 1
ATOM 2909 N N . PRO A 1 369 ? 13.012 4.654 2.301 1.00 78.81 369 PRO A N 1
ATOM 2910 C CA . PRO A 1 369 ? 11.586 4.948 2.201 1.00 78.81 369 PRO A CA 1
ATOM 2911 C C . PRO A 1 369 ? 10.859 3.976 1.257 1.00 78.81 369 PRO A C 1
ATOM 2913 O O . PRO A 1 369 ? 11.379 3.551 0.216 1.00 78.81 369 PRO A O 1
ATOM 2916 N N . ARG A 1 370 ? 9.629 3.624 1.622 1.00 85.12 370 ARG A N 1
ATOM 2917 C CA . ARG A 1 370 ? 8.679 2.834 0.842 1.00 85.12 370 ARG A CA 1
ATOM 2918 C C . ARG A 1 370 ? 7.397 3.623 0.676 1.00 85.12 370 ARG A C 1
ATOM 2920 O O . ARG A 1 370 ? 6.900 4.218 1.620 1.00 85.12 370 ARG A O 1
ATOM 2927 N N . THR A 1 371 ? 6.853 3.595 -0.532 1.00 87.62 371 THR A N 1
ATOM 2928 C CA . THR A 1 371 ? 5.579 4.241 -0.852 1.00 87.62 371 THR A CA 1
ATOM 2929 C C . THR A 1 371 ? 4.778 3.282 -1.700 1.00 87.62 371 THR A C 1
ATOM 2931 O O . THR A 1 371 ? 5.064 3.101 -2.885 1.00 87.62 371 THR A O 1
ATOM 2934 N N . PHE A 1 372 ? 3.805 2.628 -1.084 1.00 89.81 372 PHE A N 1
ATOM 2935 C CA . PHE A 1 372 ? 3.058 1.554 -1.727 1.00 89.81 372 PHE A CA 1
ATOM 2936 C C . PHE A 1 372 ? 1.799 2.042 -2.444 1.00 89.81 372 PHE A C 1
ATOM 2938 O O . PHE A 1 372 ? 1.407 1.420 -3.424 1.00 89.81 372 PHE A O 1
ATOM 2945 N N . GLY A 1 373 ? 1.247 3.200 -2.069 1.00 82.94 373 GLY A N 1
ATOM 2946 C CA . GLY A 1 373 ? 0.133 3.842 -2.779 1.00 82.94 373 GLY A CA 1
ATOM 2947 C C . GLY A 1 373 ? -1.225 3.797 -2.082 1.00 82.94 373 GLY A C 1
ATOM 2948 O O . GLY A 1 373 ? -2.125 4.464 -2.579 1.00 82.94 373 GLY A O 1
ATOM 2949 N N . GLY A 1 374 ? -1.330 3.083 -0.959 1.00 86.31 374 GLY A N 1
ATOM 2950 C CA . GLY A 1 374 ? -2.440 3.136 0.003 1.00 86.31 374 GLY A CA 1
ATOM 2951 C C . GLY A 1 374 ? -1.887 3.171 1.433 1.00 86.31 374 GLY A C 1
ATOM 2952 O O . GLY A 1 374 ? -0.814 2.603 1.687 1.00 86.31 374 GLY A O 1
ATOM 2953 N N . ALA A 1 375 ? -2.548 3.879 2.344 1.00 92.25 375 ALA A N 1
ATOM 2954 C CA . ALA A 1 375 ? -2.075 4.093 3.715 1.00 92.25 375 ALA A CA 1
ATOM 2955 C C . ALA A 1 375 ? -2.095 2.804 4.554 1.00 92.25 375 ALA A C 1
ATOM 2957 O O . ALA A 1 375 ? -1.131 2.477 5.252 1.00 92.25 375 ALA A O 1
ATOM 2958 N N . THR A 1 376 ? -3.136 1.993 4.404 1.00 94.62 376 THR A N 1
ATOM 2959 C CA . THR A 1 376 ? -3.310 0.725 5.123 1.00 94.62 376 THR A CA 1
ATOM 2960 C C . THR A 1 376 ? -2.198 -0.267 4.802 1.00 94.62 376 THR A C 1
ATOM 2962 O O . THR A 1 376 ? -1.783 -1.044 5.659 1.00 94.62 376 THR A O 1
ATOM 2965 N N . SER A 1 377 ? -1.641 -0.210 3.586 1.00 93.81 377 SER A N 1
ATOM 2966 C CA . SER A 1 377 ? -0.540 -1.084 3.176 1.00 93.81 377 SER A CA 1
ATOM 2967 C C . SER A 1 377 ? 0.732 -0.846 3.983 1.00 93.81 377 SER A C 1
ATOM 2969 O O . SER A 1 377 ? 1.380 -1.803 4.403 1.00 93.81 377 SER A O 1
ATOM 2971 N N . ILE A 1 378 ? 1.078 0.410 4.267 1.00 94.06 378 ILE A N 1
ATOM 2972 C CA . ILE A 1 378 ? 2.252 0.710 5.089 1.00 94.06 378 ILE A CA 1
ATOM 2973 C C . ILE A 1 378 ? 1.976 0.438 6.573 1.00 94.06 378 ILE A C 1
ATOM 2975 O O . ILE A 1 378 ? 2.871 -0.035 7.274 1.00 94.06 378 ILE A O 1
ATOM 2979 N N . ILE A 1 379 ? 0.737 0.623 7.040 1.00 96.75 379 ILE A N 1
ATOM 2980 C CA . ILE A 1 379 ? 0.362 0.311 8.424 1.00 96.75 379 ILE A CA 1
ATOM 2981 C C . ILE A 1 379 ? 0.395 -1.202 8.672 1.00 96.75 379 ILE A C 1
ATOM 2983 O O . ILE A 1 379 ? 1.056 -1.657 9.601 1.00 96.75 3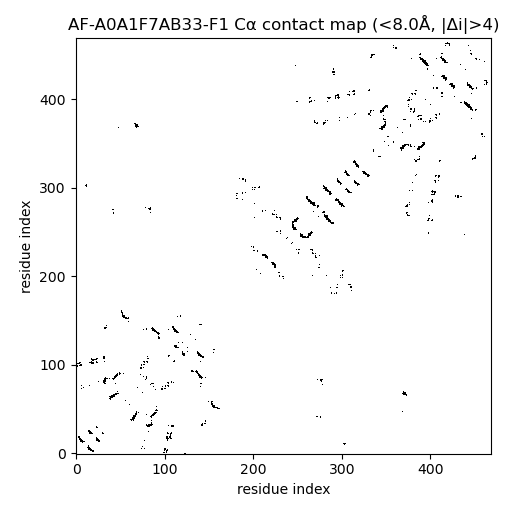79 ILE A O 1
ATOM 2987 N N . ALA A 1 380 ? -0.227 -2.003 7.804 1.00 97.12 380 ALA A N 1
ATOM 2988 C CA . ALA A 1 380 ? -0.249 -3.459 7.922 1.00 97.12 380 ALA A CA 1
ATOM 2989 C C . ALA A 1 380 ? 1.163 -4.064 7.893 1.00 97.12 380 ALA A C 1
ATOM 2991 O O . ALA A 1 380 ? 1.490 -4.943 8.690 1.00 97.12 380 ALA A O 1
ATOM 2992 N N . TYR A 1 381 ? 2.035 -3.574 7.004 1.00 95.50 381 TYR A N 1
ATOM 2993 C CA . TYR A 1 381 ? 3.426 -4.028 6.957 1.00 95.50 381 TYR A CA 1
ATOM 2994 C C . TYR A 1 381 ? 4.239 -3.565 8.174 1.00 95.50 381 TYR A C 1
ATOM 2996 O O . TYR A 1 381 ? 5.164 -4.276 8.568 1.00 95.50 381 TYR A O 1
ATOM 3004 N N . THR A 1 382 ? 3.899 -2.422 8.777 1.00 95.62 382 THR A N 1
ATOM 3005 C CA . THR A 1 382 ? 4.472 -1.991 10.061 1.00 95.62 382 THR A CA 1
ATOM 3006 C C . THR A 1 382 ? 4.048 -2.942 11.173 1.00 95.62 382 THR A C 1
ATOM 3008 O O . THR A 1 382 ? 4.916 -3.522 11.815 1.00 95.62 382 THR A O 1
ATOM 3011 N N . ALA A 1 383 ? 2.745 -3.204 11.323 1.00 96.88 383 ALA A N 1
ATOM 3012 C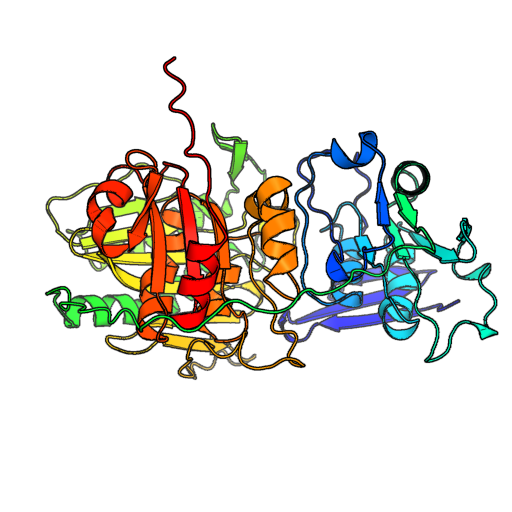 CA . ALA A 1 383 ? 2.212 -4.152 12.305 1.00 96.88 383 ALA A CA 1
ATOM 3013 C C . ALA A 1 383 ? 2.842 -5.555 12.172 1.00 96.88 383 ALA A C 1
ATOM 3015 O O . ALA A 1 383 ? 3.125 -6.216 13.163 1.00 96.88 383 ALA A O 1
ATOM 3016 N N . CYS A 1 384 ? 3.153 -5.980 10.942 1.00 96.00 384 CYS A N 1
ATOM 3017 C CA . CYS A 1 384 ? 3.841 -7.245 10.657 1.00 96.00 384 CYS A CA 1
ATOM 3018 C C . CYS A 1 384 ? 5.370 -7.235 10.899 1.00 96.00 384 CYS A C 1
ATOM 3020 O O . CYS A 1 384 ? 6.056 -8.181 10.486 1.00 96.00 384 CYS A O 1
ATOM 3022 N N . GLY A 1 385 ? 5.936 -6.144 11.425 1.00 92.88 385 GLY A N 1
ATOM 3023 C CA . GLY A 1 385 ? 7.377 -5.973 11.633 1.00 92.88 385 GLY A CA 1
ATOM 3024 C C . GLY A 1 385 ? 8.201 -5.964 10.338 1.00 92.88 385 GLY A C 1
ATOM 3025 O O . GLY A 1 385 ? 9.382 -6.314 10.343 1.00 92.88 385 GLY A O 1
ATOM 3026 N N . LYS A 1 386 ? 7.584 -5.648 9.190 1.00 91.44 386 LYS A N 1
ATOM 3027 C CA . LYS A 1 386 ? 8.249 -5.598 7.869 1.00 91.44 386 LYS A CA 1
ATOM 3028 C C . LYS A 1 386 ? 8.691 -4.194 7.486 1.00 91.44 386 LYS A C 1
ATOM 3030 O O . LYS A 1 386 ? 9.627 -4.054 6.700 1.00 91.44 386 LYS A O 1
ATOM 3035 N N . LEU A 1 387 ? 8.009 -3.185 8.014 1.00 90.50 387 LEU A N 1
ATOM 3036 C CA . LEU A 1 387 ? 8.448 -1.797 8.005 1.00 90.50 387 LEU A CA 1
ATOM 3037 C C . LEU A 1 387 ? 8.775 -1.388 9.433 1.00 90.50 387 LEU A C 1
ATOM 3039 O O . LEU A 1 387 ? 8.176 -1.893 10.380 1.00 90.50 387 LEU A O 1
ATOM 3043 N N . GLY A 1 388 ? 9.716 -0.466 9.562 1.00 87.00 388 GLY A N 1
ATOM 3044 C CA . GLY A 1 388 ? 10.077 0.077 10.857 1.00 87.00 388 GLY A CA 1
ATOM 3045 C C . GLY A 1 388 ? 9.003 0.990 11.468 1.00 87.00 388 GLY A C 1
ATOM 3046 O O . GLY A 1 388 ? 8.808 1.065 12.674 1.00 87.00 388 GLY A O 1
ATOM 3047 N N . GLY A 1 389 ? 8.251 1.664 10.615 1.00 90.38 389 GLY A N 1
ATOM 3048 C CA . GLY A 1 389 ? 7.173 2.550 11.011 1.00 90.38 389 GLY A CA 1
ATOM 3049 C C . GLY A 1 389 ? 6.557 3.183 9.779 1.00 90.38 389 GLY A C 1
ATOM 3050 O O . GLY A 1 389 ? 6.913 2.842 8.641 1.00 90.38 389 GLY A O 1
ATOM 3051 N N . PHE A 1 390 ? 5.657 4.129 10.008 1.00 91.44 390 PHE A N 1
ATOM 3052 C CA . PHE A 1 390 ? 5.011 4.878 8.947 1.00 91.44 390 PHE A CA 1
ATOM 3053 C C . PHE A 1 390 ? 4.825 6.358 9.285 1.00 91.44 390 PHE A C 1
ATOM 3055 O O . PHE A 1 390 ? 4.687 6.745 10.445 1.00 91.44 390 PHE A O 1
ATOM 3062 N N . VAL A 1 391 ? 4.788 7.178 8.232 1.00 89.25 391 VAL A N 1
ATOM 3063 C CA . VAL A 1 391 ? 4.323 8.568 8.266 1.00 89.25 391 VAL A CA 1
ATOM 3064 C C . VAL A 1 391 ? 3.299 8.765 7.153 1.00 89.25 391 VAL A C 1
ATOM 3066 O O . VAL A 1 391 ? 3.570 8.504 5.977 1.00 89.25 391 VAL A O 1
ATOM 3069 N N . LEU A 1 392 ? 2.133 9.268 7.531 1.00 90.00 392 LEU A N 1
ATOM 3070 C CA . LEU A 1 392 ? 1.055 9.678 6.646 1.00 90.00 392 LEU A CA 1
ATOM 3071 C C . LEU A 1 392 ? 0.883 11.195 6.705 1.00 90.00 392 LEU A C 1
ATOM 3073 O O . LEU A 1 392 ? 1.070 11.831 7.745 1.00 90.00 392 LEU A O 1
ATOM 3077 N N . SER A 1 393 ? 0.505 11.766 5.573 1.00 85.00 393 SER A N 1
ATOM 3078 C CA . SER A 1 393 ? 0.202 13.173 5.390 1.00 85.00 393 SER A CA 1
ATOM 3079 C C . SER A 1 393 ? -1.093 13.293 4.613 1.00 85.00 393 SER A C 1
ATOM 3081 O O . SER A 1 393 ? -1.215 12.794 3.496 1.00 85.00 393 SER A O 1
ATOM 3083 N N . ASP A 1 394 ? -1.999 14.105 5.141 1.00 84.56 394 ASP A N 1
ATOM 3084 C CA . ASP A 1 394 ? -3.312 14.324 4.549 1.00 84.56 394 ASP A CA 1
ATOM 3085 C C . ASP A 1 394 ? -4.199 13.061 4.566 1.00 84.56 394 ASP A C 1
ATOM 3087 O O . ASP A 1 394 ? -4.984 12.860 3.638 1.00 84.56 394 ASP A O 1
ATOM 3091 N N . ALA A 1 395 ? -4.062 12.221 5.598 1.00 89.75 395 ALA A N 1
ATOM 3092 C CA . ALA A 1 395 ? -4.838 10.992 5.760 1.00 89.75 395 ALA A CA 1
ATOM 3093 C C . ALA A 1 395 ? -6.177 11.265 6.458 1.00 89.75 395 ALA A C 1
ATOM 3095 O O . ALA A 1 395 ? -6.231 12.018 7.435 1.00 89.75 395 ALA A O 1
ATOM 3096 N N . LYS A 1 396 ? -7.244 10.646 5.958 1.00 92.44 396 LYS A N 1
ATOM 3097 C CA . LYS A 1 396 ? -8.585 10.623 6.556 1.00 92.44 396 LYS A CA 1
ATOM 3098 C C . LYS A 1 396 ? -8.701 9.471 7.544 1.00 92.44 396 LYS A C 1
ATOM 3100 O O . LYS A 1 396 ? -7.913 8.535 7.488 1.00 92.44 396 LYS A O 1
ATOM 3105 N N . LEU A 1 397 ? -9.703 9.490 8.422 1.00 93.81 397 LEU A N 1
ATOM 3106 C CA . LEU A 1 397 ? -9.850 8.463 9.461 1.00 93.81 397 LEU A CA 1
ATOM 3107 C C . LEU A 1 397 ? -9.869 7.033 8.891 1.00 93.81 397 LEU A C 1
ATOM 3109 O O . LEU A 1 397 ? -9.256 6.133 9.466 1.00 93.81 397 LEU A O 1
ATOM 3113 N N . PHE A 1 398 ? -10.524 6.836 7.747 1.00 92.06 398 PHE A N 1
ATOM 3114 C CA . PHE A 1 398 ? -10.635 5.540 7.072 1.00 92.06 398 PHE A CA 1
ATOM 3115 C C . PHE A 1 398 ? -9.270 4.923 6.717 1.00 92.06 398 PHE A C 1
ATOM 3117 O O . PHE A 1 398 ? -9.086 3.713 6.857 1.00 92.06 398 PHE A O 1
ATOM 3124 N N . ASP A 1 399 ? -8.286 5.767 6.384 1.00 90.88 399 ASP A N 1
ATOM 3125 C CA . ASP A 1 399 ? -6.941 5.372 5.949 1.00 90.88 399 ASP A CA 1
ATOM 3126 C C . ASP A 1 399 ? -6.118 4.694 7.062 1.00 90.88 399 ASP A C 1
ATOM 3128 O O . ASP A 1 399 ? -5.161 3.967 6.780 1.00 90.88 399 ASP A O 1
ATOM 3132 N N . TYR A 1 400 ? -6.440 4.956 8.338 1.00 93.12 400 TYR A N 1
ATOM 3133 C CA . TYR A 1 400 ? -5.635 4.488 9.474 1.00 93.12 400 TYR A CA 1
ATOM 3134 C C . TYR A 1 400 ? -6.417 3.852 10.623 1.00 93.12 400 TYR A C 1
ATOM 3136 O O . TYR A 1 400 ? -5.827 3.054 11.353 1.00 93.12 400 TYR A O 1
ATOM 3144 N N . ALA A 1 401 ? -7.723 4.100 10.776 1.00 92.12 401 ALA A N 1
ATOM 3145 C CA . ALA A 1 401 ? -8.518 3.546 11.879 1.00 92.12 401 ALA A CA 1
ATOM 3146 C C . ALA A 1 401 ? -8.454 2.012 11.958 1.00 92.12 401 ALA A C 1
ATOM 3148 O O . ALA A 1 401 ? -8.344 1.451 13.049 1.00 92.12 401 ALA A O 1
ATOM 3149 N N . GLY A 1 402 ? -8.489 1.325 10.809 1.00 85.62 402 GLY A N 1
ATOM 3150 C CA . GLY A 1 402 ? -8.389 -0.141 10.748 1.00 85.62 402 GLY A CA 1
ATOM 3151 C C . GLY A 1 402 ? -7.014 -0.675 11.156 1.00 85.62 402 GLY A C 1
ATOM 3152 O O . GLY A 1 402 ? -6.888 -1.831 11.543 1.00 85.62 402 GLY A O 1
ATOM 3153 N N . GLY A 1 403 ? -5.983 0.171 11.112 1.00 94.06 403 GLY A N 1
ATOM 3154 C CA . GLY A 1 403 ? -4.612 -0.185 11.449 1.00 94.06 403 GLY A CA 1
ATOM 3155 C C . GLY A 1 403 ? -4.178 0.164 12.873 1.00 94.06 403 GLY A C 1
ATOM 3156 O O . GLY A 1 403 ? -3.223 -0.432 13.359 1.00 94.06 403 GLY A O 1
ATOM 3157 N N . VAL A 1 404 ? -4.862 1.086 13.560 1.00 95.62 404 VAL A N 1
ATOM 3158 C CA . VAL A 1 404 ? -4.480 1.535 14.917 1.00 95.62 404 VAL A CA 1
ATOM 3159 C C . VAL A 1 404 ? -4.488 0.378 15.916 1.00 95.62 404 VAL A C 1
ATOM 3161 O O . VAL A 1 404 ? -3.483 0.147 16.583 1.00 95.62 404 VAL A O 1
ATOM 3164 N N . SER A 1 405 ? -5.583 -0.389 15.970 1.00 95.31 405 SER A N 1
ATOM 3165 C CA . SER A 1 405 ? -5.699 -1.558 16.859 1.00 95.31 405 SER A CA 1
ATOM 3166 C C . SER A 1 405 ? -4.647 -2.627 16.529 1.00 95.31 405 SER A C 1
ATOM 3168 O O . SER A 1 405 ? -3.991 -3.151 17.428 1.00 95.31 405 SER A O 1
ATOM 3170 N N . LEU A 1 406 ? -4.399 -2.868 15.235 1.00 98.06 406 LEU A N 1
ATOM 3171 C CA . LEU A 1 406 ? -3.384 -3.816 14.763 1.00 98.06 406 LEU A CA 1
ATOM 3172 C C . LEU A 1 406 ? -1.969 -3.414 15.196 1.00 98.06 406 LEU A C 1
ATOM 3174 O O . LEU A 1 406 ? -1.165 -4.264 15.571 1.00 98.06 406 LEU A O 1
ATOM 3178 N N . VAL A 1 407 ? -1.649 -2.122 15.130 1.00 97.75 407 VAL A N 1
ATOM 3179 C CA . VAL A 1 407 ? -0.358 -1.583 15.572 1.00 97.75 407 VAL A CA 1
ATOM 3180 C C . VAL A 1 407 ? -0.222 -1.707 17.087 1.00 97.75 407 VAL A C 1
ATOM 3182 O O . VAL A 1 407 ? 0.797 -2.216 17.546 1.00 97.75 407 VAL A O 1
ATOM 3185 N N . GLY A 1 408 ? -1.248 -1.316 17.849 1.00 95.50 408 GLY A N 1
ATOM 3186 C CA . GLY A 1 408 ? -1.248 -1.411 19.312 1.00 95.50 408 GLY A CA 1
ATOM 3187 C C . GLY A 1 408 ? -1.012 -2.839 19.807 1.00 95.50 408 GLY A C 1
ATOM 3188 O O . GLY A 1 408 ? -0.068 -3.101 20.548 1.00 95.50 408 GLY A O 1
ATOM 3189 N N . LYS A 1 409 ? -1.796 -3.796 19.302 1.00 95.50 409 LYS A N 1
ATOM 3190 C CA . LYS A 1 409 ? -1.704 -5.221 19.671 1.00 95.50 409 LYS A CA 1
ATOM 3191 C C . LYS A 1 409 ? -0.459 -5.930 19.126 1.00 95.50 409 LYS A C 1
ATOM 3193 O O . LYS A 1 409 ? -0.093 -6.992 19.615 1.00 95.50 409 LYS A O 1
ATOM 3198 N N . ALA A 1 410 ? 0.234 -5.335 18.154 1.00 96.69 410 ALA A N 1
ATOM 3199 C CA . ALA A 1 410 ? 1.562 -5.774 17.721 1.00 96.69 410 ALA A CA 1
ATOM 3200 C C . ALA A 1 410 ? 2.707 -5.158 18.558 1.00 96.69 410 ALA A C 1
ATOM 3202 O O . ALA A 1 410 ? 3.875 -5.439 18.281 1.00 96.69 410 ALA A O 1
ATOM 3203 N N . GLY A 1 411 ? 2.400 -4.313 19.552 1.00 95.12 411 GLY A N 1
ATOM 3204 C CA . GLY A 1 411 ? 3.376 -3.669 20.439 1.00 95.12 411 GLY A CA 1
ATOM 3205 C C . GLY A 1 411 ? 3.856 -2.284 19.990 1.00 95.12 411 GLY A C 1
ATOM 3206 O O . GLY A 1 411 ? 4.928 -1.849 20.407 1.00 95.12 411 GLY A O 1
ATOM 3207 N N . GLY A 1 412 ? 3.114 -1.604 19.114 1.00 95.12 412 GLY A N 1
ATOM 3208 C CA . GLY A 1 412 ? 3.421 -0.250 18.652 1.00 95.12 412 GLY A CA 1
ATOM 3209 C C . GLY A 1 412 ? 2.445 0.810 19.151 1.00 95.12 412 GLY A C 1
ATOM 3210 O O . GLY A 1 412 ? 1.553 0.544 19.945 1.00 95.12 412 GLY A O 1
ATOM 3211 N N . GLN A 1 413 ? 2.616 2.032 18.649 1.00 94.62 413 GLN A N 1
ATOM 3212 C CA . GLN A 1 413 ? 1.784 3.187 18.986 1.00 94.62 413 GLN A CA 1
ATOM 3213 C C . GLN A 1 413 ? 1.459 4.004 17.734 1.00 94.62 413 GLN A C 1
ATOM 3215 O O . GLN A 1 413 ? 2.204 3.973 16.749 1.00 94.62 413 GLN A O 1
ATOM 3220 N N . VAL A 1 414 ? 0.353 4.751 17.779 1.00 95.62 414 VAL A N 1
ATOM 3221 C CA . VAL A 1 414 ? -0.070 5.654 16.701 1.00 95.62 414 VAL A CA 1
ATOM 3222 C C . VAL A 1 414 ? -0.377 7.033 17.267 1.00 95.62 414 VAL A C 1
ATOM 3224 O O . VAL A 1 414 ? -1.186 7.177 18.182 1.00 95.62 414 VAL A O 1
ATOM 3227 N N . PHE A 1 415 ? 0.244 8.050 16.678 1.00 94.50 415 PHE A N 1
ATOM 3228 C CA . PHE A 1 415 ? 0.057 9.453 17.024 1.00 94.50 415 PHE A CA 1
ATOM 3229 C C . PHE A 1 415 ? -0.519 10.218 15.839 1.00 94.50 415 PHE A C 1
ATOM 3231 O O . PHE A 1 415 ? -0.168 9.975 14.682 1.00 94.50 415 PHE A O 1
ATOM 3238 N N . VAL A 1 416 ? -1.386 11.173 16.144 1.00 92.62 416 VAL A N 1
ATOM 3239 C CA . VAL A 1 416 ? -2.044 12.060 15.188 1.00 92.62 416 VAL A CA 1
ATOM 3240 C C . VAL A 1 416 ? -1.682 13.496 15.547 1.00 92.62 416 VAL A C 1
ATOM 3242 O O . VAL A 1 416 ? -1.596 13.846 16.724 1.00 92.62 416 VAL A O 1
ATOM 3245 N N . LEU A 1 417 ? -1.442 14.332 14.541 1.00 88.94 417 LEU A N 1
ATOM 3246 C CA . LEU A 1 417 ? -1.259 15.759 14.768 1.00 88.94 417 LEU A CA 1
ATOM 3247 C C . LEU A 1 417 ? -2.619 16.400 15.049 1.00 88.94 417 LEU A C 1
ATOM 3249 O O . LEU A 1 417 ? -3.536 16.355 14.221 1.00 88.94 417 LEU A O 1
ATOM 3253 N N . ASP A 1 418 ? -2.746 17.020 16.214 1.00 87.31 418 ASP A N 1
ATOM 3254 C CA . ASP A 1 418 ? -3.874 17.887 16.480 1.00 87.31 418 ASP A CA 1
ATOM 3255 C C . ASP A 1 418 ? -3.670 19.228 15.764 1.00 87.31 418 ASP A C 1
ATOM 3257 O O . ASP A 1 418 ? -2.762 19.992 16.075 1.00 87.31 418 ASP A O 1
ATOM 3261 N N . GLU A 1 419 ? -4.525 19.518 14.787 1.00 83.50 419 GLU A N 1
ATOM 3262 C CA . GLU A 1 419 ? -4.469 20.728 13.971 1.00 83.50 419 GLU A CA 1
ATOM 3263 C C . GLU A 1 419 ? -4.775 22.001 14.778 1.00 83.50 419 GLU A C 1
ATOM 3265 O O . GLU A 1 419 ? -4.379 23.094 14.368 1.00 83.50 419 GLU A O 1
ATOM 3270 N N . GLU A 1 420 ? -5.463 21.888 15.922 1.00 83.94 420 GLU A N 1
ATOM 3271 C CA . GLU A 1 420 ? -5.792 23.046 16.760 1.00 83.94 420 GLU A CA 1
ATOM 3272 C C . GLU A 1 420 ? -4.632 23.450 17.668 1.00 83.94 420 GLU A C 1
ATOM 3274 O O . GLU A 1 420 ? -4.248 24.623 17.689 1.00 83.94 420 GLU A O 1
ATOM 3279 N N . SER A 1 421 ? -4.051 22.494 18.398 1.00 84.38 421 SER A N 1
ATOM 3280 C CA . SER A 1 421 ? -2.891 22.754 19.259 1.00 84.38 421 SER A CA 1
ATOM 3281 C C . SER A 1 421 ? -1.557 22.760 18.506 1.00 84.38 421 SER A C 1
ATOM 3283 O O . SER A 1 421 ? -0.596 23.378 18.963 1.00 84.38 421 SER A O 1
ATOM 3285 N N . GLY A 1 422 ? -1.480 22.090 17.355 1.00 82.50 422 GLY A N 1
ATOM 3286 C CA . GLY A 1 422 ? -0.227 21.802 16.656 1.00 82.50 422 GLY A CA 1
ATOM 3287 C C . GLY A 1 422 ? 0.642 20.757 17.363 1.00 82.50 422 GLY A C 1
ATOM 3288 O O . GLY A 1 422 ? 1.819 20.620 17.025 1.00 82.50 422 GLY A O 1
ATOM 3289 N N . GLU A 1 423 ? 0.093 20.042 18.347 1.00 86.31 423 GLU A N 1
ATOM 3290 C CA . GLU A 1 423 ? 0.797 19.017 19.111 1.00 86.31 423 GLU A CA 1
ATOM 3291 C C . GLU A 1 423 ? 0.469 17.614 18.601 1.00 86.31 423 GLU A C 1
ATOM 3293 O O . GLU A 1 423 ? -0.631 17.328 18.128 1.00 86.31 423 GLU A O 1
ATOM 3298 N N . TRP A 1 424 ? 1.425 16.702 18.750 1.00 88.94 424 TRP A N 1
ATOM 3299 C CA . TRP A 1 424 ? 1.162 15.282 18.573 1.00 88.94 424 TRP A CA 1
ATOM 3300 C C . TRP A 1 424 ? 0.363 14.749 19.763 1.00 88.94 424 TRP A C 1
ATOM 3302 O O . TRP A 1 424 ? 0.749 14.946 20.917 1.00 88.94 424 TRP A O 1
ATOM 3312 N N . LYS A 1 425 ? -0.735 14.053 19.477 1.00 91.38 425 LYS A N 1
ATOM 3313 C CA . LYS A 1 425 ? -1.568 13.357 20.460 1.00 91.38 425 LYS A CA 1
ATOM 3314 C C . LYS A 1 425 ? -1.610 11.879 20.115 1.00 91.38 425 LYS A C 1
ATOM 3316 O O . LYS A 1 425 ? -1.586 11.520 18.936 1.00 91.38 425 LYS A O 1
ATOM 3321 N N . GLU A 1 426 ? -1.660 11.022 21.124 1.00 91.44 426 GLU A N 1
ATOM 3322 C CA . GLU A 1 426 ? -1.938 9.611 20.878 1.00 91.44 426 GLU A CA 1
ATOM 3323 C C . GLU A 1 426 ? -3.333 9.491 20.251 1.00 91.44 426 GLU A C 1
ATOM 3325 O O . GLU A 1 426 ? -4.236 10.265 20.579 1.00 91.44 426 GLU A O 1
ATOM 3330 N N . PHE A 1 427 ? -3.520 8.559 19.311 1.00 91.62 427 PHE A N 1
ATOM 3331 C CA . PHE A 1 427 ? -4.799 8.420 18.605 1.00 91.62 427 PHE A CA 1
ATOM 3332 C C . PHE A 1 427 ? -5.977 8.319 19.590 1.00 91.62 427 PHE A C 1
ATOM 3334 O O . PHE A 1 427 ? -7.032 8.917 19.377 1.00 91.62 427 PHE A O 1
ATOM 3341 N N . THR A 1 428 ? -5.797 7.558 20.671 1.00 86.00 428 THR A N 1
ATOM 3342 C CA . THR A 1 428 ? -6.832 7.258 21.670 1.00 86.00 428 THR A CA 1
ATOM 3343 C C . THR A 1 428 ? -7.350 8.499 22.395 1.00 86.00 428 THR A C 1
ATOM 3345 O O . THR A 1 428 ? -8.514 8.498 22.797 1.00 86.00 428 THR A O 1
ATOM 3348 N N . ASP A 1 429 ? -6.545 9.558 22.501 1.00 86.38 429 ASP A N 1
ATOM 3349 C CA . ASP A 1 429 ? -6.933 10.845 23.091 1.00 86.38 429 ASP A CA 1
ATOM 3350 C C . ASP A 1 429 ? -7.762 11.712 22.132 1.00 86.38 429 ASP A C 1
ATOM 3352 O O . ASP A 1 429 ? -8.486 12.609 22.560 1.00 86.38 429 ASP A O 1
ATOM 3356 N N . MET A 1 430 ? -7.672 11.444 20.828 1.00 88.44 430 MET A N 1
ATOM 3357 C CA . MET A 1 430 ? -8.356 12.194 19.768 1.00 88.44 430 MET A CA 1
ATOM 3358 C C . MET A 1 430 ? -9.566 11.447 19.194 1.00 88.44 430 MET A C 1
ATOM 3360 O O . MET A 1 430 ? -10.251 11.968 18.315 1.00 88.44 430 MET A O 1
ATOM 3364 N N . ALA A 1 431 ? -9.832 10.233 19.675 1.00 87.25 431 ALA A N 1
ATOM 3365 C CA . ALA A 1 431 ? -10.738 9.269 19.061 1.00 87.25 431 ALA A CA 1
ATOM 3366 C C . ALA A 1 431 ? -12.143 9.831 18.756 1.00 87.25 431 ALA A C 1
ATOM 3368 O O . ALA A 1 431 ? -12.632 9.690 17.633 1.00 87.25 431 ALA A O 1
ATOM 3369 N N . ASP A 1 432 ? -12.756 10.537 19.710 1.00 86.44 432 ASP A N 1
ATOM 3370 C CA . ASP A 1 432 ? -14.077 11.154 19.532 1.00 86.44 432 ASP A CA 1
ATOM 3371 C C . ASP A 1 432 ? -14.072 12.261 18.468 1.00 86.44 432 ASP A C 1
ATOM 3373 O O . ASP A 1 432 ? -14.972 12.331 17.628 1.00 86.44 432 ASP A O 1
ATOM 3377 N N . ILE A 1 433 ? -13.046 13.120 18.481 1.00 87.31 433 ILE A N 1
ATOM 3378 C CA . ILE A 1 433 ? -12.900 14.238 17.536 1.00 87.31 433 ILE A CA 1
ATOM 3379 C C . ILE A 1 433 ? -12.729 13.696 16.117 1.00 87.31 433 ILE A C 1
ATOM 3381 O O . ILE A 1 433 ? -13.359 14.192 15.180 1.00 87.31 433 ILE A O 1
ATOM 3385 N N . LEU A 1 434 ? -11.899 12.664 15.967 1.00 88.75 434 LEU A N 1
ATOM 3386 C CA . LEU A 1 434 ? -11.623 12.037 14.682 1.00 88.75 434 LEU A CA 1
ATOM 3387 C C . LEU A 1 434 ? -12.867 11.340 14.125 1.00 88.75 434 LEU A C 1
ATOM 3389 O O . LEU A 1 434 ? -13.177 11.513 12.948 1.00 88.75 434 LEU A O 1
ATOM 3393 N N . LEU A 1 435 ? -13.619 10.613 14.960 1.00 88.56 435 LEU A N 1
ATOM 3394 C CA . LEU A 1 435 ? -14.848 9.939 14.532 1.00 88.56 435 LEU A CA 1
ATOM 3395 C C . LEU A 1 435 ? -15.939 10.928 14.093 1.00 88.56 435 LEU A C 1
ATOM 3397 O O . LEU A 1 435 ? -16.694 10.636 13.168 1.00 88.56 435 LEU A O 1
ATOM 3401 N N . GLN A 1 436 ? -16.015 12.104 14.723 1.00 88.88 436 GLN A N 1
ATOM 3402 C CA . GLN A 1 436 ? -16.944 13.170 14.327 1.00 88.88 436 GLN A CA 1
ATOM 3403 C C . GLN A 1 436 ? -16.532 13.871 13.026 1.00 88.88 436 GLN A C 1
ATOM 3405 O O . GLN A 1 436 ? -17.388 14.419 12.332 1.00 88.88 436 GLN A O 1
ATOM 3410 N N . ASN A 1 437 ? -15.243 13.839 12.677 1.00 90.31 437 ASN A N 1
ATOM 3411 C CA . ASN A 1 437 ? -14.682 14.518 11.510 1.00 90.31 437 ASN A CA 1
ATOM 3412 C C . ASN A 1 437 ? -13.880 13.542 10.626 1.00 90.31 437 ASN A C 1
ATOM 3414 O O . ASN A 1 437 ? -12.707 13.789 10.340 1.00 90.31 437 ASN A O 1
ATOM 3418 N N . PRO A 1 438 ? -14.484 12.441 10.136 1.00 90.44 438 PRO A N 1
ATOM 3419 C CA . PRO A 1 438 ? -13.736 11.343 9.520 1.00 90.44 438 PRO A CA 1
ATOM 3420 C C . PRO A 1 438 ? -13.073 11.728 8.187 1.00 90.44 438 PRO A C 1
ATOM 3422 O O . PRO A 1 438 ? -12.110 11.093 7.763 1.00 90.44 438 PRO A O 1
ATOM 3425 N N . ASN A 1 439 ? -13.557 12.796 7.543 1.00 90.44 439 ASN A N 1
ATOM 3426 C CA . ASN A 1 439 ? -13.006 13.354 6.307 1.00 90.44 439 ASN A CA 1
ATOM 3427 C C . ASN A 1 439 ? -11.892 14.389 6.530 1.00 90.44 439 ASN A C 1
ATOM 3429 O O . ASN A 1 439 ? -11.289 14.848 5.554 1.00 90.44 439 ASN A O 1
ATOM 3433 N N . GLU A 1 440 ? -11.630 14.791 7.776 1.00 90.56 440 GLU A N 1
ATOM 3434 C CA . GLU A 1 440 ? -10.569 15.744 8.073 1.00 90.56 440 GLU A CA 1
ATOM 3435 C C . GLU A 1 440 ? -9.199 15.094 7.869 1.00 90.56 440 GLU A C 1
ATOM 3437 O O . GLU A 1 440 ? -8.908 14.001 8.353 1.00 90.56 440 GLU A O 1
ATOM 3442 N N . LYS A 1 441 ? -8.355 15.796 7.119 1.00 90.06 441 LYS A N 1
ATOM 3443 C CA . LYS A 1 441 ? -7.018 15.352 6.748 1.00 90.06 441 LYS A CA 1
ATOM 3444 C C . LYS A 1 441 ? -6.047 15.642 7.880 1.00 90.06 441 LYS A C 1
ATOM 3446 O O . LYS A 1 441 ? -5.942 16.786 8.310 1.00 90.06 441 LYS A O 1
ATOM 3451 N N . ARG A 1 442 ? -5.323 14.617 8.323 1.00 89.44 442 ARG A N 1
ATOM 3452 C CA . ARG A 1 442 ? -4.379 14.705 9.441 1.00 89.44 442 ARG A CA 1
ATOM 3453 C C . ARG A 1 442 ? -3.000 14.174 9.053 1.00 89.44 442 ARG A C 1
ATOM 3455 O O . ARG A 1 442 ? -2.853 13.358 8.137 1.00 89.44 442 ARG A O 1
ATOM 3462 N N . PHE A 1 443 ? -1.980 14.629 9.775 1.00 89.81 443 PHE A N 1
ATOM 3463 C CA . PHE A 1 443 ? -0.699 13.926 9.846 1.00 89.81 443 PHE A CA 1
ATOM 3464 C C . PHE A 1 443 ? -0.795 12.791 10.862 1.00 89.81 443 PHE A C 1
ATOM 3466 O O . PHE A 1 443 ? -1.297 12.992 11.967 1.00 89.81 443 PHE A O 1
ATOM 3473 N N . VAL A 1 444 ? -0.292 11.613 10.496 1.00 92.50 444 VAL A N 1
ATOM 3474 C CA . VAL A 1 444 ? -0.331 10.419 11.351 1.00 92.50 444 VAL A CA 1
ATOM 3475 C C . VAL A 1 444 ? 1.020 9.725 11.306 1.00 92.50 444 VAL A C 1
ATOM 3477 O O . VAL A 1 444 ? 1.608 9.577 10.235 1.00 92.50 444 VAL A O 1
ATOM 3480 N N . VAL A 1 445 ? 1.518 9.285 12.455 1.00 92.69 445 VAL A N 1
ATOM 3481 C CA . VAL A 1 445 ? 2.756 8.507 12.560 1.00 92.69 445 VAL A CA 1
ATOM 3482 C C . VAL A 1 445 ? 2.534 7.291 13.438 1.00 92.69 445 VAL A C 1
ATOM 3484 O O . VAL A 1 445 ? 1.742 7.335 14.376 1.00 92.69 445 VAL A O 1
ATOM 3487 N N . GLY A 1 446 ? 3.244 6.206 13.159 1.00 93.31 446 GLY A N 1
ATOM 3488 C CA . GLY A 1 446 ? 3.184 5.027 14.009 1.00 93.31 446 GLY A CA 1
ATOM 3489 C C . GLY A 1 446 ? 4.319 4.048 13.764 1.00 93.31 446 GLY A C 1
ATOM 3490 O O . GLY A 1 446 ? 5.060 4.150 12.785 1.00 93.31 446 GLY A O 1
ATOM 3491 N N . GLY A 1 447 ? 4.473 3.113 14.691 1.00 93.56 447 GLY A N 1
ATOM 3492 C CA . GLY A 1 447 ? 5.594 2.178 14.747 1.00 93.56 447 GLY A CA 1
ATOM 3493 C C . GLY A 1 447 ? 5.858 1.740 16.181 1.00 93.56 447 GLY A C 1
ATOM 3494 O O . GLY A 1 447 ? 5.004 1.922 17.049 1.00 93.56 447 GLY A O 1
ATOM 3495 N N . GLY A 1 448 ? 7.036 1.173 16.433 1.00 91.88 448 GLY A N 1
ATOM 3496 C CA . GLY A 1 448 ? 7.446 0.835 17.796 1.00 91.88 448 GLY A CA 1
ATOM 3497 C C . GLY A 1 448 ? 7.687 2.084 18.663 1.00 91.88 448 GLY A C 1
ATOM 3498 O O . GLY A 1 448 ? 7.917 3.169 18.115 1.00 91.88 448 GLY A O 1
ATOM 3499 N N . PRO A 1 449 ? 7.639 1.975 20.003 1.00 90.50 449 PRO A N 1
ATOM 3500 C CA . PRO A 1 449 ? 7.794 3.117 20.906 1.00 90.50 449 PRO A CA 1
ATOM 3501 C C . PRO A 1 449 ? 9.075 3.943 20.698 1.00 90.50 449 PRO A C 1
ATOM 3503 O O . PRO A 1 449 ? 9.008 5.175 20.621 1.00 90.50 449 PRO A O 1
ATOM 3506 N N . LYS A 1 450 ? 10.249 3.305 20.559 1.00 86.56 450 LYS A N 1
ATOM 3507 C CA . LYS A 1 450 ? 11.505 4.019 20.253 1.00 86.56 450 LYS A CA 1
ATOM 3508 C C . LYS A 1 450 ? 11.412 4.711 18.899 1.00 86.56 450 LYS A C 1
ATOM 3510 O O . LYS A 1 450 ? 11.877 5.842 18.737 1.00 86.56 450 LYS A O 1
ATOM 3515 N N . THR A 1 451 ? 10.793 4.033 17.939 1.00 84.88 451 THR A N 1
ATOM 3516 C CA . THR A 1 451 ? 10.642 4.521 16.573 1.00 84.88 451 THR A CA 1
ATOM 3517 C C . THR A 1 451 ? 9.804 5.789 16.513 1.00 84.88 451 THR A C 1
ATOM 3519 O O . THR A 1 451 ? 10.240 6.815 15.988 1.00 84.88 451 THR A O 1
ATOM 3522 N N . VAL A 1 452 ? 8.610 5.726 17.099 1.00 87.50 452 VAL A N 1
ATOM 3523 C CA . VAL A 1 452 ? 7.667 6.838 17.187 1.00 87.50 452 VAL A CA 1
ATOM 3524 C C . VAL A 1 452 ? 8.305 8.012 17.911 1.00 87.50 452 VAL A C 1
ATOM 3526 O O . VAL A 1 452 ? 8.294 9.114 17.371 1.00 87.50 452 VAL A O 1
ATOM 3529 N N . LYS A 1 453 ? 8.956 7.786 19.059 1.00 84.12 453 LYS A N 1
ATOM 3530 C CA . LYS A 1 453 ? 9.664 8.847 19.789 1.00 84.12 453 LYS A CA 1
ATOM 3531 C C . LYS A 1 453 ? 10.612 9.628 18.876 1.00 84.12 453 LYS A C 1
ATOM 3533 O O . LYS A 1 453 ? 10.523 10.852 18.803 1.00 84.12 453 LYS A O 1
ATOM 3538 N N . LYS A 1 454 ? 11.461 8.928 18.117 1.00 78.81 454 LYS A N 1
ATOM 3539 C CA . LYS A 1 454 ? 12.409 9.578 17.204 1.00 78.81 454 LYS A CA 1
ATOM 3540 C C . LYS A 1 454 ? 11.709 10.383 16.111 1.00 78.81 454 LYS A C 1
ATOM 3542 O O . LYS A 1 454 ? 12.183 11.450 15.731 1.00 78.81 454 LYS A O 1
ATOM 3547 N N . ILE A 1 455 ? 10.585 9.892 15.599 1.00 79.12 455 ILE A N 1
ATOM 3548 C CA . ILE A 1 455 ? 9.799 10.598 14.585 1.00 79.12 455 ILE A CA 1
ATOM 3549 C C . ILE A 1 455 ? 9.223 11.895 15.156 1.00 79.12 455 ILE A C 1
ATOM 3551 O O . ILE A 1 455 ? 9.398 12.950 14.549 1.00 79.12 455 ILE A O 1
ATOM 3555 N N . LEU A 1 456 ? 8.585 11.834 16.325 1.00 81.94 456 LEU A N 1
ATOM 3556 C CA . LEU A 1 456 ? 7.968 12.994 16.976 1.00 81.94 456 LEU A CA 1
ATOM 3557 C C . LEU A 1 456 ? 8.996 14.091 17.309 1.00 81.94 456 LEU A C 1
ATOM 3559 O O . LEU A 1 456 ? 8.679 15.276 17.229 1.00 81.94 456 LEU A O 1
ATOM 3563 N N . GLU A 1 457 ? 10.235 13.703 17.627 1.00 76.25 457 GLU A N 1
ATOM 3564 C CA . GLU A 1 457 ? 11.361 14.615 17.893 1.00 76.25 457 GLU A CA 1
ATOM 3565 C C . GLU A 1 457 ? 11.865 15.373 16.657 1.00 76.25 457 GLU A C 1
ATOM 3567 O O . GLU A 1 457 ? 12.552 16.380 16.802 1.00 76.25 457 GLU A O 1
ATOM 3572 N N . ASN A 1 458 ? 11.590 14.874 15.449 1.00 72.19 458 ASN A N 1
ATOM 3573 C CA . ASN A 1 458 ? 12.207 15.394 14.228 1.00 72.19 458 ASN A CA 1
ATOM 3574 C C . ASN A 1 458 ? 11.199 15.844 13.162 1.00 72.19 458 ASN A C 1
ATOM 3576 O O . ASN A 1 458 ? 11.543 16.620 12.267 1.00 72.19 458 ASN A O 1
ATOM 3580 N N . ILE A 1 459 ? 9.954 15.371 13.231 1.00 72.94 459 ILE A N 1
ATOM 3581 C CA . ILE A 1 459 ? 8.875 15.787 12.342 1.00 72.94 459 ILE A CA 1
ATOM 3582 C C . ILE A 1 459 ? 7.975 16.764 13.093 1.00 72.94 459 ILE A C 1
ATOM 3584 O O . ILE A 1 459 ? 7.180 16.384 13.952 1.00 72.94 459 ILE A O 1
ATOM 3588 N N . HIS A 1 460 ? 8.061 18.033 12.700 1.00 73.25 460 HIS A N 1
ATOM 3589 C CA . HIS A 1 460 ? 7.213 19.109 13.211 1.00 73.25 460 HIS A CA 1
ATOM 3590 C C . HIS A 1 460 ? 6.371 19.685 12.075 1.00 73.25 460 HIS A C 1
ATOM 3592 O O . HIS A 1 460 ? 6.800 20.645 11.412 1.00 73.25 460 HIS A O 1
ATOM 3598 N N . PRO A 1 461 ? 5.204 19.083 11.779 1.00 67.38 461 PRO A N 1
ATOM 3599 C CA . PRO A 1 461 ? 4.375 19.580 10.714 1.00 67.38 461 PRO A CA 1
ATOM 3600 C C . PRO A 1 461 ? 3.799 20.944 11.060 1.00 67.38 461 PRO A C 1
ATOM 3602 O O . PRO A 1 461 ? 3.492 21.242 12.208 1.00 67.38 461 PRO A O 1
ATOM 3605 N N . THR A 1 462 ? 3.659 21.804 10.055 1.00 67.00 462 THR A N 1
ATOM 3606 C CA . THR A 1 462 ? 2.818 22.993 10.209 1.00 67.00 462 THR A CA 1
ATOM 3607 C C . THR A 1 462 ? 1.367 22.561 10.038 1.00 67.00 462 THR A C 1
ATOM 3609 O O . THR A 1 462 ? 1.089 21.955 8.996 1.00 67.00 462 THR A O 1
ATOM 3612 N N . PRO A 1 463 ? 0.472 22.880 10.991 1.00 65.44 463 PRO A N 1
ATOM 3613 C CA . PRO A 1 463 ? -0.942 22.575 10.861 1.00 65.44 463 PRO A CA 1
ATOM 3614 C C . PRO A 1 463 ? -1.510 23.069 9.532 1.00 65.44 463 PRO A C 1
ATOM 3616 O O . PRO A 1 463 ? -1.095 24.109 8.995 1.00 65.44 463 PRO A O 1
ATOM 3619 N N . HIS A 1 464 ? -2.473 22.331 8.999 1.00 64.19 464 HIS A N 1
ATOM 3620 C CA . HIS A 1 464 ? -3.321 22.773 7.914 1.00 64.19 464 HIS A CA 1
ATOM 3621 C C . HIS A 1 464 ? -4.002 24.069 8.352 1.00 64.19 464 HIS A C 1
ATOM 3623 O O . HIS A 1 464 ? -4.914 24.071 9.173 1.00 64.19 464 HIS A O 1
ATOM 3629 N N . LYS A 1 465 ? -3.537 25.215 7.829 1.00 55.06 465 LYS A N 1
ATOM 3630 C CA . LYS A 1 465 ? -4.206 26.497 8.073 1.00 55.06 465 LYS A CA 1
ATOM 3631 C C . LYS A 1 465 ? -5.684 26.315 7.731 1.00 55.06 465 LYS A C 1
ATOM 3633 O O . LYS A 1 465 ? -5.981 26.056 6.566 1.00 55.06 465 LYS A O 1
ATOM 3638 N N . LYS A 1 466 ? -6.584 26.487 8.711 1.00 45.28 466 LYS A N 1
ATOM 3639 C CA . LYS A 1 466 ? -8.019 26.652 8.445 1.00 45.28 466 LYS A CA 1
ATOM 3640 C C . LYS A 1 466 ? -8.126 27.797 7.437 1.00 45.28 466 LYS A C 1
ATOM 3642 O O . LYS A 1 466 ? -7.887 28.955 7.782 1.00 45.28 466 LYS A O 1
ATOM 3647 N N . THR A 1 467 ? -8.387 27.485 6.170 1.00 34.44 467 THR A N 1
ATOM 3648 C CA . THR A 1 467 ? -8.806 28.495 5.205 1.00 34.44 467 THR A CA 1
ATOM 3649 C C . THR A 1 467 ? -10.164 28.961 5.689 1.00 34.44 467 THR A C 1
ATOM 3651 O O . THR A 1 467 ? -11.164 28.285 5.484 1.00 34.44 467 THR A O 1
ATOM 3654 N N . THR A 1 468 ? -10.187 30.073 6.416 1.00 32.62 468 THR A N 1
ATOM 3655 C CA . THR A 1 468 ? -11.410 30.831 6.651 1.00 32.62 468 THR A CA 1
ATOM 3656 C C . THR A 1 468 ? -11.876 31.332 5.288 1.00 32.62 468 THR A C 1
ATOM 3658 O O . THR A 1 468 ? -11.256 32.240 4.727 1.00 32.62 468 THR A O 1
ATOM 3661 N N . GLY A 1 469 ? -12.900 30.690 4.737 1.00 30.88 469 GLY A N 1
ATOM 3662 C CA . GLY A 1 469 ? -13.538 31.033 3.473 1.00 30.88 469 GLY A CA 1
ATOM 3663 C C . GLY A 1 469 ? -14.921 30.431 3.429 1.00 30.88 469 GLY A C 1
ATOM 3664 O O . GLY A 1 469 ? -14.977 29.193 3.292 1.00 30.88 469 GLY A O 1
#

Secondary structure (DSSP, 8-state):
---EEEEEEGGGTEEEEEETTTEEEETTEE-----SPTTSS--EE--GGG-TTEEE-HHHHT--PPEEB-S-HHHHHHHHHTTSSSEEEEEEE-HHHHTTHHHHHHHTTEEEEEEETTEEEEGGGS-GGG-SSS--EEEEEEEHHHHHHHHHHEEE-S--PPPP-------------PPPP---HHHHHHHHHTHHHHHHHHHHHHSS----PPEE-TTS-EE-HHHHHHHHHHHHHHHHH-TTSEEEESSS--B--SSSEEEEEEEEETHHHHHTT-S--EEEEEEEETTEEEEEEEEEGGGTEEEEE-SS-EEEEE--TT-----EEE-----TTT-SS----EEE-HHHHHSHHHHHHHHHH-SSEEB-SSHHHHHHHHHTTSSSEEEEEEE-HHHHHHHHHHHHHTT-EEEEE-TTT--EEEHHHHHHHHHH-TT--EEEEEESHHHHHHHHHH--PPP------